Protein AF-0000000083960688 (afdb_homodimer)

Solvent-accessible surface area (backbone atoms only — not comparable to full-atom values): 25277 Å² total; per-residue (Å²): 131,84,74,77,71,79,70,51,70,67,56,50,35,58,56,53,34,76,44,47,40,67,47,53,17,54,28,34,39,76,71,70,36,84,72,23,43,57,52,79,78,50,41,68,70,11,76,45,85,94,55,71,28,40,39,14,33,30,42,23,35,34,36,38,51,65,82,46,86,66,60,65,54,86,68,58,65,58,73,64,53,52,70,43,14,22,42,31,39,35,46,50,62,91,46,45,41,75,50,47,64,36,41,27,64,70,40,7,75,45,41,31,66,52,50,53,38,32,47,72,40,43,32,46,29,36,41,34,67,37,21,28,26,49,54,66,50,30,45,74,65,54,42,34,33,30,22,46,43,61,13,35,11,59,32,69,72,53,33,37,46,54,40,69,61,41,70,41,55,41,65,36,68,42,92,90,43,83,58,43,75,48,75,49,46,51,53,20,34,36,31,30,37,92,90,32,38,22,50,43,67,80,51,91,55,40,65,60,38,62,61,40,32,62,47,54,52,52,26,52,51,51,28,50,52,35,40,75,70,68,42,58,58,69,60,34,44,56,57,40,56,68,74,98,131,85,75,79,72,78,70,50,71,67,57,50,34,58,58,53,33,76,42,45,33,41,47,52,6,49,27,33,39,76,71,68,35,57,58,16,41,52,51,82,76,50,41,66,71,11,74,44,84,96,54,71,28,39,38,15,32,30,44,21,36,33,37,38,51,64,83,45,87,66,59,67,55,87,67,63,66,62,82,62,53,52,71,45,16,23,41,32,40,34,46,52,63,92,45,44,41,66,39,74,70,36,40,74,67,70,43,7,76,46,40,29,70,55,50,52,43,31,48,75,40,43,31,46,30,36,41,35,67,36,20,28,28,52,56,66,51,28,43,74,64,54,42,35,34,30,21,46,43,74,36,83,45,69,33,69,91,54,34,37,48,53,40,70,60,42,72,40,56,41,64,34,52,31,82,89,42,83,58,43,75,46,76,49,45,50,53,20,34,37,31,29,39,92,39,29,38,21,52,43,68,78,53,92,57,39,66,61,39,61,63,40,31,64,48,52,53,52,25,52,52,50,25,48,54,37,30,77,74,66,43,53,54,66,61,33,46,55,57,42,56,67,73,97

Foldseek 3Di:
DPCPPPDDQVNLQVLCQVDALVLLLVLVVVVPNVRSQFDDQKAWLAAFPPGRKQKAFEWEWEKEWPPDPFDFDPDDSLQVAAAQYEYEYAYDPVQADQDPLGGNDQAAAEELVSQVSNVVNHYRAYEYAAEYEHSVSCNVVSHIYIYSYYHHHHCPVTMGTRDIQAKDWGWHQDDVDRIDIDIRGGGWMWIAHRVHIGTHGPDPCSVVSSVVSVLVVVLVVQLVVCVVVPHDSVVSNVVSVVVD/DPCPPPDDQVNLQVLCQVDALVLLLVLVVVVPNVRSQFDDQKAWLAAFPPGRKQKAFEWEWEKEWPPDPFDFDPDDSLQVAAASYEYEYAYDPVQADQDPLGGNDQAAAEELVSQVSNVVNHYRAYEYAAEYEHSVSCNVVSHIYIYSYYHHHHCPVTMGTRDIQAKHWGWHDDPVDRIDIDIRGGGWMWIADRVHIGTHGPDPCSVVSSVVSVLVVVLVVQLVVCVVVPHDSVVSSVVSVVVD

Nearest PDB structures (foldseek):
  2c5q-assembly1_C  TM=9.653E-01  e=2.924E-33  Saccharomyces cerevisiae
  3k4i-assembly1_B  TM=9.075E-01  e=3.966E-17  Pseudomonas syringae pv. tomato
  3k4i-assembly1_C  TM=8.653E-01  e=3.730E-17  Pseudomonas syringae pv. tomato
  5ir2-assembly1_A  TM=8.811E-01  e=2.160E-15  Parabacteroides johnsonii DSM 18315
  5x15-assembly1_C-2  TM=8.182E-01  e=1.505E-13  Streptomyces coelicolor A3(2)

Sequence (488 aa):
MSVSKSLVSKDIIAILSKYTPCDVSDSLNKHGIANGGFIPNLTNRSPVLNKSSAVGKAYTVLYAPKSDPRPAVKEAYIDQVPEDAIVVLGLPLELQTVNAPYVTVNNALYGGLMSTRAQYRKANGSVILGRIRDLDEHNDLQYPVWSYGVGTSAPGPLVKVVGINVPLEVKVASIDKDQEVLTINPGDYIIADKNGVVKLEDNEQLASVLDYIPKRVEADTRVSEDIKAGKPAAESQKFWRSKIMSVSKSLVSKDIIAILSKYTPCDVSDSLNKHGIANGGFIPNLTNRSPVLNKSSAVGKAYTVLYAPKSDPRPAVKEAYIDQVPEDAIVVLGLPLELQTVNAPYVTVNNALYGGLMSTRAQYRKANGSVILGRIRDLDEHNDLQYPVWSYGVGTSAPGPLVKVVGINVPLEVKVASIDKDQEVLTINPGDYIIADKNGVVKLEDNEQLASVLDYIPKRVEADTRVSEDIKAGKPAAESQKFWRSKI

Radius of gyration: 24.87 Å; Cα contacts (8 Å, |Δi|>4): 1108; chains: 2; bounding box: 57×80×51 Å

Organism: NCBI:txid5486

pLDDT: mean 95.74, std 9.71, range [25.78, 99.0]

Structure (mmCIF, N/CA/C/O backbone):
data_AF-0000000083960688-model_v1
#
loop_
_entity.id
_entity.type
_entity.pdbx_description
1 polymer '4-hydroxy-4-methyl-2-oxoglutarate aldolase'
#
loop_
_atom_site.group_PDB
_atom_site.id
_atom_site.type_symbol
_atom_site.label_atom_id
_atom_site.label_alt_id
_atom_site.label_comp_id
_atom_site.label_asym_id
_atom_site.label_entity_id
_atom_site.label_seq_id
_atom_site.pdbx_PDB_ins_code
_atom_site.Cartn_x
_atom_site.Cartn_y
_atom_site.Cartn_z
_atom_site.occupancy
_atom_site.B_iso_or_equiv
_atom_site.auth_seq_id
_atom_site.auth_comp_id
_atom_site.auth_asym_id
_atom_site.auth_atom_id
_atom_site.pdbx_PDB_model_num
ATOM 1 N N . MET A 1 1 ? -4.559 48 20.172 1 26.33 1 MET A N 1
ATOM 2 C CA . MET A 1 1 ? -5.059 46.75 20.719 1 26.33 1 MET A CA 1
ATOM 3 C C . MET A 1 1 ? -4.992 45.656 19.672 1 26.33 1 MET A C 1
ATOM 5 O O . MET A 1 1 ? -5.762 45.656 18.703 1 26.33 1 MET A O 1
ATOM 9 N N . SER A 1 2 ? -3.809 45.25 19.109 1 29.45 2 SER A N 1
ATOM 10 C CA . SER A 1 2 ? -3.422 44.5 17.922 1 29.45 2 SER A CA 1
ATOM 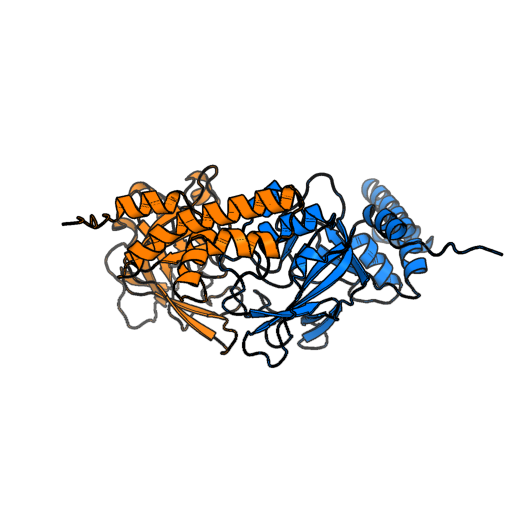11 C C . SER A 1 2 ? -4.164 43.188 17.828 1 29.45 2 SER A C 1
ATOM 13 O O . SER A 1 2 ? -4.082 42.375 18.734 1 29.45 2 SER A O 1
ATOM 15 N N . VAL A 1 3 ? -5.477 43.125 17.578 1 37.34 3 VAL A N 1
ATOM 16 C CA . VAL A 1 3 ? -6.406 42 17.453 1 37.34 3 VAL A CA 1
ATOM 17 C C . VAL A 1 3 ? -5.723 40.844 16.734 1 37.34 3 VAL A C 1
ATOM 19 O O . VAL A 1 3 ? -5.469 40.938 15.523 1 37.34 3 VAL A O 1
ATOM 22 N N . SER A 1 4 ? -4.664 40.25 17.141 1 41.31 4 SER A N 1
ATOM 23 C CA . SER A 1 4 ? -4.113 38.969 16.672 1 41.31 4 SER A CA 1
ATOM 24 C C . SER A 1 4 ? -5.219 38 16.25 1 41.31 4 SER A C 1
ATOM 26 O O . SER A 1 4 ? -5.934 37.469 17.094 1 41.31 4 SER A O 1
ATOM 28 N N . LYS A 1 5 ? -6.152 38.25 15.336 1 45.72 5 LYS A N 1
ATOM 29 C CA . LYS A 1 5 ? -7.359 37.594 14.82 1 45.72 5 LYS A CA 1
ATOM 30 C C . LYS A 1 5 ? -7.207 36.094 14.781 1 45.72 5 LYS A C 1
ATOM 32 O O . LYS A 1 5 ? -6.266 35.562 14.18 1 45.72 5 LYS A O 1
ATOM 37 N N . SER A 1 6 ? -7.605 35.375 15.844 1 59.47 6 SER A N 1
ATOM 38 C CA . SER A 1 6 ? -7.637 33.938 16.031 1 59.47 6 SER A CA 1
ATOM 39 C C . SER A 1 6 ? -8.023 33.219 14.734 1 59.47 6 SER A C 1
ATOM 41 O O . SER A 1 6 ? -9.141 33.406 14.242 1 59.47 6 SER A O 1
ATOM 43 N N . LEU A 1 7 ? -7.121 32.969 13.82 1 70.94 7 LEU A N 1
ATOM 44 C CA . LEU A 1 7 ? -7.383 32.281 12.562 1 70.94 7 LEU A CA 1
ATOM 45 C C . LEU A 1 7 ? -8.203 31.016 12.805 1 70.94 7 LEU A C 1
ATOM 47 O O . LEU A 1 7 ? -7.914 30.25 13.727 1 70.94 7 LEU A O 1
ATOM 51 N N . VAL A 1 8 ? -9.43 31.109 12.234 1 86.69 8 VAL A N 1
ATOM 52 C CA . VAL A 1 8 ? -10.211 29.875 12.281 1 86.69 8 VAL A CA 1
ATOM 53 C C . VAL A 1 8 ? -9.539 28.797 11.414 1 86.69 8 VAL A C 1
ATOM 55 O O . VAL A 1 8 ? -8.648 29.109 10.617 1 86.69 8 VAL A O 1
ATOM 58 N N . SER A 1 9 ? -9.781 27.609 11.664 1 92.19 9 SER A N 1
ATOM 59 C CA . SER A 1 9 ? -9.133 26.453 11.047 1 92.19 9 SER A CA 1
ATOM 60 C C . SER A 1 9 ? -9.133 26.562 9.531 1 92.19 9 SER A C 1
ATOM 62 O O . SER A 1 9 ? -8.133 26.25 8.883 1 92.19 9 SER A O 1
ATOM 64 N N . LYS A 1 10 ? -10.148 27.125 8.977 1 93.81 10 LYS A N 1
ATOM 65 C CA . LYS A 1 10 ? -10.266 27.234 7.527 1 93.81 10 LYS A CA 1
ATOM 66 C C . LYS A 1 10 ? -9.227 28.203 6.969 1 93.81 10 LYS A C 1
ATOM 68 O O . LYS A 1 10 ? -8.664 27.969 5.898 1 93.81 10 LYS A O 1
ATOM 73 N N . ASP A 1 11 ? -9.016 29.281 7.672 1 95.25 11 ASP A N 1
ATOM 74 C CA . ASP A 1 11 ? -8.023 30.25 7.254 1 95.25 11 ASP A CA 1
ATOM 75 C C . ASP A 1 11 ? -6.613 29.656 7.305 1 95.25 11 ASP A C 1
ATOM 77 O O . ASP A 1 11 ? -5.805 29.891 6.402 1 95.25 11 ASP A O 1
ATOM 81 N N . ILE A 1 12 ? -6.371 28.922 8.328 1 96.88 12 ILE A N 1
ATOM 82 C CA . ILE A 1 12 ? -5.062 28.297 8.5 1 96.88 12 ILE A CA 1
ATOM 83 C C . ILE A 1 12 ? -4.812 27.281 7.391 1 96.88 12 ILE A C 1
ATOM 85 O O . ILE A 1 12 ? -3.725 27.25 6.809 1 96.88 12 ILE A O 1
ATOM 89 N N . ILE A 1 13 ? -5.809 26.516 7.062 1 97.75 13 ILE A N 1
ATOM 90 C CA . ILE A 1 13 ? -5.715 25.531 5.992 1 97.75 13 ILE A CA 1
ATOM 91 C C . ILE A 1 13 ? -5.43 26.234 4.668 1 97.75 13 ILE A C 1
ATOM 93 O O . ILE A 1 13 ? -4.582 25.781 3.893 1 97.75 13 ILE A O 1
ATOM 97 N N . ALA A 1 14 ? -6.09 27.328 4.441 1 95.81 14 ALA A N 1
ATOM 98 C CA . ALA A 1 14 ? -5.887 28.094 3.215 1 95.81 14 ALA A CA 1
ATOM 99 C C . ALA A 1 14 ? -4.457 28.609 3.123 1 95.81 14 ALA A C 1
ATOM 101 O O . ALA A 1 14 ? -3.836 28.562 2.059 1 95.81 14 ALA A O 1
ATOM 102 N N . ILE A 1 15 ? -4.008 29.094 4.191 1 96 15 ILE A N 1
ATOM 103 C CA . ILE A 1 15 ? -2.646 29.625 4.238 1 96 15 ILE A CA 1
ATOM 104 C C . ILE A 1 15 ? -1.652 28.484 3.973 1 96 15 ILE A C 1
ATOM 106 O O . ILE A 1 15 ? -0.788 28.609 3.102 1 96 15 ILE A O 1
ATOM 110 N N . LEU A 1 16 ? -1.769 27.375 4.684 1 97.62 16 LEU A N 1
ATOM 111 C CA . LEU A 1 16 ? -0.827 26.266 4.602 1 97.62 16 LEU A CA 1
ATOM 112 C C . LEU A 1 16 ? -0.863 25.625 3.219 1 97.62 16 LEU A C 1
ATOM 114 O O . LEU A 1 16 ? 0.14 25.078 2.76 1 97.62 16 LEU A O 1
ATOM 118 N N . SER A 1 17 ? -1.975 25.688 2.557 1 96.75 17 SER A N 1
ATOM 119 C CA . SER A 1 17 ? -2.137 25.047 1.254 1 96.75 17 SER A CA 1
ATOM 120 C C . SER A 1 17 ? -1.268 25.734 0.198 1 96.75 17 SER A C 1
ATOM 122 O O . SER A 1 17 ? -1.069 25.188 -0.891 1 96.75 17 SER A O 1
ATOM 124 N N . LYS A 1 18 ? -0.734 26.859 0.469 1 95.94 18 LYS A N 1
ATOM 125 C CA . LYS A 1 18 ? 0.115 27.594 -0.461 1 95.94 18 LYS A CA 1
ATOM 126 C C . LYS A 1 18 ? 1.569 27.156 -0.352 1 95.94 18 LYS A C 1
ATOM 128 O O . LYS A 1 18 ? 2.412 27.562 -1.155 1 95.94 18 LYS A O 1
ATOM 133 N N . TYR A 1 19 ? 1.868 26.359 0.612 1 97.06 19 TYR A N 1
ATOM 134 C CA . TYR A 1 19 ? 3.25 25.984 0.889 1 97.06 19 TYR A CA 1
ATOM 135 C C . TYR A 1 19 ? 3.418 24.469 0.877 1 97.06 19 TYR A C 1
ATOM 137 O O . TYR A 1 19 ? 2.432 23.719 0.832 1 97.06 19 TYR A O 1
ATOM 145 N N . THR A 1 20 ? 4.676 24.016 0.87 1 97.06 20 THR A N 1
ATOM 146 C CA . THR A 1 20 ? 4.996 22.594 0.848 1 97.06 20 THR A CA 1
ATOM 147 C C . THR A 1 20 ? 5.281 22.078 2.256 1 97.06 20 THR A C 1
ATOM 149 O O . THR A 1 20 ? 5.602 22.859 3.154 1 97.06 20 THR A O 1
ATOM 152 N N . PRO A 1 21 ? 5.176 20.797 2.465 1 98.19 21 PRO A N 1
ATOM 153 C CA . PRO A 1 21 ? 5.637 20.219 3.729 1 98.19 21 PRO A CA 1
ATOM 154 C C . PRO A 1 21 ? 7.07 20.609 4.07 1 98.19 21 PRO A C 1
ATOM 156 O O . PRO A 1 21 ? 7.402 20.797 5.246 1 98.19 21 PRO A O 1
ATOM 159 N N . CYS A 1 22 ? 7.93 20.781 3.053 1 98.31 22 CYS A N 1
ATOM 160 C CA . CYS A 1 22 ? 9.305 21.188 3.305 1 98.31 22 CYS A CA 1
ATOM 161 C C . CYS A 1 22 ? 9.367 22.578 3.922 1 98.31 22 CYS A C 1
ATOM 163 O O . CYS A 1 22 ? 10.141 22.812 4.844 1 98.31 22 CYS A O 1
ATOM 165 N N . ASP A 1 23 ? 8.516 23.484 3.416 1 98.19 23 ASP A N 1
ATOM 166 C CA . ASP A 1 23 ? 8.445 24.828 3.971 1 98.19 23 ASP A CA 1
ATOM 167 C C . ASP A 1 23 ? 8.008 24.797 5.434 1 98.19 23 ASP A C 1
ATOM 169 O O . ASP A 1 23 ? 8.578 25.5 6.273 1 98.19 23 ASP A O 1
ATOM 173 N N . VAL A 1 24 ? 7.008 23.969 5.703 1 98.62 24 VAL A N 1
ATOM 174 C CA . VAL A 1 24 ? 6.492 23.859 7.062 1 98.62 24 VAL A CA 1
ATOM 175 C C . VAL A 1 24 ? 7.562 23.266 7.973 1 98.62 24 VAL A C 1
ATOM 177 O O . VAL A 1 24 ? 7.781 23.75 9.086 1 98.62 24 VAL A O 1
ATOM 180 N N . SER A 1 25 ? 8.281 22.219 7.52 1 98.75 25 SER A N 1
ATOM 181 C CA . SER A 1 25 ? 9.352 21.594 8.289 1 98.75 25 SER A CA 1
ATOM 182 C C . SER A 1 25 ? 10.453 22.594 8.617 1 98.75 25 SER A C 1
ATOM 184 O O . SER A 1 25 ? 10.984 22.609 9.727 1 98.75 25 SER A O 1
ATOM 186 N N . ASP A 1 26 ? 10.844 23.422 7.66 1 98.44 26 ASP A N 1
ATOM 187 C CA . ASP A 1 26 ? 11.852 24.453 7.906 1 98.44 26 ASP A CA 1
ATOM 188 C C . ASP A 1 26 ? 11.43 25.359 9.062 1 98.44 26 ASP A C 1
ATOM 190 O O . ASP A 1 26 ? 12.258 25.703 9.914 1 98.44 26 ASP A O 1
ATOM 194 N N . SER A 1 27 ? 10.172 25.781 9.031 1 98.62 27 SER A N 1
ATOM 195 C CA . SER A 1 27 ? 9.672 26.641 10.094 1 98.62 27 SER A CA 1
ATOM 196 C C . SER A 1 27 ? 9.672 25.922 11.438 1 98.62 27 SER A C 1
ATOM 198 O O . SER A 1 27 ? 10.039 26.5 12.461 1 98.62 27 SER A O 1
ATOM 200 N N . LEU A 1 28 ? 9.273 24.641 11.461 1 98.62 28 LEU A N 1
ATOM 201 C CA . LEU A 1 28 ? 9.266 23.844 12.688 1 98.62 28 LEU A CA 1
ATOM 202 C C . LEU A 1 28 ? 10.68 23.656 13.219 1 98.62 28 LEU A C 1
ATOM 204 O O . LEU A 1 28 ? 10.906 23.719 14.43 1 98.62 28 LEU A O 1
ATOM 208 N N . ASN A 1 29 ? 11.609 23.453 12.336 1 98.12 29 ASN A N 1
ATOM 209 C CA . ASN A 1 29 ? 13.008 23.359 12.742 1 98.12 29 ASN A CA 1
ATOM 210 C C . ASN A 1 29 ? 13.461 24.625 13.445 1 98.12 29 ASN A C 1
ATOM 212 O O . ASN A 1 29 ? 14.125 24.562 14.492 1 98.12 29 ASN A O 1
ATOM 216 N N . LYS A 1 30 ? 13.117 25.766 12.867 1 97.5 30 LYS A N 1
ATOM 217 C CA . LYS A 1 30 ? 13.453 27.047 13.461 1 97.5 30 LYS A CA 1
ATOM 218 C C . LYS A 1 30 ? 12.867 27.172 14.859 1 97.5 30 LYS A C 1
ATOM 220 O O . LYS A 1 30 ? 13.453 27.828 15.727 1 97.5 30 LYS A O 1
ATOM 225 N N . HIS A 1 31 ? 11.781 26.516 15.148 1 97.75 31 HIS A N 1
ATOM 226 C CA . HIS A 1 31 ? 11.078 26.625 16.422 1 97.75 31 HIS A CA 1
ATOM 227 C C . HIS A 1 31 ? 11.445 25.484 17.359 1 97.75 31 HIS A C 1
ATOM 229 O O . HIS A 1 31 ? 10.727 25.203 18.312 1 97.75 31 HIS A O 1
ATOM 235 N N . GLY A 1 32 ? 12.469 24.688 16.984 1 97 32 GLY A N 1
ATOM 236 C CA . GLY A 1 32 ? 13.055 23.75 17.922 1 97 32 GLY A CA 1
ATOM 237 C C . GLY A 1 32 ? 12.57 22.328 17.719 1 97 32 GLY A C 1
ATOM 238 O O . GLY A 1 32 ? 12.883 21.438 18.516 1 97 32 GLY A O 1
ATOM 239 N N . ILE A 1 33 ? 11.781 22.062 16.75 1 97.06 33 ILE A N 1
ATOM 240 C CA . ILE A 1 33 ? 11.328 20.719 16.469 1 97.06 33 ILE A CA 1
ATOM 241 C C . ILE A 1 33 ? 12.273 20.047 15.469 1 97.06 33 ILE A C 1
ATOM 243 O O . ILE A 1 33 ? 12.164 20.266 14.258 1 97.06 33 ILE A O 1
ATOM 247 N N . ALA A 1 34 ? 13.133 19.219 15.898 1 95.44 34 ALA A N 1
ATOM 248 C CA . ALA A 1 34 ? 14.289 18.719 15.148 1 95.44 34 ALA A CA 1
ATOM 249 C C . ALA A 1 34 ? 13.844 17.906 13.945 1 95.44 34 ALA A C 1
ATOM 251 O O . ALA A 1 34 ? 14.453 17.984 12.875 1 95.44 34 ALA A O 1
ATOM 252 N N . ASN A 1 35 ? 12.773 17.141 14.055 1 95.69 35 ASN A N 1
ATOM 253 C CA . ASN A 1 35 ? 12.359 16.281 12.961 1 95.69 35 ASN A CA 1
ATOM 254 C C . ASN A 1 35 ? 11.438 17 11.984 1 95.69 35 ASN A C 1
ATOM 256 O O . ASN A 1 35 ? 10.945 16.406 11.023 1 95.69 35 ASN A O 1
ATOM 260 N N . GLY A 1 36 ? 11.078 18.266 12.242 1 97.81 36 GLY A N 1
ATOM 261 C CA . GLY A 1 36 ? 10.297 19.109 11.336 1 97.81 36 GLY A CA 1
ATOM 262 C C . GLY A 1 36 ? 8.859 18.625 11.18 1 97.81 36 GLY A C 1
ATOM 263 O O . GLY A 1 36 ? 8.211 18.922 10.172 1 97.81 36 GLY A O 1
ATOM 264 N N . GLY A 1 37 ? 8.391 17.75 12.125 1 98.38 37 GLY A N 1
ATOM 265 C CA . GLY A 1 37 ? 7.016 17.266 12.086 1 98.38 37 GLY A CA 1
ATOM 266 C C . GLY A 1 37 ? 6.801 16.156 11.07 1 98.38 37 GLY A C 1
ATOM 267 O O . GLY A 1 37 ? 5.664 15.742 10.828 1 98.38 37 GLY A O 1
ATOM 268 N N . PHE A 1 38 ? 7.902 15.641 10.477 1 98.5 38 PHE A N 1
ATOM 269 C CA . PHE A 1 38 ? 7.852 14.672 9.391 1 98.5 38 PHE A CA 1
ATOM 270 C C . PHE A 1 38 ? 7.328 13.328 9.883 1 98.5 38 PHE A C 1
ATOM 272 O O . PHE A 1 38 ? 7.816 12.789 10.875 1 98.5 38 PHE A O 1
ATOM 279 N N . ILE A 1 39 ? 6.242 12.82 9.312 1 98.56 39 ILE A N 1
ATOM 280 C CA . ILE A 1 39 ? 5.789 11.445 9.461 1 98.56 39 ILE A CA 1
ATOM 281 C C . ILE A 1 39 ? 6.391 10.578 8.352 1 98.56 39 ILE A C 1
ATOM 283 O O . ILE A 1 39 ? 5.973 10.664 7.195 1 98.56 39 ILE A O 1
ATOM 287 N N . PRO A 1 40 ? 7.273 9.719 8.656 1 97.69 40 PRO A N 1
ATOM 288 C CA . PRO A 1 40 ? 8.125 9.125 7.625 1 97.69 40 PRO A CA 1
ATOM 289 C C . PRO A 1 40 ? 7.434 7.977 6.887 1 97.69 40 PRO A C 1
ATOM 291 O O . PRO A 1 40 ? 6.461 7.406 7.391 1 97.69 40 PRO A O 1
ATOM 294 N N . ASN A 1 41 ? 7.91 7.676 5.672 1 98 41 ASN A N 1
ATOM 295 C CA . ASN A 1 41 ? 7.84 6.414 4.941 1 98 41 ASN A CA 1
ATOM 296 C C . ASN A 1 41 ? 6.523 6.281 4.18 1 98 41 ASN A C 1
ATOM 298 O O . ASN A 1 41 ? 6.258 5.242 3.572 1 98 41 ASN A O 1
ATOM 302 N N . LEU A 1 42 ? 5.711 7.32 4.164 1 98.62 42 LEU A N 1
ATOM 303 C CA . LEU A 1 42 ? 4.457 7.273 3.42 1 98.62 42 LEU A CA 1
ATOM 304 C C . LEU A 1 42 ? 4.688 7.594 1.947 1 98.62 42 LEU A C 1
ATOM 306 O O . LEU A 1 42 ? 5.52 8.445 1.614 1 98.62 42 LEU A O 1
ATOM 310 N N . THR A 1 43 ? 3.957 6.926 1.07 1 98.19 43 THR A N 1
ATOM 311 C CA . THR A 1 43 ? 3.975 7.156 -0.37 1 98.19 43 THR A CA 1
ATOM 312 C C . THR A 1 43 ? 2.625 7.684 -0.849 1 98.19 43 THR A C 1
ATOM 314 O O . THR A 1 43 ? 1.576 7.18 -0.444 1 98.19 43 THR A O 1
ATOM 317 N N . ASN A 1 44 ? 2.625 8.734 -1.631 1 98.19 44 ASN A N 1
ATOM 318 C CA . ASN A 1 44 ? 1.396 9.211 -2.254 1 98.19 44 ASN A CA 1
ATOM 319 C C . ASN A 1 44 ? 0.884 8.234 -3.307 1 98.19 44 ASN A C 1
ATOM 321 O O . ASN A 1 44 ? 1.483 8.094 -4.375 1 98.19 44 ASN A O 1
ATOM 325 N N . ARG A 1 45 ? -0.236 7.539 -3.027 1 98.06 45 ARG A N 1
ATOM 326 C CA . ARG A 1 45 ? -0.785 6.488 -3.873 1 98.06 45 ARG A CA 1
ATOM 327 C C . ARG A 1 45 ? -1.788 7.055 -4.871 1 98.06 45 ARG A C 1
ATOM 329 O O . ARG A 1 45 ? -2.184 6.371 -5.816 1 98.06 45 ARG A O 1
ATOM 336 N N . SER A 1 46 ? -2.217 8.227 -4.688 1 97.81 46 SER A N 1
ATOM 337 C CA . SER A 1 46 ? -3.184 8.922 -5.535 1 97.81 46 SER A CA 1
ATOM 338 C C . SER A 1 46 ? -2.852 10.398 -5.656 1 97.81 46 SER A C 1
ATOM 340 O O . SER A 1 46 ? -3.529 11.25 -5.066 1 97.81 46 SER A O 1
ATOM 342 N N . PRO A 1 47 ? -1.839 10.68 -6.383 1 96.38 47 PRO A N 1
ATOM 343 C CA . PRO A 1 47 ? -1.447 12.078 -6.551 1 96.38 47 PRO A CA 1
ATOM 344 C C . PRO A 1 47 ? -2.477 12.891 -7.34 1 96.38 47 PRO A C 1
ATOM 346 O O . PRO A 1 47 ? -3.074 12.375 -8.289 1 96.38 47 PRO A O 1
ATOM 349 N N . VAL A 1 48 ? -2.811 13.992 -6.895 1 93.56 48 VAL A N 1
ATOM 350 C CA . VAL A 1 48 ? -3.705 14.914 -7.59 1 93.56 48 VAL A CA 1
ATOM 351 C C . VAL A 1 48 ? -2.889 15.992 -8.297 1 93.56 48 VAL A C 1
ATOM 353 O O . VAL A 1 48 ? -2.131 16.719 -7.656 1 93.56 48 VAL A O 1
ATOM 356 N N . LEU A 1 49 ? -3.201 15.992 -9.539 1 85.5 49 LEU A N 1
ATOM 357 C CA . LEU A 1 49 ? -2.41 16.906 -10.352 1 85.5 49 LEU A CA 1
ATOM 358 C C . LEU A 1 49 ? -2.803 18.359 -10.078 1 85.5 49 LEU A C 1
ATOM 360 O O . LEU A 1 49 ? -3.965 18.641 -9.773 1 85.5 49 LEU A O 1
ATOM 364 N N . ASN A 1 50 ? -1.922 19.344 -10.023 1 80.25 50 ASN A N 1
ATOM 365 C CA . ASN A 1 50 ? -2.092 20.781 -9.977 1 80.25 50 ASN A CA 1
ATOM 366 C C . ASN A 1 50 ? -2.354 21.281 -8.555 1 80.25 50 ASN A C 1
ATOM 368 O O . ASN A 1 50 ? -2.842 22.391 -8.352 1 80.25 50 ASN A O 1
ATOM 372 N N . LYS A 1 51 ? -2.43 20.391 -7.645 1 78.19 51 LYS A N 1
ATOM 373 C CA . LYS A 1 51 ? -2.475 20.828 -6.254 1 78.19 51 LYS A CA 1
ATOM 374 C C . LYS A 1 51 ? -1.104 20.719 -5.598 1 78.19 51 LYS A C 1
ATOM 376 O O . LYS A 1 51 ? -0.412 19.703 -5.762 1 78.19 51 LYS A O 1
ATOM 381 N N . SER A 1 52 ? -0.77 21.812 -5.035 1 79.12 52 SER A N 1
ATOM 382 C CA . SER A 1 52 ? 0.545 21.844 -4.402 1 79.12 52 SER A CA 1
ATOM 383 C C . SER A 1 52 ? 0.605 20.938 -3.188 1 79.12 52 SER A C 1
ATOM 385 O O . SER A 1 52 ? 1.465 20.047 -3.109 1 79.12 52 SER A O 1
ATOM 387 N N . SER A 1 53 ? -0.272 21.234 -2.156 1 95.06 53 SER A N 1
ATOM 388 C CA . SER A 1 53 ? -0.31 20.453 -0.927 1 95.06 53 SER A CA 1
ATOM 389 C C . SER A 1 53 ? -1.745 20.172 -0.493 1 95.06 53 SER A C 1
ATOM 391 O O . SER A 1 53 ? -2.643 20.984 -0.746 1 95.06 53 SER A O 1
ATOM 393 N N . ALA A 1 54 ? -1.996 18.969 -0.032 1 98.06 54 ALA A N 1
ATOM 394 C CA . ALA A 1 54 ? -3.225 18.688 0.706 1 98.06 54 ALA A CA 1
ATOM 395 C C . ALA A 1 54 ? -3.082 19.062 2.176 1 98.06 54 ALA A C 1
ATOM 397 O O . ALA A 1 54 ? -2.092 18.703 2.822 1 98.06 54 ALA A O 1
ATOM 398 N N . VAL A 1 55 ? -3.994 19.812 2.734 1 98.56 55 VAL A N 1
ATOM 399 C CA . VAL A 1 55 ? -3.914 20.297 4.105 1 98.56 55 VAL A CA 1
ATOM 400 C C . VAL A 1 55 ? -5.262 20.109 4.801 1 98.56 55 VAL A C 1
ATOM 402 O O . VAL A 1 55 ? -6.312 20.328 4.195 1 98.56 55 VAL A O 1
ATOM 405 N N . GLY A 1 56 ? -5.301 19.766 5.996 1 98.62 56 GLY A N 1
ATOM 406 C CA . GLY A 1 56 ? -6.496 19.656 6.816 1 98.62 56 GLY A CA 1
ATOM 407 C C . GLY A 1 56 ? -6.203 19.312 8.258 1 98.62 56 GLY A C 1
ATOM 408 O O . GLY A 1 56 ? -5.059 19.016 8.617 1 98.62 56 GLY A O 1
ATOM 409 N N . LYS A 1 57 ? -7.199 19.344 9.07 1 98.56 57 LYS A N 1
ATOM 410 C CA . LYS A 1 57 ? -7.066 18.891 10.453 1 98.56 57 LYS A CA 1
ATOM 411 C C . LYS A 1 57 ? -7.152 17.359 10.547 1 98.56 57 LYS A C 1
ATOM 413 O O . LYS A 1 57 ? -7.977 16.75 9.867 1 98.56 57 LYS A O 1
ATOM 418 N N . ALA A 1 58 ? -6.344 16.797 11.375 1 98.88 58 ALA A N 1
ATOM 419 C CA . ALA A 1 58 ? -6.312 15.336 11.523 1 98.88 58 ALA A CA 1
ATOM 420 C C . ALA A 1 58 ? -7.605 14.828 12.148 1 98.88 58 ALA A C 1
ATOM 422 O O . ALA A 1 58 ? -8 15.266 13.227 1 98.88 58 ALA A O 1
ATOM 423 N N . TYR A 1 59 ? -8.305 14.094 11.461 1 98.94 59 TYR A N 1
ATOM 424 C CA . TYR A 1 59 ? -9.352 13.203 11.945 1 98.94 59 TYR A CA 1
ATOM 425 C C . TYR A 1 59 ? -8.812 11.781 12.117 1 98.94 59 TYR A C 1
ATOM 427 O O . TYR A 1 59 ? -8.625 11.062 11.133 1 98.94 59 TYR A O 1
ATOM 435 N N . THR A 1 60 ? -8.547 11.336 13.406 1 98.94 60 THR A N 1
ATOM 436 C CA . THR A 1 60 ? -7.762 10.133 13.633 1 98.94 60 THR A CA 1
ATOM 437 C C . THR A 1 60 ? -8.672 8.938 13.906 1 98.94 60 THR A C 1
ATOM 439 O O . THR A 1 60 ? -9.711 9.078 14.57 1 98.94 60 THR A O 1
ATOM 442 N N . VAL A 1 61 ? -8.328 7.805 13.406 1 98.94 61 VAL A N 1
ATOM 443 C CA . VAL A 1 61 ? -9.016 6.531 13.609 1 98.94 61 VAL A CA 1
ATOM 444 C C . VAL A 1 61 ? -8 5.449 13.977 1 98.94 61 VAL A C 1
ATOM 446 O O . VAL A 1 61 ? -6.988 5.281 13.297 1 98.94 61 VAL A O 1
ATOM 449 N N . LEU A 1 62 ? -8.25 4.762 15.07 1 98.94 62 LEU A N 1
ATOM 450 C CA . LEU A 1 62 ? -7.363 3.699 15.531 1 98.94 62 LEU A CA 1
ATOM 451 C C . LEU A 1 62 ? -7.98 2.328 15.273 1 98.94 62 LEU A C 1
ATOM 453 O O . LEU A 1 62 ? -9.047 2.012 15.812 1 98.94 62 LEU A O 1
ATOM 457 N N . TYR A 1 63 ? -7.406 1.525 14.414 1 98.88 63 TYR A N 1
ATOM 458 C CA . TYR A 1 63 ? -7.703 0.106 14.258 1 98.88 63 TYR A CA 1
ATOM 459 C C . TYR A 1 63 ? -6.906 -0.733 15.25 1 98.88 63 TYR A C 1
ATOM 461 O O . TYR A 1 63 ? -5.848 -0.313 15.719 1 98.88 63 TYR A O 1
ATOM 469 N N . ALA A 1 64 ? -7.379 -1.849 15.562 1 98.62 64 ALA A N 1
ATOM 470 C CA . ALA A 1 64 ? -6.707 -2.85 16.391 1 98.62 64 ALA A CA 1
ATOM 471 C C . ALA A 1 64 ? -7.152 -4.258 16.016 1 98.62 64 ALA A C 1
ATOM 473 O O . ALA A 1 64 ? -8.156 -4.434 15.32 1 98.62 64 ALA A O 1
ATOM 474 N N . PRO A 1 65 ? -6.383 -5.266 16.453 1 97.62 65 PRO A N 1
ATOM 475 C CA . PRO A 1 65 ? -6.812 -6.637 16.172 1 97.62 65 PRO A CA 1
ATOM 476 C C . PRO A 1 65 ? -8.211 -6.938 16.703 1 97.62 65 PRO A C 1
ATOM 478 O O . PRO A 1 65 ? -8.617 -6.379 17.734 1 97.62 65 PRO A O 1
ATOM 481 N N . LYS A 1 66 ? -8.898 -7.82 16.031 1 96.12 66 LYS A N 1
ATOM 482 C CA . LYS A 1 66 ? -10.219 -8.234 16.5 1 96.12 66 LYS A CA 1
ATOM 483 C C . LYS A 1 66 ? -10.148 -8.758 17.938 1 96.12 66 LYS A C 1
ATOM 485 O O . LYS A 1 66 ? -11.109 -8.641 18.688 1 96.12 66 LYS A O 1
ATOM 490 N N . SER A 1 67 ? -8.992 -9.328 18.344 1 95.19 67 SER A N 1
ATOM 491 C CA . SER A 1 67 ? -8.805 -9.898 19.672 1 95.19 67 SER A CA 1
ATOM 492 C C . SER A 1 67 ? -8.547 -8.812 20.703 1 95.19 67 SER A C 1
ATOM 494 O O . SER A 1 67 ? -8.531 -9.094 21.906 1 95.19 67 SER A O 1
ATOM 496 N N . ASP A 1 68 ? -8.289 -7.562 20.25 1 96.75 68 ASP A N 1
ATOM 497 C CA . ASP A 1 68 ? -8.078 -6.469 21.203 1 96.75 68 ASP A CA 1
ATOM 498 C C . ASP A 1 68 ? -9.234 -6.379 22.188 1 96.75 68 ASP A C 1
ATOM 500 O O . ASP A 1 68 ? -10.398 -6.504 21.812 1 96.75 68 ASP A O 1
ATOM 504 N N . PRO A 1 69 ? -8.93 -6.121 23.438 1 97 69 PRO A N 1
ATOM 505 C CA . PRO A 1 69 ? -9.992 -6.121 24.453 1 97 69 PRO A CA 1
ATOM 506 C C . PRO A 1 69 ? -10.93 -4.926 24.328 1 97 69 PRO A C 1
ATOM 508 O O . PRO A 1 69 ? -12.047 -4.953 24.844 1 97 69 PRO A O 1
ATOM 511 N N . ARG A 1 70 ? -10.508 -3.803 23.75 1 97 70 ARG A N 1
ATOM 512 C CA . ARG A 1 70 ? -11.414 -2.672 23.547 1 97 70 ARG A CA 1
ATOM 513 C C . ARG A 1 70 ? -12.539 -3.035 22.594 1 97 70 ARG A C 1
ATOM 515 O O . ARG A 1 70 ? -12.32 -3.729 21.594 1 97 70 ARG A O 1
ATOM 522 N N . PRO A 1 71 ? -13.672 -2.521 22.906 1 97.31 71 PRO A N 1
ATOM 523 C CA . PRO A 1 71 ? -14.789 -2.816 22 1 97.31 71 PRO A CA 1
ATOM 524 C C . PRO A 1 71 ? -14.703 -2.057 20.688 1 97.31 71 PRO A C 1
ATOM 526 O O . PRO A 1 71 ? -14.148 -0.954 20.641 1 97.31 71 PRO A O 1
ATOM 529 N N . ALA A 1 72 ? -15.273 -2.686 19.641 1 97.62 72 ALA A N 1
ATOM 530 C CA . ALA A 1 72 ? -15.406 -1.969 18.375 1 97.62 72 ALA A CA 1
ATOM 531 C C . ALA A 1 72 ? -16.281 -0.724 18.547 1 97.62 72 ALA A C 1
ATOM 533 O O . ALA A 1 72 ? -17.297 -0.754 19.234 1 97.62 72 ALA A O 1
ATOM 534 N N . VAL A 1 73 ? -15.852 0.331 17.969 1 97.25 73 VAL A N 1
ATOM 535 C CA . VAL A 1 73 ? -16.672 1.537 17.953 1 97.25 73 VAL A CA 1
ATOM 536 C C . VAL A 1 73 ? -17.938 1.29 17.125 1 97.25 73 VAL A C 1
ATOM 538 O O . VAL A 1 73 ? -17.891 0.678 16.062 1 97.25 73 VAL A O 1
ATOM 541 N N . LYS A 1 74 ? -19.047 1.738 17.531 1 92.81 74 LYS A N 1
ATOM 542 C CA . LYS A 1 74 ? -20.344 1.505 16.891 1 92.81 74 LYS A CA 1
ATOM 543 C C . LYS A 1 74 ? -20.5 2.381 15.641 1 92.81 74 LYS A C 1
ATOM 545 O O . LYS A 1 74 ? -21.094 1.958 14.648 1 92.81 74 LYS A O 1
ATOM 550 N N . GLU A 1 75 ? -19.922 3.547 15.711 1 93.88 75 GLU A N 1
ATOM 551 C CA . GLU A 1 75 ? -20.047 4.516 14.625 1 93.88 75 GLU A CA 1
ATOM 552 C C . GLU A 1 75 ? -19.172 4.137 13.438 1 93.88 75 GLU A C 1
ATOM 554 O O . GLU A 1 75 ? -18.047 3.676 13.609 1 93.88 75 GLU A O 1
ATOM 559 N N . ALA A 1 76 ? -19.719 4.348 12.32 1 97.19 76 ALA A N 1
ATOM 560 C CA . ALA A 1 76 ? -18.891 4.301 11.125 1 97.19 76 ALA A CA 1
ATOM 561 C C . ALA A 1 76 ? -18.047 5.562 10.992 1 97.19 76 ALA A C 1
ATOM 563 O O . ALA A 1 76 ? -18.562 6.633 10.664 1 97.19 76 ALA A O 1
ATOM 564 N N . TYR A 1 77 ? -16.781 5.418 11.211 1 98.62 77 TYR A N 1
ATOM 565 C CA . TYR A 1 77 ? -15.914 6.594 11.281 1 98.62 77 TYR A CA 1
ATOM 566 C C . TYR A 1 77 ? -16.016 7.418 10.008 1 98.62 77 TYR A C 1
ATOM 568 O O . TYR A 1 77 ? -15.977 8.648 10.047 1 98.62 77 TYR A O 1
ATOM 576 N N . ILE A 1 78 ? -16.172 6.758 8.852 1 98.81 78 ILE A N 1
ATOM 577 C CA . ILE A 1 78 ? -16.062 7.418 7.559 1 98.81 78 ILE A CA 1
ATOM 578 C C . ILE A 1 78 ? -17.297 8.297 7.324 1 98.81 78 ILE A C 1
ATOM 580 O O . ILE A 1 78 ? -17.234 9.266 6.559 1 98.81 78 ILE A O 1
ATOM 584 N N . ASP A 1 79 ? -18.391 7.992 7.965 1 98.62 79 ASP A N 1
ATOM 585 C CA . ASP A 1 79 ? -19.641 8.75 7.832 1 98.62 79 ASP A CA 1
ATOM 586 C C . ASP A 1 79 ? -19.641 9.969 8.75 1 98.62 79 ASP A C 1
ATOM 588 O O . ASP A 1 79 ? -2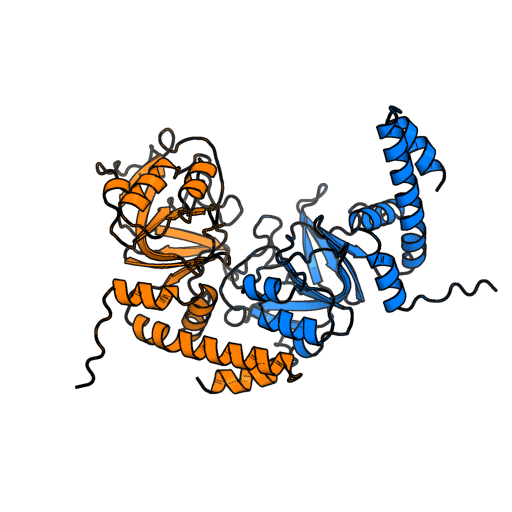0.547 10.789 8.703 1 98.62 79 ASP A O 1
ATOM 592 N N . GLN A 1 80 ? -18.547 10.125 9.539 1 98.25 80 GLN A N 1
ATOM 593 C CA . GLN A 1 80 ? -18.484 11.211 10.508 1 98.25 80 GLN A CA 1
ATOM 594 C C . GLN A 1 80 ? -17.328 12.156 10.211 1 98.25 80 GLN A C 1
ATOM 596 O O . GLN A 1 80 ? -17.016 13.039 11.008 1 98.25 80 GLN A O 1
ATOM 601 N N . VAL A 1 81 ? -16.703 12 9.109 1 98.75 81 VAL A N 1
ATOM 602 C CA . VAL A 1 81 ? -15.523 12.789 8.766 1 98.75 81 VAL A CA 1
ATOM 603 C C . VAL A 1 81 ? -15.906 14.266 8.648 1 98.75 81 VAL A C 1
ATOM 605 O O . VAL A 1 81 ? -16.859 14.609 7.945 1 98.75 81 VAL A O 1
ATOM 608 N N . PRO A 1 82 ? -15.227 15.203 9.336 1 98.38 82 PRO A N 1
ATOM 609 C CA . PRO A 1 82 ? -15.516 16.625 9.211 1 98.38 82 PRO A CA 1
ATOM 610 C C . PRO A 1 82 ? -15.031 17.219 7.891 1 98.38 82 PRO A C 1
ATOM 612 O O . PRO A 1 82 ? -14.078 16.703 7.293 1 98.38 82 PRO A O 1
ATOM 615 N N . GLU A 1 83 ? -15.664 18.266 7.535 1 98.06 83 GLU A N 1
ATOM 616 C CA . GLU A 1 83 ? -15.195 19.016 6.371 1 98.06 83 GLU A CA 1
ATOM 617 C C . GLU A 1 83 ? -13.773 19.516 6.574 1 98.06 83 GLU A C 1
ATOM 619 O O . GLU A 1 83 ? -13.391 19.906 7.684 1 98.06 83 GLU A O 1
ATOM 624 N N . ASP A 1 84 ? -12.93 19.438 5.516 1 98 84 ASP A N 1
ATOM 625 C CA . ASP A 1 84 ? -11.578 19.969 5.422 1 98 84 ASP A CA 1
ATOM 626 C C . ASP A 1 84 ? -10.602 19.156 6.266 1 98 84 ASP A C 1
ATOM 628 O O . ASP A 1 84 ? -9.523 19.641 6.609 1 98 84 ASP A O 1
ATOM 632 N N . ALA A 1 85 ? -10.984 17.969 6.648 1 98.69 85 ALA A N 1
ATOM 633 C CA . ALA A 1 85 ? -10.117 17.109 7.434 1 98.69 85 ALA A CA 1
ATOM 634 C C . ALA A 1 85 ? -9.164 16.312 6.535 1 98.69 85 ALA A C 1
ATOM 636 O O . ALA A 1 85 ? -9.375 16.25 5.32 1 98.69 85 ALA A O 1
ATOM 637 N N . ILE A 1 86 ? -8.156 15.852 7.102 1 98.94 86 ILE A N 1
ATOM 638 C CA . ILE A 1 86 ? -7.379 14.719 6.609 1 98.94 86 ILE A CA 1
ATOM 639 C C . ILE A 1 86 ? -7.664 13.484 7.465 1 98.94 86 ILE A C 1
ATOM 641 O O . ILE A 1 86 ? -7.469 13.508 8.68 1 98.94 86 ILE A O 1
ATOM 645 N N . VAL A 1 87 ? -8.18 12.422 6.879 1 98.94 87 VAL A N 1
ATOM 646 C CA . VAL A 1 87 ? -8.398 11.164 7.594 1 98.94 87 VAL A CA 1
ATOM 647 C C . VAL A 1 87 ? -7.055 10.492 7.875 1 98.94 87 VAL A C 1
ATOM 649 O O . VAL A 1 87 ? -6.27 10.258 6.953 1 98.94 87 VAL A O 1
ATOM 652 N N . VAL A 1 88 ? -6.719 10.188 9.109 1 99 88 VAL A N 1
ATOM 653 C CA . VAL A 1 88 ? -5.48 9.516 9.477 1 99 88 VAL A CA 1
ATOM 654 C C . VAL A 1 88 ? -5.801 8.211 10.203 1 99 88 VAL A C 1
ATOM 656 O O . VAL A 1 88 ? -6.387 8.227 11.289 1 99 88 VAL A O 1
ATOM 659 N N . LEU A 1 89 ? -5.473 7.117 9.641 1 98.94 89 LEU A N 1
ATOM 660 C CA . LEU A 1 89 ? -5.703 5.812 10.258 1 98.94 89 LEU A CA 1
ATOM 661 C C . LEU A 1 89 ? -4.398 5.234 10.797 1 98.94 89 LEU A C 1
ATOM 663 O O . LEU A 1 89 ? -3.355 5.324 10.148 1 98.94 89 LEU A O 1
ATOM 667 N N . GLY A 1 90 ? -4.473 4.648 11.945 1 98.81 90 GLY A N 1
ATOM 668 C CA . GLY A 1 90 ? -3.297 4.043 12.547 1 98.81 90 GLY A CA 1
ATOM 669 C C . GLY A 1 90 ? -3.584 2.709 13.203 1 98.81 90 GLY A C 1
ATOM 670 O O . GLY A 1 90 ? -4.727 2.248 13.211 1 98.81 90 GLY A O 1
ATOM 671 N N . LEU A 1 91 ? -2.557 2.084 13.656 1 98.81 91 LEU A N 1
ATOM 672 C CA . LEU A 1 91 ? -2.539 0.813 14.375 1 98.81 91 LEU A CA 1
ATOM 673 C C . LEU A 1 91 ? -1.802 0.948 15.703 1 98.81 91 LEU A C 1
ATOM 675 O O . LEU A 1 91 ? -0.967 1.841 15.867 1 98.81 91 LEU A O 1
ATOM 679 N N . PRO A 1 92 ? -2.09 0.078 16.656 1 98.38 92 PRO A N 1
ATOM 680 C CA . PRO A 1 92 ? -1.326 0.117 17.891 1 98.38 92 PRO A CA 1
ATOM 681 C C . PRO A 1 92 ? 0.16 -0.167 17.688 1 98.38 92 PRO A C 1
ATOM 683 O O . PRO A 1 92 ? 0.54 -0.803 16.703 1 98.38 92 PRO A O 1
ATOM 686 N N . LEU A 1 93 ? 0.956 0.269 18.609 1 97.62 93 LEU A N 1
ATOM 687 C CA . LEU A 1 93 ? 2.408 0.17 18.516 1 97.62 93 LEU A CA 1
ATOM 688 C C . LEU A 1 93 ? 2.844 -1.276 18.297 1 97.62 93 LEU A C 1
ATOM 690 O O . LEU A 1 93 ? 3.822 -1.54 17.594 1 97.62 93 LEU A O 1
ATOM 694 N N . GLU A 1 94 ? 2.123 -2.266 18.875 1 96.19 94 GLU A N 1
ATOM 695 C CA . GLU A 1 94 ? 2.514 -3.672 18.828 1 96.19 94 GLU A CA 1
ATOM 696 C C . GLU A 1 94 ? 2.398 -4.223 17.406 1 96.19 94 GLU A C 1
ATOM 698 O O . GLU A 1 94 ? 2.963 -5.273 17.094 1 96.19 94 GLU A O 1
ATOM 703 N N . LEU A 1 95 ? 1.694 -3.512 16.594 1 97.69 95 LEU A N 1
ATOM 704 C CA . LEU A 1 95 ? 1.518 -3.961 15.219 1 97.69 95 LEU A CA 1
ATOM 705 C C . LEU A 1 95 ? 2.377 -3.137 14.266 1 97.69 95 LEU A C 1
ATOM 707 O O . LEU A 1 95 ? 2.143 -3.139 13.055 1 97.69 95 LEU A O 1
ATOM 711 N N . GLN A 1 96 ? 3.277 -2.357 14.734 1 97.56 96 GLN A N 1
ATOM 712 C CA . GLN A 1 96 ? 4.141 -1.496 13.938 1 97.56 96 GLN A CA 1
ATOM 713 C C . GLN A 1 96 ? 5.594 -1.958 14.008 1 97.56 96 GLN A C 1
ATOM 715 O O . GLN A 1 96 ? 6.012 -2.574 14.992 1 97.56 96 GLN A O 1
ATOM 720 N N . THR A 1 97 ? 6.344 -1.705 13 1 95.94 97 THR A N 1
ATOM 721 C CA . THR A 1 97 ? 7.793 -1.878 12.961 1 95.94 97 THR A CA 1
ATOM 722 C C . THR A 1 97 ? 8.469 -0.657 12.336 1 95.94 97 THR A C 1
ATOM 724 O O . THR A 1 97 ? 7.809 0.152 11.68 1 95.94 97 THR A O 1
ATOM 727 N N . VAL A 1 98 ? 9.75 -0.454 12.539 1 96.5 98 VAL A N 1
ATOM 728 C CA . VAL A 1 98 ? 10.469 0.694 11.984 1 96.5 98 VAL A CA 1
ATOM 729 C C . VAL A 1 98 ? 11.031 0.341 10.609 1 96.5 98 VAL A C 1
ATOM 731 O O . VAL A 1 98 ? 11.602 1.196 9.93 1 96.5 98 VAL A O 1
ATOM 734 N N . ASN A 1 99 ? 10.859 -0.922 10.219 1 95.88 99 ASN A N 1
ATOM 735 C CA . ASN A 1 99 ? 11.297 -1.384 8.906 1 95.88 99 ASN A CA 1
ATOM 736 C C . ASN A 1 99 ? 10.117 -1.672 7.984 1 95.88 99 ASN A C 1
ATOM 738 O O . ASN A 1 99 ? 9.062 -2.104 8.445 1 95.88 99 ASN A O 1
ATOM 742 N N . ALA A 1 100 ? 10.273 -1.508 6.727 1 96.69 100 ALA A N 1
ATOM 743 C CA . ALA A 1 100 ? 9.227 -1.854 5.77 1 96.69 100 ALA A CA 1
ATOM 744 C C . ALA A 1 100 ? 8.82 -3.316 5.906 1 96.69 100 ALA A C 1
ATOM 746 O O . ALA A 1 100 ? 9.672 -4.195 6.051 1 96.69 100 ALA A O 1
ATOM 747 N N . PRO A 1 101 ? 7.516 -3.559 5.859 1 97.12 101 PRO A N 1
ATOM 748 C CA . PRO A 1 101 ? 6.441 -2.672 5.406 1 97.12 101 PRO A CA 1
ATOM 749 C C . PRO A 1 101 ? 5.848 -1.835 6.539 1 97.12 101 PRO A C 1
ATOM 751 O O . PRO A 1 101 ? 4.762 -1.269 6.391 1 97.12 101 PRO A O 1
ATOM 754 N N . TYR A 1 102 ? 6.477 -1.689 7.672 1 98 102 TYR A N 1
ATOM 755 C CA . TYR A 1 102 ? 6.285 -0.761 8.781 1 98 102 TYR A CA 1
ATOM 756 C C . TYR A 1 102 ? 5.117 -1.192 9.656 1 98 102 TYR A C 1
ATOM 758 O O . TYR A 1 102 ? 4.855 -0.582 10.695 1 98 102 TYR A O 1
ATOM 766 N N . VAL A 1 103 ? 4.328 -2.186 9.25 1 98.12 103 VAL A N 1
ATOM 767 C CA . VAL A 1 103 ? 3.273 -2.779 10.062 1 98.12 103 VAL A CA 1
ATOM 768 C C . VAL A 1 103 ? 3.246 -4.293 9.852 1 98.12 103 VAL A C 1
ATOM 770 O O . VAL A 1 103 ? 3.752 -4.793 8.844 1 98.12 103 VAL A O 1
ATOM 773 N N . THR A 1 104 ? 2.629 -4.988 10.781 1 97.19 104 THR A N 1
ATOM 774 C CA . THR A 1 104 ? 2.562 -6.441 10.703 1 97.19 104 THR A CA 1
ATOM 775 C C . THR A 1 104 ? 1.223 -6.891 10.125 1 97.19 104 THR A C 1
ATOM 777 O O . THR A 1 104 ? 1.039 -8.07 9.805 1 97.19 104 THR A O 1
ATOM 780 N N . VAL A 1 105 ? 0.266 -5.984 9.969 1 96.94 105 VAL A N 1
ATOM 781 C CA . VAL A 1 105 ? -1.033 -6.277 9.375 1 96.94 105 VAL A CA 1
ATOM 782 C C . VAL A 1 105 ? -0.912 -6.285 7.852 1 96.94 105 VAL A C 1
ATOM 784 O O . VAL A 1 105 ? -0.475 -5.301 7.25 1 96.94 105 VAL A O 1
ATOM 787 N N . ASN A 1 106 ? -1.35 -7.363 7.227 1 96.81 106 ASN A N 1
ATOM 788 C CA . ASN A 1 106 ? -1.243 -7.465 5.777 1 96.81 106 ASN A CA 1
ATOM 789 C C . ASN A 1 106 ? -2.523 -7 5.086 1 96.81 106 ASN A C 1
ATOM 791 O O . ASN A 1 106 ? -2.508 -6.656 3.904 1 96.81 106 ASN A O 1
ATOM 795 N N . ASN A 1 107 ? -3.633 -7.027 5.762 1 98.25 107 ASN A N 1
ATOM 796 C CA . ASN A 1 107 ? -4.895 -6.543 5.211 1 98.25 107 ASN A CA 1
ATOM 797 C C . ASN A 1 107 ? -4.898 -5.023 5.078 1 98.25 107 ASN A C 1
ATOM 799 O O . ASN A 1 107 ? -4.289 -4.324 5.891 1 98.25 107 ASN A O 1
ATOM 803 N N . ALA A 1 108 ? -5.535 -4.574 4.02 1 98.75 108 ALA A N 1
ATOM 804 C CA . ALA A 1 108 ? -5.66 -3.137 3.797 1 98.75 108 ALA A CA 1
ATOM 805 C C . ALA A 1 108 ? -6.629 -2.512 4.793 1 98.75 108 ALA A C 1
ATOM 807 O O . ALA A 1 108 ? -7.711 -3.055 5.043 1 98.75 108 ALA A O 1
ATOM 808 N N . LEU A 1 109 ? -6.328 -1.332 5.332 1 98.75 109 LEU A N 1
ATOM 809 C CA . LEU A 1 109 ? -7.164 -0.642 6.309 1 98.75 109 LEU A CA 1
ATOM 810 C C . LEU A 1 109 ? -8.164 0.28 5.617 1 98.75 109 LEU A C 1
ATOM 812 O O . LEU A 1 109 ? -9.133 0.72 6.23 1 98.75 109 LEU A O 1
ATOM 816 N N . TYR A 1 110 ? -7.875 0.623 4.441 1 98.88 110 TYR A N 1
ATOM 817 C CA . TYR A 1 110 ? -8.562 1.698 3.734 1 98.88 110 TYR A CA 1
ATOM 818 C C . TYR A 1 110 ? -8.719 1.368 2.254 1 98.88 110 TYR A C 1
ATOM 820 O O . TYR A 1 110 ? -7.797 0.835 1.631 1 98.88 110 TYR A O 1
ATOM 828 N N . GLY A 1 111 ? -9.93 1.621 1.649 1 98.75 111 GLY A N 1
ATOM 829 C CA . GLY A 1 111 ? -10.172 1.328 0.245 1 98.75 111 GLY A CA 1
ATOM 830 C C . GLY A 1 111 ? -10.938 2.422 -0.472 1 98.75 111 GLY A C 1
ATOM 831 O O . GLY A 1 111 ? -11.141 3.506 0.077 1 98.75 111 GLY A O 1
ATOM 832 N N . GLY A 1 112 ? -11.328 2.143 -1.683 1 98.62 112 GLY A N 1
ATOM 833 C CA . GLY A 1 112 ? -11.914 3.125 -2.58 1 98.62 112 GLY A CA 1
ATOM 834 C C . GLY A 1 112 ? -13.25 3.66 -2.088 1 98.62 112 GLY A C 1
ATOM 835 O O . GLY A 1 112 ? -13.539 4.848 -2.23 1 98.62 112 GLY A O 1
ATOM 836 N N . LEU A 1 113 ? -14.062 2.836 -1.533 1 98.31 113 LEU A N 1
ATOM 837 C CA . LEU A 1 113 ? -15.359 3.275 -1.039 1 98.31 113 LEU A CA 1
ATOM 838 C C . LEU A 1 113 ? -15.195 4.25 0.121 1 98.31 113 LEU A C 1
ATOM 840 O O . LEU A 1 113 ? -16 5.172 0.28 1 98.31 113 LEU A O 1
ATOM 844 N N . MET A 1 114 ? -14.125 4 0.989 1 98.69 114 MET A N 1
ATOM 845 C CA . MET A 1 114 ? -13.844 4.922 2.088 1 98.69 114 MET A CA 1
ATOM 846 C C . MET A 1 114 ? -13.461 6.297 1.558 1 98.69 114 MET A C 1
ATOM 848 O O . MET A 1 114 ? -13.953 7.316 2.043 1 98.69 114 MET A O 1
ATOM 852 N N . SER A 1 115 ? -12.625 6.332 0.514 1 98.75 115 SER A N 1
ATOM 853 C CA . SER A 1 115 ? -12.266 7.605 -0.105 1 98.75 115 SER A CA 1
ATOM 854 C C . SER A 1 115 ? -13.484 8.273 -0.732 1 98.75 115 SER A C 1
ATOM 856 O O . SER A 1 115 ? -13.609 9.5 -0.7 1 98.75 115 SER A O 1
ATOM 858 N N . THR A 1 116 ? -14.352 7.453 -1.355 1 98.81 116 THR A N 1
ATOM 859 C CA . THR A 1 116 ? -15.562 8.008 -1.949 1 98.81 116 THR A CA 1
ATOM 860 C C . THR A 1 116 ? -16.391 8.758 -0.904 1 98.81 116 THR A C 1
ATOM 862 O O . THR A 1 116 ? -16.828 9.883 -1.147 1 98.81 116 THR A O 1
ATOM 865 N N . ARG A 1 117 ? -16.531 8.164 0.236 1 98.81 117 ARG A N 1
ATOM 866 C CA . ARG A 1 117 ? -17.312 8.797 1.295 1 98.81 117 ARG A CA 1
ATOM 867 C C . ARG A 1 117 ? -16.578 9.992 1.881 1 98.81 117 ARG A C 1
ATOM 869 O O . ARG A 1 117 ? -17.188 11.031 2.158 1 98.81 117 ARG A O 1
ATOM 876 N N . ALA A 1 118 ? -15.266 9.859 2.143 1 98.88 118 ALA A N 1
ATOM 877 C CA . ALA A 1 118 ? -14.469 10.961 2.662 1 98.88 118 ALA A CA 1
ATOM 878 C C . ALA A 1 118 ? -14.555 12.18 1.749 1 98.88 118 ALA A C 1
ATOM 880 O O . ALA A 1 118 ? -14.727 13.305 2.221 1 98.88 118 ALA A O 1
ATOM 881 N N . GLN A 1 119 ? -14.484 11.93 0.434 1 98.5 119 GLN A N 1
ATOM 882 C CA . GLN A 1 119 ? -14.57 13.031 -0.521 1 98.5 119 GLN A CA 1
ATOM 883 C C . GLN A 1 119 ? -15.961 13.664 -0.496 1 98.5 119 GLN A C 1
ATOM 885 O O . GLN A 1 119 ? -16.094 14.891 -0.542 1 98.5 119 GLN A O 1
ATOM 890 N N . TYR A 1 120 ? -17 12.836 -0.461 1 98.38 120 TYR A N 1
ATOM 891 C CA . TYR A 1 120 ? -18.359 13.367 -0.354 1 98.38 120 TYR A CA 1
ATOM 892 C C . TYR A 1 120 ? -18.484 14.297 0.847 1 98.38 120 TYR A C 1
ATOM 894 O O . TYR A 1 120 ? -19.172 15.312 0.778 1 98.38 120 TYR A O 1
ATOM 902 N N . ARG A 1 121 ? -17.781 13.938 1.91 1 98.44 121 ARG A N 1
ATOM 903 C CA . ARG A 1 121 ? -17.828 14.727 3.139 1 98.44 121 ARG A CA 1
ATOM 904 C C . ARG A 1 121 ? -16.828 15.883 3.074 1 98.44 121 ARG A C 1
ATOM 906 O O . ARG A 1 121 ? -16.578 16.547 4.082 1 98.44 121 ARG A O 1
ATOM 913 N N . LYS A 1 122 ? -16.109 16.062 1.991 1 98.31 122 LYS A N 1
ATOM 914 C CA . LYS A 1 122 ? -15.242 17.188 1.676 1 98.31 122 LYS A CA 1
ATOM 915 C C . LYS A 1 122 ? -13.945 17.125 2.479 1 98.31 122 LYS A C 1
ATOM 917 O O . LYS A 1 122 ? -13.438 18.156 2.926 1 98.31 122 LYS A O 1
ATOM 922 N N . ALA A 1 123 ? -13.523 15.906 2.814 1 98.62 123 ALA A N 1
ATOM 923 C CA . ALA A 1 123 ? -12.164 15.75 3.324 1 98.62 123 ALA A CA 1
ATOM 924 C C . ALA A 1 123 ? -11.133 16.125 2.264 1 98.62 123 ALA A C 1
ATOM 926 O O . ALA A 1 123 ? -11.398 16.031 1.064 1 98.62 123 ALA A O 1
ATOM 927 N N . ASN A 1 124 ? -9.938 16.531 2.723 1 98.44 124 ASN A N 1
ATOM 928 C CA . ASN A 1 124 ? -8.914 17 1.799 1 98.44 124 ASN A CA 1
ATOM 929 C C . ASN A 1 124 ? -7.906 15.906 1.46 1 98.44 124 ASN A C 1
ATOM 931 O O . ASN A 1 124 ? -6.984 16.125 0.674 1 98.44 124 ASN A O 1
ATOM 935 N N . GLY A 1 125 ? -8.062 14.68 2.045 1 98.75 125 GLY A N 1
ATOM 936 C CA . GLY A 1 125 ? -7.195 13.547 1.784 1 98.75 125 GLY A CA 1
ATOM 937 C C . GLY A 1 125 ? -7.16 12.547 2.924 1 98.75 125 GLY A C 1
ATOM 938 O O . GLY A 1 125 ? -7.848 12.719 3.932 1 98.75 125 GLY A O 1
ATOM 939 N N . SER A 1 126 ? -6.434 11.484 2.727 1 98.94 126 SER A N 1
ATOM 940 C CA . SER A 1 126 ? -6.289 10.445 3.746 1 98.94 126 SER A CA 1
ATOM 941 C C . SER A 1 126 ? -4.836 10.008 3.881 1 98.94 126 SER A C 1
ATOM 943 O O . SER A 1 126 ? -4.129 9.867 2.879 1 98.94 126 SER A O 1
ATOM 945 N N . VAL A 1 127 ? -4.348 9.844 5.07 1 99 127 VAL A N 1
ATOM 946 C CA . VAL A 1 127 ? -3.039 9.312 5.434 1 99 127 VAL A CA 1
ATOM 947 C C . VAL A 1 127 ? -3.215 8.008 6.211 1 99 127 VAL A C 1
ATOM 949 O O . VAL A 1 127 ? -3.678 8.016 7.355 1 99 127 VAL A O 1
ATOM 952 N N . ILE A 1 128 ? -2.83 6.941 5.613 1 98.94 128 ILE A N 1
ATOM 953 C CA . ILE A 1 128 ? -3.062 5.613 6.172 1 98.94 128 ILE A CA 1
ATOM 954 C C . ILE A 1 128 ? -1.736 5.008 6.629 1 98.94 128 ILE A C 1
ATOM 956 O O . ILE A 1 128 ? -0.902 4.629 5.805 1 98.94 128 ILE A O 1
ATOM 960 N N . LEU A 1 129 ? -1.521 4.926 7.945 1 98.94 129 LEU A N 1
ATOM 961 C CA . LEU A 1 129 ? -0.341 4.277 8.508 1 98.94 129 LEU A CA 1
ATOM 962 C C . LEU A 1 129 ? -0.477 2.76 8.453 1 98.94 129 LEU A C 1
ATOM 964 O O . LEU A 1 129 ? -0.458 2.096 9.492 1 98.94 129 LEU A O 1
ATOM 968 N N . GLY A 1 130 ? -0.596 2.201 7.316 1 98.81 130 GLY A N 1
ATOM 969 C CA . GLY A 1 130 ? -0.812 0.818 6.922 1 98.81 130 GLY A CA 1
ATOM 970 C C . GLY A 1 130 ? -0.995 0.646 5.426 1 98.81 130 GLY A C 1
ATOM 971 O O . GLY A 1 130 ? -0.448 1.417 4.633 1 98.81 130 GLY A O 1
ATOM 972 N N . ARG A 1 131 ? -1.666 -0.455 5.016 1 98.69 131 ARG A N 1
ATOM 973 C CA . ARG A 1 131 ? -1.897 -0.737 3.602 1 98.69 131 ARG A CA 1
ATOM 974 C C . ARG A 1 131 ? -3.244 -0.187 3.146 1 98.69 131 ARG A C 1
ATOM 976 O O . ARG A 1 131 ? -4.184 -0.099 3.938 1 98.69 131 ARG A O 1
ATOM 983 N N . ILE A 1 132 ? -3.34 0.16 1.899 1 98.88 132 ILE A N 1
ATOM 984 C CA . ILE A 1 132 ? -4.605 0.492 1.256 1 98.88 132 ILE A CA 1
ATOM 985 C C . ILE A 1 132 ? -4.848 -0.446 0.075 1 98.88 132 ILE A C 1
ATOM 987 O O . ILE A 1 132 ? -3.945 -1.175 -0.341 1 98.88 132 ILE A O 1
ATOM 991 N N . ARG A 1 133 ? -6.043 -0.484 -0.421 1 98.69 133 ARG A N 1
ATOM 992 C CA . ARG A 1 133 ? -6.43 -1.233 -1.611 1 98.69 133 ARG A CA 1
ATOM 993 C C . ARG A 1 133 ? -7.25 -0.366 -2.562 1 98.69 133 ARG A C 1
ATOM 995 O O . ARG A 1 133 ? -7.531 0.796 -2.264 1 98.69 133 ARG A O 1
ATOM 1002 N N . ASP A 1 134 ? -7.648 -0.872 -3.779 1 98.25 134 ASP A N 1
ATOM 1003 C CA . ASP A 1 134 ? -8.508 -0.223 -4.762 1 98.25 134 ASP A CA 1
ATOM 1004 C C . ASP A 1 134 ? -7.855 1.042 -5.316 1 98.25 134 ASP A C 1
ATOM 1006 O O . ASP A 1 134 ? -8.484 2.1 -5.367 1 98.25 134 ASP A O 1
ATOM 1010 N N . LEU A 1 135 ? -6.586 0.971 -5.793 1 98 135 LEU A N 1
ATOM 1011 C CA . LEU A 1 135 ? -5.801 2.121 -6.234 1 98 135 LEU A CA 1
ATOM 1012 C C . LEU A 1 135 ? -6.535 2.891 -7.328 1 98 135 LEU A C 1
ATOM 1014 O O . LEU A 1 135 ? -6.547 4.121 -7.324 1 98 135 LEU A O 1
ATOM 1018 N N . ASP A 1 136 ? -7.168 2.205 -8.281 1 96.56 136 ASP A N 1
ATOM 1019 C CA . ASP A 1 136 ? -7.855 2.871 -9.383 1 96.56 136 ASP A CA 1
ATOM 1020 C C . ASP A 1 136 ? -8.992 3.752 -8.867 1 96.56 136 ASP A C 1
ATOM 1022 O O . ASP A 1 136 ? -9.219 4.848 -9.391 1 96.56 136 ASP A O 1
ATOM 1026 N N . GLU A 1 137 ? -9.68 3.258 -7.867 1 97.5 137 GLU A N 1
ATOM 1027 C CA . GLU A 1 137 ? -10.812 4.023 -7.34 1 97.5 137 GLU A CA 1
ATOM 1028 C C . GLU A 1 137 ? -10.344 5.336 -6.719 1 97.5 137 GLU A C 1
ATOM 1030 O O . GLU A 1 137 ? -10.961 6.383 -6.926 1 97.5 137 GLU A O 1
ATOM 1035 N N . HIS A 1 138 ? -9.227 5.273 -5.891 1 98.31 138 HIS A N 1
ATOM 1036 C CA . HIS A 1 138 ? -8.664 6.5 -5.332 1 98.31 138 HIS A CA 1
ATOM 1037 C C . HIS A 1 138 ? -8.289 7.484 -6.434 1 98.31 138 HIS A C 1
ATOM 1039 O O . HIS A 1 138 ? -8.617 8.672 -6.348 1 98.31 138 HIS A O 1
ATOM 1045 N N . ASN A 1 139 ? -7.578 7 -7.453 1 97.25 139 ASN A N 1
ATOM 1046 C CA . ASN A 1 139 ? -7.062 7.84 -8.531 1 97.25 139 ASN A CA 1
ATOM 1047 C C . ASN A 1 139 ? -8.195 8.422 -9.375 1 97.25 139 ASN A C 1
ATOM 1049 O O . ASN A 1 139 ? -8.141 9.594 -9.766 1 97.25 139 ASN A O 1
ATOM 1053 N N . ASP A 1 140 ? -9.211 7.629 -9.648 1 97.06 140 ASP A N 1
ATOM 1054 C CA . ASP A 1 140 ? -10.367 8.102 -10.406 1 97.06 140 ASP A CA 1
ATOM 1055 C C . ASP A 1 140 ? -11.07 9.242 -9.688 1 97.06 140 ASP A C 1
ATOM 1057 O O . ASP A 1 140 ? -11.609 10.148 -10.32 1 97.06 140 ASP A O 1
ATOM 1061 N N . LEU A 1 141 ? -11.07 9.188 -8.359 1 97.5 141 LEU A N 1
ATOM 1062 C CA . LEU A 1 141 ? -11.703 10.219 -7.531 1 97.5 141 LEU A CA 1
ATOM 1063 C C . LEU A 1 141 ? -10.852 11.484 -7.504 1 97.5 141 LEU A C 1
ATOM 1065 O O . LEU A 1 141 ? -11.328 12.547 -7.094 1 97.5 141 LEU A O 1
ATOM 1069 N N . GLN A 1 142 ? -9.578 11.391 -7.895 1 96.88 142 GLN A N 1
ATOM 1070 C CA . GLN A 1 142 ? -8.625 12.477 -7.684 1 96.88 142 GLN A CA 1
ATOM 1071 C C . GLN A 1 142 ? -8.609 12.922 -6.227 1 96.88 142 GLN A C 1
ATOM 1073 O O . GLN A 1 142 ? -8.68 14.125 -5.938 1 96.88 142 GLN A O 1
ATOM 1078 N N . TYR A 1 143 ? -8.648 12.031 -5.387 1 97.69 143 TYR A N 1
ATOM 1079 C CA . TYR A 1 143 ? -8.578 12.172 -3.938 1 97.69 143 TYR A CA 1
ATOM 1080 C C . TYR A 1 143 ? -7.23 11.703 -3.408 1 97.69 143 TYR A C 1
ATOM 1082 O O . TYR A 1 143 ? -6.883 10.523 -3.525 1 97.69 143 TYR A O 1
ATOM 1090 N N . PRO A 1 144 ? -6.395 12.578 -2.859 1 98.5 144 PRO A N 1
ATOM 1091 C CA . PRO A 1 144 ? -5.039 12.18 -2.479 1 98.5 144 PRO A CA 1
ATOM 1092 C C . PRO A 1 144 ? -5.016 11.25 -1.268 1 98.5 144 PRO A C 1
ATOM 1094 O O . PRO A 1 144 ? -5.723 11.492 -0.285 1 98.5 144 PRO A O 1
ATOM 1097 N N . VAL A 1 145 ? -4.219 10.195 -1.384 1 98.88 145 VAL A N 1
ATOM 1098 C CA . VAL A 1 145 ? -4.074 9.188 -0.333 1 98.88 145 VAL A CA 1
ATOM 1099 C C . VAL A 1 145 ? -2.605 8.805 -0.18 1 98.88 145 VAL A C 1
ATOM 1101 O O . VAL A 1 145 ? -1.926 8.523 -1.169 1 98.88 145 VAL A O 1
ATOM 1104 N N . TRP A 1 146 ? -2.059 8.867 1.044 1 98.88 146 TRP A N 1
ATOM 1105 C CA . TRP A 1 146 ? -0.725 8.375 1.382 1 98.88 146 TRP A CA 1
ATOM 1106 C C . TRP A 1 146 ? -0.807 7.109 2.221 1 98.88 146 TRP A C 1
ATOM 1108 O O . TRP A 1 146 ? -1.659 6.992 3.104 1 98.88 146 TRP A O 1
ATOM 1118 N N . SER A 1 147 ? 0.072 6.137 1.991 1 98.88 147 SER A N 1
ATOM 1119 C CA . SER A 1 147 ? 0.079 4.902 2.77 1 98.88 147 SER A CA 1
ATOM 1120 C C . SER A 1 147 ? 1.479 4.301 2.836 1 98.88 147 SER A C 1
ATOM 1122 O O . SER A 1 147 ? 2.371 4.703 2.088 1 98.88 147 SER A O 1
ATOM 1124 N N . TYR A 1 148 ? 1.644 3.373 3.807 1 98.69 148 TYR A N 1
ATOM 1125 C CA . TYR A 1 148 ? 2.891 2.621 3.889 1 98.69 148 TYR A CA 1
ATOM 1126 C C . TYR A 1 148 ? 2.986 1.599 2.764 1 98.69 148 TYR A C 1
ATOM 1128 O O . TYR A 1 148 ? 4.07 1.355 2.229 1 98.69 148 TYR A O 1
ATOM 1136 N N . GLY A 1 149 ? 1.864 0.984 2.475 1 98.25 149 GLY A N 1
ATOM 1137 C CA . GLY A 1 149 ? 1.854 -0.075 1.478 1 98.25 149 GLY A CA 1
ATOM 1138 C C . GLY A 1 149 ? 0.512 -0.235 0.79 1 98.25 149 GLY A C 1
ATOM 1139 O O . GLY A 1 149 ? -0.414 0.541 1.035 1 98.25 149 GLY A O 1
ATOM 1140 N N . VAL A 1 150 ? 0.47 -1.156 -0.141 1 98.38 150 VAL A N 1
ATOM 1141 C CA . VAL A 1 150 ? -0.738 -1.524 -0.872 1 98.38 150 VAL A CA 1
ATOM 1142 C C . VAL A 1 150 ? -1.049 -3.002 -0.646 1 98.38 150 VAL A C 1
ATOM 1144 O O . VAL A 1 150 ? -0.155 -3.789 -0.325 1 98.38 150 VAL A O 1
ATOM 1147 N N . GLY A 1 151 ? -2.285 -3.363 -0.706 1 98.06 151 GLY A N 1
ATOM 1148 C CA . GLY A 1 151 ? -2.77 -4.727 -0.561 1 98.06 151 GLY A CA 1
ATOM 1149 C C . GLY A 1 151 ? -4.105 -4.961 -1.24 1 98.06 151 GLY A C 1
ATOM 1150 O O . GLY A 1 151 ? -4.559 -4.129 -2.031 1 98.06 151 GLY A O 1
ATOM 1151 N N . THR A 1 152 ? -4.684 -6.109 -0.915 1 98.38 152 THR A N 1
ATOM 1152 C CA . THR A 1 152 ? -5.875 -6.477 -1.672 1 98.38 152 THR A CA 1
ATOM 1153 C C . THR A 1 152 ? -7.027 -6.824 -0.733 1 98.38 152 THR A C 1
ATOM 1155 O O . THR A 1 152 ? -8.195 -6.734 -1.114 1 98.38 152 THR A O 1
ATOM 1158 N N . SER A 1 153 ? -6.73 -7.293 0.447 1 98.12 153 SER A N 1
ATOM 1159 C CA . SER A 1 153 ? -7.746 -7.844 1.342 1 98.12 153 SER A CA 1
ATOM 1160 C C . SER A 1 153 ? -8.305 -6.77 2.266 1 98.12 153 SER A C 1
ATOM 1162 O O . SER A 1 153 ? -7.562 -5.934 2.781 1 98.12 153 SER A O 1
ATOM 1164 N N . ALA A 1 154 ? -9.586 -6.836 2.531 1 96.94 154 ALA A N 1
ATOM 1165 C CA . ALA A 1 154 ? -10.273 -5.875 3.389 1 96.94 154 ALA A CA 1
ATOM 1166 C C . ALA A 1 154 ? -9.867 -6.051 4.848 1 96.94 154 ALA A C 1
ATOM 1168 O O . ALA A 1 154 ? -9.391 -7.117 5.242 1 96.94 154 ALA A O 1
ATOM 1169 N N . PRO A 1 155 ? -10.086 -5.086 5.668 1 97.38 155 PRO A N 1
ATOM 1170 C CA . PRO A 1 155 ? -9.57 -5.113 7.039 1 97.38 155 PRO A CA 1
ATOM 1171 C C . PRO A 1 155 ? -10.422 -5.977 7.973 1 97.38 155 PRO A C 1
ATOM 1173 O O . PRO A 1 155 ? -9.906 -6.543 8.938 1 97.38 155 PRO A O 1
ATOM 1176 N N . GLY A 1 156 ? -11.633 -6.277 7.688 1 95.62 156 GLY A N 1
ATOM 1177 C CA . GLY A 1 156 ? -12.641 -6.801 8.594 1 95.62 156 GLY A CA 1
ATOM 1178 C C . GLY A 1 156 ? -12.25 -8.117 9.227 1 95.62 156 GLY A C 1
ATOM 1179 O O . GLY A 1 156 ? -12.469 -8.336 10.422 1 95.62 156 GLY A O 1
ATOM 1180 N N . PRO A 1 157 ? -11.703 -9.008 8.477 1 96.31 157 PRO A N 1
ATOM 1181 C CA . PRO A 1 157 ? -11.375 -10.328 9.031 1 96.31 157 PRO A CA 1
ATOM 1182 C C . PRO A 1 157 ? -10.32 -10.266 10.133 1 96.31 157 PRO A C 1
ATOM 1184 O O . PRO A 1 157 ? -10.242 -11.164 10.969 1 96.31 157 PRO A O 1
ATOM 1187 N N . LEU A 1 158 ? -9.516 -9.195 10.203 1 96.56 158 LEU A N 1
ATOM 1188 C CA . LEU A 1 158 ? -8.367 -9.227 11.102 1 96.56 158 LEU A CA 1
ATOM 1189 C C . LEU A 1 158 ? -8.461 -8.117 12.141 1 96.56 158 LEU A C 1
ATOM 1191 O O . LEU A 1 158 ? -7.973 -8.266 13.266 1 96.56 158 LEU A O 1
ATOM 1195 N N . VAL A 1 159 ? -9 -6.934 11.75 1 98.25 159 VAL A N 1
ATOM 1196 C CA . VAL A 1 159 ? -8.914 -5.766 12.625 1 98.25 159 VAL A CA 1
ATOM 1197 C C . VAL A 1 159 ? -10.281 -5.09 12.727 1 98.25 159 VAL A C 1
ATOM 1199 O O . VAL A 1 159 ? -11.172 -5.355 11.914 1 98.25 159 VAL A O 1
ATOM 1202 N N . LYS A 1 160 ? -10.414 -4.281 13.734 1 98.38 160 LYS A N 1
ATOM 1203 C CA . LYS A 1 160 ? -11.609 -3.477 13.992 1 98.38 160 LYS A CA 1
ATOM 1204 C C . LYS A 1 160 ? -11.227 -2.072 14.453 1 98.38 160 LYS A C 1
ATOM 1206 O O . LYS A 1 160 ? -10.117 -1.852 14.945 1 98.38 160 LYS A O 1
ATOM 1211 N N . VAL A 1 161 ? -12.156 -1.126 14.273 1 98.81 161 VAL A N 1
ATOM 1212 C CA . VAL A 1 161 ? -11.938 0.223 14.781 1 98.81 161 VAL A CA 1
ATOM 1213 C C . VAL A 1 161 ? -12.211 0.257 16.281 1 98.81 161 VAL A C 1
ATOM 1215 O O . VAL A 1 161 ? -13.281 -0.149 16.734 1 98.81 161 VAL A O 1
ATOM 1218 N N . VAL A 1 162 ? -11.258 0.804 17.062 1 98.81 162 VAL A N 1
ATOM 1219 C CA . VAL A 1 162 ? -11.445 0.818 18.5 1 98.81 162 VAL A CA 1
ATOM 1220 C C . VAL A 1 162 ? -11.406 2.256 19.016 1 98.81 162 VAL A C 1
ATOM 1222 O O . VAL A 1 162 ? -11.625 2.506 20.203 1 98.81 162 VAL A O 1
ATOM 1225 N N . GLY A 1 163 ? -11.102 3.215 18.156 1 98.69 163 GLY A N 1
ATOM 1226 C CA . GLY A 1 163 ? -11.055 4.605 18.578 1 98.69 163 GLY A CA 1
ATOM 1227 C C . GLY A 1 163 ? -11.234 5.582 17.438 1 98.69 163 GLY A C 1
ATOM 1228 O O . GLY A 1 163 ? -10.703 5.367 16.344 1 98.69 163 GLY A O 1
ATOM 1229 N N . ILE A 1 164 ? -11.984 6.617 17.609 1 98.75 164 ILE A N 1
ATOM 1230 C CA . ILE A 1 164 ? -12.148 7.762 16.719 1 98.75 164 ILE A CA 1
ATOM 1231 C C . ILE A 1 164 ? -11.773 9.047 17.453 1 98.75 164 ILE A C 1
ATOM 1233 O O . ILE A 1 164 ? -12.172 9.25 18.594 1 98.75 164 ILE A O 1
ATOM 1237 N N . ASN A 1 165 ? -10.938 9.883 16.781 1 98.62 165 ASN A N 1
ATOM 1238 C CA . ASN A 1 165 ? -10.445 11.109 17.391 1 98.62 165 ASN A CA 1
ATOM 1239 C C . ASN A 1 165 ? -9.703 10.836 18.703 1 98.62 165 ASN A C 1
ATOM 1241 O O . ASN A 1 165 ? -9.984 11.469 19.719 1 98.62 165 ASN A O 1
ATOM 1245 N N . VAL A 1 166 ? -8.867 9.859 18.688 1 98.81 166 VAL A N 1
ATOM 1246 C CA . VAL A 1 166 ? -7.918 9.547 19.75 1 98.81 166 VAL A CA 1
ATOM 1247 C C . VAL A 1 166 ? -6.488 9.719 19.234 1 98.81 166 VAL A C 1
ATOM 1249 O O . VAL A 1 166 ? -6.242 9.633 18.031 1 98.81 166 VAL A O 1
ATOM 1252 N N . PRO A 1 167 ? -5.543 10.055 20.062 1 98.88 167 PRO A N 1
ATOM 1253 C CA . PRO A 1 167 ? -4.156 10.156 19.609 1 98.88 167 PRO A CA 1
ATOM 1254 C C . PRO A 1 167 ? -3.643 8.875 18.984 1 98.88 167 PRO A C 1
ATOM 1256 O O . PRO A 1 167 ? -3.967 7.777 19.438 1 98.88 167 PRO A O 1
ATOM 1259 N N . LEU A 1 168 ? -2.941 8.984 17.906 1 98.88 168 LEU A N 1
ATOM 1260 C CA . LEU A 1 168 ? -2.232 7.871 17.281 1 98.88 168 LEU A CA 1
ATOM 1261 C C . LEU A 1 168 ? -0.74 7.938 17.594 1 98.88 168 LEU A C 1
ATOM 1263 O O . LEU A 1 168 ? -0.129 9 17.5 1 98.88 168 LEU A O 1
ATOM 1267 N N . GLU A 1 169 ? -0.168 6.852 17.984 1 98.81 169 GLU A N 1
ATOM 1268 C CA . GLU A 1 169 ? 1.27 6.719 18.203 1 98.81 169 GLU A CA 1
ATOM 1269 C C . GLU A 1 169 ? 1.943 6.008 17.031 1 98.81 169 GLU A C 1
ATOM 1271 O O . GLU A 1 169 ? 1.454 4.98 16.562 1 98.81 169 GLU A O 1
ATOM 1276 N N . VAL A 1 170 ? 3.035 6.551 16.562 1 98.62 170 VAL A N 1
ATOM 1277 C CA . VAL A 1 170 ? 3.732 6.027 15.391 1 98.62 170 VAL A CA 1
ATOM 1278 C C . VAL A 1 170 ? 5.176 5.691 15.758 1 98.62 170 VAL A C 1
ATOM 1280 O O . VAL A 1 170 ? 5.93 6.562 16.203 1 98.62 170 VAL A O 1
ATOM 1283 N N . LYS A 1 171 ? 5.523 4.457 15.625 1 97.75 171 LYS A N 1
ATOM 1284 C CA . LYS A 1 171 ? 6.906 4.031 15.812 1 97.75 171 LYS A CA 1
ATOM 1285 C C . LYS A 1 171 ? 7.789 4.52 14.664 1 97.75 171 LYS A C 1
ATOM 1287 O O . LYS A 1 171 ? 7.48 4.293 13.5 1 97.75 171 LYS A O 1
ATOM 1292 N N . VAL A 1 172 ? 8.906 5.234 15 1 96.94 172 VAL A N 1
ATOM 1293 C CA . VAL A 1 172 ? 9.812 5.723 13.961 1 96.94 172 VAL A CA 1
ATOM 1294 C C . VAL A 1 172 ? 11.25 5.402 14.344 1 96.94 172 VAL A C 1
ATOM 1296 O O . VAL A 1 172 ? 11.586 5.305 15.523 1 96.94 172 VAL A O 1
ATOM 1299 N N . ALA A 1 173 ? 12.125 5.234 13.359 1 95.5 173 ALA A N 1
ATOM 1300 C CA . ALA A 1 173 ? 13.555 5.051 13.594 1 95.5 173 ALA A CA 1
ATOM 1301 C C . ALA A 1 173 ? 14.172 6.301 14.219 1 95.5 173 ALA A C 1
ATOM 1303 O O . ALA A 1 173 ? 13.664 7.406 14.039 1 95.5 173 ALA A O 1
ATOM 1304 N N . SER A 1 174 ? 15.188 6.105 14.992 1 93 174 SER A N 1
ATOM 1305 C CA . SER A 1 174 ? 15.805 7.219 15.711 1 93 174 SER A CA 1
ATOM 1306 C C . SER A 1 174 ? 17.328 7.113 15.688 1 93 174 SER A C 1
ATOM 1308 O O . SER A 1 174 ? 17.875 6.012 15.656 1 93 174 SER A O 1
ATOM 1310 N N . ILE A 1 175 ? 18 8.211 15.758 1 90.75 175 ILE A N 1
ATOM 1311 C CA . ILE A 1 175 ? 19.453 8.281 15.75 1 90.75 175 ILE A CA 1
ATOM 1312 C C . ILE A 1 175 ? 20 7.949 17.141 1 90.75 175 ILE A C 1
ATOM 1314 O O . ILE A 1 175 ? 21.062 7.348 17.266 1 90.75 175 ILE A O 1
ATOM 1318 N N . ASP A 1 176 ? 19.344 8.297 18.141 1 88.94 176 ASP A N 1
ATOM 1319 C CA . ASP A 1 176 ? 19.875 8.211 19.5 1 88.94 176 ASP A CA 1
ATOM 1320 C C . ASP A 1 176 ? 19.391 6.934 20.188 1 88.94 176 ASP A C 1
ATOM 1322 O O . ASP A 1 176 ? 20.016 6.465 21.141 1 88.94 176 ASP A O 1
ATOM 1326 N N . LYS A 1 177 ? 18.328 6.559 19.688 1 88.5 177 LYS A N 1
ATOM 1327 C CA . LYS A 1 177 ? 17.734 5.332 20.219 1 88.5 177 LYS A CA 1
ATOM 1328 C C . LYS A 1 177 ? 17.344 4.383 19.094 1 88.5 177 LYS A C 1
ATOM 1330 O O . LYS A 1 177 ? 17.453 4.73 17.922 1 88.5 177 LYS A O 1
ATOM 1335 N N . ASP A 1 178 ? 17.094 3.148 19.297 1 85.81 178 ASP A N 1
ATOM 1336 C CA . ASP A 1 178 ? 16.641 2.209 18.281 1 85.81 178 ASP A CA 1
ATOM 1337 C C . ASP A 1 178 ? 15.367 2.711 17.609 1 85.81 178 ASP A C 1
ATOM 1339 O O . ASP A 1 178 ? 15.281 2.719 16.375 1 85.81 178 ASP A O 1
ATOM 1343 N N . GLN A 1 179 ? 14.414 3.205 18.453 1 93.19 179 GLN A N 1
ATOM 1344 C CA . GLN A 1 179 ? 13.148 3.725 17.938 1 93.19 179 GLN A CA 1
ATOM 1345 C C . GLN A 1 179 ? 12.594 4.809 18.859 1 93.19 179 GLN A C 1
ATOM 1347 O O . GLN A 1 179 ? 13.008 4.926 20.016 1 93.19 179 GLN A O 1
ATOM 1352 N N . GLU A 1 180 ? 11.812 5.66 18.312 1 95.5 180 GLU A N 1
ATOM 1353 C CA . GLU A 1 180 ? 11.031 6.633 19.078 1 95.5 180 GLU A CA 1
ATOM 1354 C C . GLU A 1 180 ? 9.57 6.633 18.641 1 95.5 180 GLU A C 1
ATOM 1356 O O . GLU A 1 180 ? 9.203 5.941 17.688 1 95.5 180 GLU A O 1
ATOM 1361 N N . VAL A 1 181 ? 8.742 7.281 19.438 1 97.38 181 VAL A N 1
ATOM 1362 C CA . VAL A 1 181 ? 7.312 7.328 19.156 1 97.38 181 VAL A CA 1
ATOM 1363 C C . VAL A 1 181 ? 6.887 8.766 18.875 1 97.38 181 VAL A C 1
ATOM 1365 O O . VAL A 1 181 ? 7.184 9.672 19.656 1 97.38 181 VAL A O 1
ATOM 1368 N N . LEU A 1 182 ? 6.316 8.977 17.734 1 96.88 182 LEU A N 1
ATOM 1369 C CA . LEU A 1 182 ? 5.648 10.227 17.391 1 96.88 182 LEU A CA 1
ATOM 1370 C C . LEU A 1 182 ? 4.152 10.141 17.688 1 96.88 182 LEU A C 1
ATOM 1372 O O . LEU A 1 182 ? 3.541 9.086 17.484 1 96.88 182 LEU A O 1
ATOM 1376 N N . THR A 1 183 ? 3.562 11.242 18.125 1 98.5 183 THR A N 1
ATOM 1377 C CA . THR A 1 183 ? 2.129 11.258 18.391 1 98.5 183 THR A CA 1
ATOM 1378 C C . THR A 1 183 ? 1.413 12.219 17.438 1 98.5 183 THR A C 1
ATOM 1380 O O . THR A 1 183 ? 1.873 13.336 17.219 1 98.5 183 THR A O 1
ATOM 1383 N N . ILE A 1 184 ? 0.396 11.797 16.797 1 98.81 184 ILE A N 1
ATOM 1384 C CA . ILE A 1 184 ? -0.531 12.617 16.031 1 98.81 184 ILE A CA 1
ATOM 1385 C C . ILE A 1 184 ? -1.829 12.805 16.812 1 98.81 184 ILE A C 1
ATOM 1387 O O . ILE A 1 184 ? -2.539 11.836 17.094 1 98.81 184 ILE A O 1
ATOM 1391 N N . ASN A 1 185 ? -2.15 13.977 17.188 1 98.69 185 ASN A N 1
ATOM 1392 C CA . ASN A 1 185 ? -3.381 14.25 17.922 1 98.69 185 ASN A CA 1
ATOM 1393 C C . ASN A 1 185 ? -4.508 14.672 16.984 1 98.69 185 ASN A C 1
ATOM 1395 O O . ASN A 1 185 ? -4.266 15.32 15.969 1 98.69 185 ASN A O 1
ATOM 1399 N N . PRO A 1 186 ? -5.77 14.242 17.375 1 98.69 186 PRO A N 1
ATOM 1400 C CA . PRO A 1 186 ? -6.875 14.867 16.641 1 98.69 186 PRO A CA 1
ATOM 1401 C C . PRO A 1 186 ? -6.785 16.391 16.625 1 98.69 186 PRO A C 1
ATOM 1403 O O . PRO A 1 186 ? -6.469 17.016 17.641 1 98.69 186 PRO A O 1
ATOM 1406 N N . GLY A 1 187 ? -6.859 16.953 15.438 1 98.25 187 GLY A N 1
ATOM 1407 C CA . GLY A 1 187 ? -6.859 18.406 15.352 1 98.25 187 GLY A CA 1
ATOM 1408 C C . GLY A 1 187 ? -5.516 18.969 14.938 1 98.25 187 GLY A C 1
ATOM 1409 O O . GLY A 1 187 ? -5.418 20.156 14.586 1 98.25 187 GLY A O 1
ATOM 1410 N N . ASP 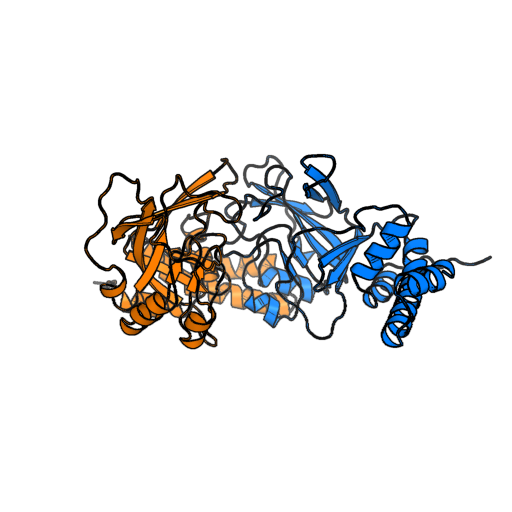A 1 188 ? -4.453 18.156 15.039 1 98.62 188 ASP A N 1
ATOM 1411 C CA . ASP A 1 188 ? -3.213 18.609 14.422 1 98.62 188 ASP A CA 1
ATOM 1412 C C . ASP A 1 188 ? -3.432 18.953 12.953 1 98.62 188 ASP A C 1
ATOM 1414 O O . ASP A 1 188 ? -4.25 18.328 12.273 1 98.62 188 ASP A O 1
ATOM 1418 N N . TYR A 1 189 ? -2.744 19.891 12.445 1 98.81 189 TYR A N 1
ATOM 1419 C CA . TYR A 1 189 ? -2.744 20.125 11 1 98.81 189 TYR A CA 1
ATOM 1420 C C . TYR A 1 189 ? -1.829 19.125 10.297 1 98.81 189 TYR A C 1
ATOM 1422 O O . TYR A 1 189 ? -0.729 18.828 10.773 1 98.81 189 TYR A O 1
ATOM 1430 N N . ILE A 1 190 ? -2.322 18.594 9.258 1 98.94 190 ILE A N 1
ATOM 1431 C CA . ILE A 1 190 ? -1.556 17.719 8.367 1 98.94 190 ILE A CA 1
ATOM 1432 C C . ILE A 1 190 ? -1.323 18.438 7.031 1 98.94 190 ILE A C 1
ATOM 1434 O O . ILE A 1 190 ? -2.256 18.984 6.449 1 98.94 190 ILE A O 1
ATOM 1438 N N . ILE A 1 191 ? -0.121 18.5 6.582 1 98.81 191 ILE A N 1
ATOM 1439 C CA . ILE A 1 191 ? 0.274 19 5.273 1 98.81 191 ILE A CA 1
ATOM 1440 C C . ILE A 1 191 ? 1.017 17.922 4.5 1 98.81 191 ILE A C 1
ATOM 1442 O O . ILE A 1 191 ? 1.98 17.344 5.004 1 98.81 191 ILE A O 1
ATOM 1446 N N . ALA A 1 192 ? 0.544 17.641 3.307 1 98.75 192 ALA A N 1
ATOM 1447 C CA . ALA A 1 192 ? 1.115 16.5 2.598 1 98.75 192 ALA A CA 1
ATOM 1448 C C . ALA A 1 192 ? 1.241 16.797 1.104 1 98.75 192 ALA A C 1
ATOM 1450 O O . ALA A 1 192 ? 0.354 17.406 0.507 1 98.75 192 ALA A O 1
ATOM 1451 N N . ASP A 1 193 ? 2.328 16.391 0.528 1 97.81 193 ASP A N 1
ATOM 1452 C CA . ASP A 1 193 ? 2.541 16.406 -0.917 1 97.81 193 ASP A CA 1
ATOM 1453 C C . ASP A 1 193 ? 3.449 15.266 -1.35 1 97.81 193 ASP A C 1
ATOM 1455 O O . ASP A 1 193 ? 3.51 14.227 -0.683 1 97.81 193 ASP A O 1
ATOM 1459 N N . LYS A 1 194 ? 4.09 15.391 -2.516 1 96.19 194 LYS A N 1
ATOM 1460 C CA . LYS A 1 194 ? 4.898 14.297 -3.051 1 96.19 194 LYS A CA 1
ATOM 1461 C C . LYS A 1 194 ? 6.148 14.07 -2.203 1 96.19 194 LYS A C 1
ATOM 1463 O O . LYS A 1 194 ? 6.742 12.992 -2.242 1 96.19 194 LYS A O 1
ATOM 1468 N N . ASN A 1 195 ? 6.57 15.094 -1.426 1 96.38 195 ASN A N 1
ATOM 1469 C CA . ASN A 1 195 ? 7.75 14.945 -0.581 1 96.38 195 ASN A CA 1
ATOM 1470 C C . ASN A 1 195 ? 7.434 14.156 0.69 1 96.38 195 ASN A C 1
ATOM 1472 O O . ASN A 1 195 ? 8.312 13.508 1.258 1 96.38 195 ASN A O 1
ATOM 1476 N N . GLY A 1 196 ? 6.207 14.258 1.154 1 98.06 196 GLY A N 1
ATOM 1477 C CA . GLY A 1 196 ? 5.84 13.547 2.367 1 98.06 196 GLY A CA 1
ATOM 1478 C C . GLY A 1 196 ? 4.758 14.242 3.168 1 98.06 196 GLY A C 1
ATOM 1479 O O . GLY A 1 196 ? 4.035 15.086 2.639 1 98.06 196 GLY A O 1
ATOM 1480 N N . VAL A 1 197 ? 4.562 13.766 4.418 1 98.88 197 VAL A N 1
ATOM 1481 C CA . VAL A 1 197 ? 3.498 14.211 5.312 1 98.88 197 VAL A CA 1
ATOM 1482 C C . VAL A 1 197 ? 4.105 14.844 6.562 1 98.88 197 VAL A C 1
ATOM 1484 O O . VAL A 1 197 ? 5.02 14.281 7.172 1 98.88 197 VAL A O 1
ATOM 1487 N N . VAL A 1 198 ? 3.635 15.992 6.93 1 98.88 198 VAL A N 1
ATOM 1488 C CA . VAL A 1 198 ? 4.105 16.734 8.094 1 98.88 198 VAL A CA 1
ATOM 1489 C C . VAL A 1 198 ? 2.932 17.047 9.023 1 98.88 198 VAL A C 1
ATOM 1491 O O . VAL A 1 198 ? 1.852 17.422 8.562 1 98.88 198 VAL A O 1
ATOM 1494 N N . LYS A 1 199 ? 3.1 16.859 10.289 1 98.75 199 LYS A N 1
ATOM 1495 C CA . LYS A 1 199 ? 2.127 17.281 11.289 1 98.75 199 LYS A CA 1
ATOM 1496 C C . LYS A 1 199 ? 2.551 18.594 11.945 1 98.75 199 LYS A C 1
ATOM 1498 O O . LYS A 1 199 ? 3.732 18.797 12.227 1 98.75 199 LYS A O 1
ATOM 1503 N N . LEU A 1 200 ? 1.679 19.5 12.062 1 98.62 200 LEU A N 1
ATOM 1504 C CA . LEU A 1 200 ? 1.809 20.766 12.773 1 98.62 200 LEU A CA 1
ATOM 1505 C C . LEU A 1 200 ? 0.791 20.875 13.898 1 98.62 200 LEU A C 1
ATOM 1507 O O . LEU A 1 200 ? -0.417 20.891 13.656 1 98.62 200 LEU A O 1
ATOM 1511 N N . GLU A 1 201 ? 1.276 20.922 15.117 1 97.94 201 GLU A N 1
ATOM 1512 C CA . GLU A 1 201 ? 0.386 20.953 16.266 1 97.94 201 GLU A CA 1
ATOM 1513 C C . GLU A 1 201 ? -0.377 22.281 16.328 1 97.94 201 GLU A C 1
ATOM 1515 O O . GLU A 1 201 ? 0.185 23.344 16.047 1 97.94 201 GLU A O 1
ATOM 1520 N N . ASP A 1 202 ? -1.588 22.172 16.625 1 96.38 202 ASP A N 1
ATOM 1521 C CA . ASP A 1 202 ? -2.406 23.359 16.875 1 96.38 202 ASP A CA 1
ATOM 1522 C C . ASP A 1 202 ? -2.203 23.859 18.312 1 96.38 202 ASP A C 1
ATOM 1524 O O . ASP A 1 202 ? -3.055 23.656 19.172 1 96.38 202 ASP A O 1
ATOM 1528 N N . ASN A 1 203 ? -1.079 24.516 18.484 1 95.31 203 ASN A N 1
ATOM 1529 C CA . ASN A 1 203 ? -0.719 24.969 19.812 1 95.31 203 ASN A CA 1
ATOM 1530 C C . ASN A 1 203 ? -0.27 26.422 19.812 1 95.31 203 ASN A C 1
ATOM 1532 O O . ASN A 1 203 ? -0.539 27.156 18.859 1 95.31 203 ASN A O 1
ATOM 1536 N N . GLU A 1 204 ? 0.366 26.891 20.828 1 94.75 204 GLU A N 1
ATOM 1537 C CA . GLU A 1 204 ? 0.697 28.297 21.047 1 94.75 204 GLU A CA 1
ATOM 1538 C C . GLU A 1 204 ? 1.75 28.766 20.047 1 94.75 204 GLU A C 1
ATOM 1540 O O . GLU A 1 204 ? 1.904 29.969 19.812 1 94.75 204 GLU A O 1
ATOM 1545 N N . GLN A 1 205 ? 2.441 27.812 19.375 1 95.56 205 GLN A N 1
ATOM 1546 C CA . GLN A 1 205 ? 3.498 28.188 18.438 1 95.56 205 GLN A CA 1
ATOM 1547 C C . GLN A 1 205 ? 2.945 28.375 17.031 1 95.56 205 GLN A C 1
ATOM 1549 O O . GLN A 1 205 ? 3.654 28.844 16.141 1 95.56 205 GLN A O 1
ATOM 1554 N N . LEU A 1 206 ? 1.717 28.062 16.844 1 97 206 LEU A N 1
ATOM 1555 C CA . LEU A 1 206 ? 1.127 28 15.508 1 97 206 LEU A CA 1
ATOM 1556 C C . LEU A 1 206 ? 1.291 29.328 14.781 1 97 206 LEU A C 1
ATOM 1558 O O . LEU A 1 206 ? 1.743 29.375 13.633 1 97 206 LEU A O 1
ATOM 1562 N N . ALA A 1 207 ? 0.95 30.406 15.445 1 96 207 ALA A N 1
ATOM 1563 C CA . ALA A 1 207 ? 1.01 31.734 14.82 1 96 207 ALA A CA 1
ATOM 1564 C C . ALA A 1 207 ? 2.432 32.062 14.375 1 96 207 ALA A C 1
ATOM 1566 O O . ALA A 1 207 ? 2.639 32.562 13.266 1 96 207 ALA A O 1
ATOM 1567 N N . SER A 1 208 ? 3.354 31.797 15.266 1 97.5 208 SER A N 1
ATOM 1568 C CA . SER A 1 208 ? 4.75 32.094 14.953 1 97.5 208 SER A CA 1
ATOM 1569 C C . SER A 1 208 ? 5.262 31.219 13.812 1 97.5 208 SER A C 1
ATOM 1571 O O . SER A 1 208 ? 6.016 31.672 12.961 1 97.5 208 SER A O 1
ATOM 1573 N N . VAL A 1 209 ? 4.895 29.953 13.766 1 97.81 209 VAL A N 1
ATOM 1574 C CA . VAL A 1 209 ? 5.273 29.031 12.703 1 97.81 209 VAL A CA 1
ATOM 1575 C C . VAL A 1 209 ? 4.746 29.531 11.367 1 97.81 209 VAL A C 1
ATOM 1577 O O . VAL A 1 209 ? 5.488 29.594 10.383 1 97.81 209 VAL A O 1
ATOM 1580 N N . LEU A 1 210 ? 3.51 29.938 11.367 1 97.94 210 LEU A N 1
ATOM 1581 C CA . LEU A 1 210 ? 2.869 30.406 10.141 1 97.94 210 LEU A CA 1
ATOM 1582 C C . LEU A 1 210 ? 3.514 31.688 9.641 1 97.94 210 LEU A C 1
ATOM 1584 O O . LEU A 1 210 ? 3.646 31.891 8.438 1 97.94 210 LEU A O 1
ATOM 1588 N N . ASP A 1 211 ? 3.889 32.531 10.555 1 97.31 211 ASP A N 1
ATOM 1589 C CA . ASP A 1 211 ? 4.488 33.812 10.203 1 97.31 211 ASP A CA 1
ATOM 1590 C C . ASP A 1 211 ? 5.863 33.625 9.562 1 97.31 211 ASP A C 1
ATOM 1592 O O . ASP A 1 211 ? 6.258 34.375 8.68 1 97.31 211 ASP A O 1
ATOM 1596 N N . TYR A 1 212 ? 6.559 32.594 10 1 98.12 212 TYR A N 1
ATOM 1597 C CA . TYR A 1 212 ? 7.934 32.375 9.562 1 98.12 212 TYR A CA 1
ATOM 1598 C C . TYR A 1 212 ? 7.973 31.75 8.164 1 98.12 212 TYR A C 1
ATOM 1600 O O . TYR A 1 212 ? 8.906 32 7.398 1 98.12 212 TYR A O 1
ATOM 1608 N N . ILE A 1 213 ? 6.996 31.016 7.699 1 98.38 213 ILE A N 1
ATOM 1609 C CA . ILE A 1 213 ? 7.02 30.203 6.48 1 98.38 213 ILE A CA 1
ATOM 1610 C C . ILE A 1 213 ? 7.246 31.109 5.27 1 98.38 213 ILE A C 1
ATOM 1612 O O . ILE A 1 213 ? 8.195 30.906 4.508 1 98.38 213 ILE A O 1
ATOM 1616 N N . PRO A 1 214 ? 6.395 32.156 5.121 1 98.12 214 PRO A N 1
ATOM 1617 C CA . PRO A 1 214 ? 6.598 33 3.922 1 98.12 214 PRO A CA 1
ATOM 1618 C C . PRO A 1 214 ? 7.953 33.688 3.916 1 98.12 214 PRO A C 1
ATOM 1620 O O . PRO A 1 214 ? 8.531 33.906 2.85 1 98.12 214 PRO A O 1
ATOM 1623 N N . LYS A 1 215 ? 8.453 34.094 5.07 1 98.31 215 LYS A N 1
ATOM 1624 C CA . LYS A 1 215 ? 9.758 34.75 5.16 1 98.31 215 LYS A CA 1
ATOM 1625 C C . LYS A 1 215 ? 10.875 33.812 4.703 1 98.31 215 LYS A C 1
ATOM 1627 O O . LYS A 1 215 ? 11.734 34.188 3.916 1 98.31 215 LYS A O 1
ATOM 1632 N N . ARG A 1 216 ? 10.836 32.562 5.199 1 98.25 216 ARG A N 1
ATOM 1633 C CA . ARG A 1 216 ? 11.844 31.578 4.832 1 98.25 216 ARG A CA 1
ATOM 1634 C C . ARG A 1 216 ? 11.758 31.234 3.35 1 98.25 216 ARG A C 1
ATOM 1636 O O . ARG A 1 216 ? 12.781 31.109 2.68 1 98.25 216 ARG A O 1
ATOM 1643 N N . VAL A 1 217 ? 10.578 31.078 2.801 1 98.06 217 VAL A N 1
ATOM 1644 C CA . VAL A 1 217 ? 10.375 30.766 1.389 1 98.06 217 VAL A CA 1
ATOM 1645 C C . VAL A 1 217 ? 10.945 31.891 0.528 1 98.06 217 VAL A C 1
ATOM 1647 O O . VAL A 1 217 ? 11.633 31.641 -0.466 1 98.06 217 VAL A O 1
ATOM 1650 N N . GLU A 1 218 ? 10.664 33.094 0.913 1 98.25 218 GLU A N 1
ATOM 1651 C CA . GLU A 1 218 ? 11.188 34.25 0.174 1 98.25 218 GLU A CA 1
ATOM 1652 C C . GLU A 1 218 ? 12.719 34.281 0.215 1 98.25 218 GLU A C 1
ATOM 1654 O O . GLU A 1 218 ? 13.367 34.5 -0.808 1 98.25 218 GLU A O 1
ATOM 1659 N N . ALA A 1 219 ? 13.25 34.094 1.38 1 98.25 219 ALA A N 1
ATOM 1660 C CA . ALA A 1 219 ? 14.703 34.062 1.521 1 98.25 219 ALA A CA 1
ATOM 1661 C C . ALA A 1 219 ? 15.312 32.969 0.63 1 98.25 219 ALA A C 1
ATOM 1663 O O . ALA A 1 219 ? 16.297 33.219 -0.062 1 98.25 219 ALA A O 1
ATOM 1664 N N . ASP A 1 220 ? 14.773 31.812 0.599 1 98.19 220 ASP A N 1
ATOM 1665 C CA . ASP A 1 220 ? 15.305 30.688 -0.176 1 98.19 220 ASP A CA 1
ATOM 1666 C C . ASP A 1 220 ? 15.133 30.938 -1.675 1 98.19 220 ASP A C 1
ATOM 1668 O O . ASP A 1 220 ? 15.961 30.484 -2.477 1 98.19 220 ASP A O 1
ATOM 1672 N N . THR A 1 221 ? 14.062 31.625 -2.025 1 98.31 221 THR A N 1
ATOM 1673 C CA . THR A 1 221 ? 13.891 32.031 -3.418 1 98.31 221 THR A CA 1
ATOM 1674 C C . THR A 1 221 ? 15.016 32.969 -3.867 1 98.31 221 THR A C 1
ATOM 1676 O O . THR A 1 221 ? 15.57 32.781 -4.957 1 98.31 221 THR A O 1
ATOM 1679 N N . ARG A 1 222 ? 15.359 33.875 -3.021 1 98.44 222 ARG A N 1
ATOM 1680 C CA . ARG A 1 222 ? 16.453 34.781 -3.312 1 98.44 222 ARG A CA 1
ATOM 1681 C C . ARG A 1 222 ? 17.797 34.031 -3.348 1 98.44 222 ARG A C 1
ATOM 1683 O O . ARG A 1 222 ? 18.656 34.344 -4.172 1 98.44 222 ARG A O 1
ATOM 1690 N N . VAL A 1 223 ? 17.969 33.094 -2.436 1 98.19 223 VAL A N 1
ATOM 1691 C CA . VAL A 1 223 ? 19.172 32.25 -2.441 1 98.19 223 VAL A CA 1
ATOM 1692 C C . VAL A 1 223 ? 19.297 31.531 -3.785 1 98.19 223 VAL A C 1
ATOM 1694 O O . VAL A 1 223 ? 20.375 31.516 -4.383 1 98.19 223 VAL A O 1
ATOM 1697 N N . SER A 1 224 ? 18.219 30.984 -4.273 1 98.62 224 SER A N 1
ATOM 1698 C CA . SER A 1 224 ? 18.203 30.297 -5.555 1 98.62 224 SER A CA 1
ATOM 1699 C C . SER A 1 224 ? 18.594 31.219 -6.695 1 98.62 224 SER A C 1
ATOM 1701 O O . SER A 1 224 ? 19.359 30.844 -7.582 1 98.62 224 SER A O 1
ATOM 1703 N N . GLU A 1 225 ? 18.031 32.406 -6.645 1 98.44 225 GLU A N 1
ATOM 1704 C CA . GLU A 1 225 ? 18.359 33.406 -7.664 1 98.44 225 GLU A CA 1
ATOM 1705 C C . GLU A 1 225 ? 19.859 33.75 -7.641 1 98.44 225 GLU A C 1
ATOM 1707 O O . GLU A 1 225 ? 20.484 33.812 -8.695 1 98.44 225 GLU A O 1
ATOM 1712 N N . ASP A 1 226 ? 20.359 33.844 -6.441 1 98.19 226 ASP A N 1
ATOM 1713 C CA . ASP A 1 226 ? 21.781 34.125 -6.277 1 98.19 226 ASP A CA 1
ATOM 1714 C C . ASP A 1 226 ? 22.625 32.969 -6.871 1 98.19 226 ASP A C 1
ATOM 1716 O O . ASP A 1 226 ? 23.562 33.219 -7.629 1 98.19 226 ASP A O 1
ATOM 1720 N N . ILE A 1 227 ? 22.266 31.797 -6.512 1 98.56 227 ILE A N 1
ATOM 1721 C CA . ILE A 1 227 ? 23.016 30.625 -6.953 1 98.56 227 ILE A CA 1
ATOM 1722 C C . ILE A 1 227 ? 22.984 30.531 -8.477 1 98.56 227 ILE A C 1
ATOM 1724 O O . ILE A 1 227 ? 24 30.297 -9.117 1 98.56 227 ILE A O 1
ATOM 1728 N N . LYS A 1 228 ? 21.812 30.844 -9.039 1 98.5 228 LYS A N 1
ATOM 1729 C CA . LYS A 1 228 ? 21.641 30.766 -10.484 1 98.5 228 LYS A CA 1
ATOM 1730 C C . LYS A 1 228 ? 22.438 31.875 -11.18 1 98.5 228 LYS A C 1
ATOM 1732 O O . LYS A 1 228 ? 22.828 31.734 -12.344 1 98.5 228 LYS A O 1
ATOM 1737 N N . ALA A 1 229 ? 22.812 32.938 -10.453 1 98.25 229 ALA A N 1
ATOM 1738 C CA . ALA A 1 229 ? 23.594 34.031 -10.969 1 98.25 229 ALA A CA 1
ATOM 1739 C C . ALA A 1 229 ? 25.094 33.844 -10.695 1 98.25 229 ALA A C 1
ATOM 1741 O O . ALA A 1 229 ? 25.906 34.688 -11.023 1 98.25 229 ALA A O 1
ATOM 1742 N N . GLY A 1 230 ? 25.406 32.719 -10.008 1 98.31 230 GLY A N 1
ATOM 1743 C CA . GLY A 1 230 ? 26.812 32.375 -9.859 1 98.31 230 GLY A CA 1
ATOM 1744 C C . GLY A 1 230 ? 27.344 32.625 -8.469 1 98.31 230 GLY A C 1
ATOM 1745 O O . GLY A 1 230 ? 28.516 32.344 -8.188 1 98.31 230 GLY A O 1
ATOM 1746 N N . LYS A 1 231 ? 26.531 33.156 -7.543 1 98.12 231 LYS A N 1
ATOM 1747 C CA . LYS A 1 231 ? 26.984 33.406 -6.176 1 98.12 231 LYS A CA 1
ATOM 1748 C C . LYS A 1 231 ? 27.062 32.094 -5.383 1 98.12 231 LYS A C 1
ATOM 1750 O O . LYS A 1 231 ? 26.234 31.203 -5.543 1 98.12 231 LYS A O 1
ATOM 1755 N N . PRO A 1 232 ? 28.094 32.031 -4.555 1 98.31 232 PRO A N 1
ATOM 1756 C CA . PRO A 1 232 ? 28.188 30.828 -3.725 1 98.31 232 PRO A CA 1
ATOM 1757 C C . PRO A 1 232 ? 26.969 30.641 -2.828 1 98.31 232 PRO A C 1
ATOM 1759 O O . PRO A 1 232 ? 26.438 31.594 -2.279 1 98.31 232 PRO A O 1
ATOM 1762 N N . ALA A 1 233 ? 26.578 29.406 -2.664 1 98.56 233 ALA A N 1
ATOM 1763 C CA . ALA A 1 233 ? 25.375 29.047 -1.91 1 98.56 233 ALA A CA 1
ATOM 1764 C C . ALA A 1 233 ? 25.5 29.469 -0.45 1 98.56 233 ALA A C 1
ATOM 1766 O O . ALA A 1 233 ? 24.578 30.078 0.104 1 98.56 233 ALA A O 1
ATOM 1767 N N . ALA A 1 234 ? 26.625 29.156 0.151 1 98.06 234 ALA A N 1
ATOM 1768 C CA . ALA A 1 234 ? 26.812 29.438 1.571 1 98.06 234 ALA A CA 1
ATOM 1769 C C . ALA A 1 234 ? 26.688 30.922 1.862 1 98.06 234 ALA A C 1
ATOM 1771 O O . ALA A 1 234 ? 26.047 31.328 2.842 1 98.06 234 ALA A O 1
ATOM 1772 N N . GLU A 1 235 ? 27.234 31.75 1.067 1 98.06 235 GLU A N 1
ATOM 1773 C CA . GLU A 1 235 ? 27.172 33.188 1.233 1 98.06 235 GLU A CA 1
ATOM 1774 C C . GLU A 1 235 ? 25.734 33.719 1.069 1 98.06 235 GLU A C 1
ATOM 1776 O O . GLU A 1 235 ? 25.266 34.531 1.853 1 98.06 235 GLU A O 1
ATOM 1781 N N . SER A 1 236 ? 25.094 33.188 0.024 1 98.44 236 SER A N 1
ATOM 1782 C CA . SER A 1 236 ? 23.719 33.594 -0.259 1 98.44 236 SER A CA 1
ATOM 1783 C C . SER A 1 236 ? 22.781 33.188 0.868 1 98.44 236 SER A C 1
ATOM 1785 O O . SER A 1 236 ? 21.922 33.969 1.281 1 98.44 236 SER A O 1
ATOM 1787 N N . GLN A 1 237 ? 22.938 31.984 1.364 1 98.12 237 GLN A N 1
ATOM 1788 C CA . GLN A 1 237 ? 22.109 31.5 2.459 1 98.12 237 GLN A CA 1
ATOM 1789 C C . GLN A 1 237 ? 22.297 32.344 3.713 1 98.12 237 GLN A C 1
ATOM 1791 O O . GLN A 1 237 ? 21.328 32.781 4.328 1 98.12 237 GLN A O 1
ATOM 1796 N N . LYS A 1 238 ? 23.562 32.562 4.082 1 97.94 238 LYS A N 1
ATOM 1797 C CA . LYS A 1 238 ? 23.844 33.375 5.254 1 97.94 238 LYS A CA 1
ATOM 1798 C C . LYS A 1 238 ? 23.234 34.781 5.117 1 97.94 238 LYS A C 1
ATOM 1800 O O . LYS A 1 238 ? 22.625 35.281 6.066 1 97.94 238 LYS A O 1
ATOM 1805 N N . PHE A 1 239 ? 23.344 35.375 3.979 1 97.88 239 PHE A N 1
ATOM 1806 C CA . PHE A 1 239 ? 22.875 36.719 3.746 1 97.88 239 PHE A CA 1
ATOM 1807 C C . PHE A 1 239 ? 21.359 36.812 3.85 1 97.88 239 PHE A C 1
ATOM 1809 O O . PHE A 1 239 ? 20.828 37.562 4.656 1 97.88 239 PHE A O 1
ATOM 1816 N N . TRP A 1 240 ? 20.625 36.062 3.09 1 98 240 TRP A N 1
ATOM 1817 C CA . TRP A 1 240 ? 19.188 36.219 2.975 1 98 240 TRP A CA 1
ATOM 1818 C C . TRP A 1 240 ? 18.484 35.656 4.215 1 98 240 TRP A C 1
ATOM 1820 O O . TRP A 1 240 ? 17.469 36.219 4.652 1 98 240 TRP A O 1
ATOM 1830 N N . ARG A 1 241 ? 19 34.562 4.836 1 96.94 241 ARG A N 1
ATOM 1831 C CA . ARG A 1 241 ? 18.328 33.938 5.98 1 96.94 241 ARG A CA 1
ATOM 1832 C C . ARG A 1 241 ? 18.578 34.75 7.254 1 96.94 241 ARG A C 1
ATOM 1834 O O . ARG A 1 241 ? 17.844 34.625 8.234 1 96.94 241 ARG A O 1
ATOM 1841 N N . SER A 1 242 ? 19.594 35.562 7.301 1 96.94 242 SER A N 1
ATOM 1842 C CA . SER A 1 242 ? 19.844 36.438 8.445 1 96.94 242 SER A CA 1
ATOM 1843 C C . SER A 1 242 ? 18.828 37.562 8.492 1 96.94 242 SER A C 1
ATOM 1845 O O . SER A 1 242 ? 18.703 38.25 9.508 1 96.94 242 SER A O 1
ATOM 1847 N N . LYS A 1 243 ? 18.047 37.812 7.453 1 95.75 243 LYS A N 1
ATOM 1848 C CA . LYS A 1 243 ? 17.156 38.938 7.328 1 95.75 243 LYS A CA 1
ATOM 1849 C C . LYS A 1 243 ? 15.742 38.594 7.793 1 95.75 243 LYS A C 1
ATOM 1851 O O . LYS A 1 243 ? 14.852 39.469 7.77 1 95.75 243 LYS A O 1
ATOM 1856 N N . ILE A 1 244 ? 15.57 37.406 8.164 1 93.44 244 ILE A N 1
ATOM 1857 C CA . ILE A 1 244 ? 14.195 37 8.445 1 93.44 244 ILE A CA 1
ATOM 1858 C C . ILE A 1 244 ? 14.07 36.625 9.914 1 93.44 244 ILE A C 1
ATOM 1860 O O . ILE A 1 244 ? 15.055 36.25 10.555 1 93.44 244 ILE A O 1
ATOM 1864 N N . MET B 1 1 ? -30.562 -32.875 -13.938 1 25.78 1 MET B N 1
ATOM 1865 C CA . MET B 1 1 ? -29.188 -33.312 -13.727 1 25.78 1 MET B CA 1
ATOM 1866 C C . MET B 1 1 ? -28.219 -32.156 -13.867 1 25.78 1 MET B C 1
ATOM 1868 O O . MET B 1 1 ? -27.969 -31.672 -14.977 1 25.78 1 MET B O 1
ATOM 1872 N N . SER B 1 2 ? -28.266 -31.047 -13.094 1 29.91 2 SER B N 1
ATOM 1873 C CA . SER B 1 2 ? -27.719 -29.688 -13.211 1 29.91 2 SER B CA 1
ATOM 1874 C C . SER B 1 2 ? -26.219 -29.734 -13.484 1 29.91 2 SER B C 1
ATOM 1876 O O . SER B 1 2 ? -25.453 -30.312 -12.711 1 29.91 2 SER B O 1
ATOM 1878 N N . VAL B 1 3 ? -25.719 -30.062 -14.688 1 35.41 3 VAL B N 1
ATOM 1879 C CA . VAL B 1 3 ? -24.359 -30.234 -15.164 1 35.41 3 VAL B CA 1
ATOM 1880 C C . VAL B 1 3 ? -23.484 -29.109 -14.609 1 35.41 3 VAL B C 1
ATOM 1882 O O . VAL B 1 3 ? -23.625 -27.938 -14.992 1 35.41 3 VAL B O 1
ATOM 1885 N N . SER B 1 4 ? -23.188 -28.859 -13.406 1 40.38 4 SER B N 1
ATOM 1886 C CA . SER B 1 4 ? -22.156 -28.031 -12.789 1 40.38 4 SER B CA 1
ATOM 1887 C C . SER B 1 4 ? -20.859 -28.062 -13.602 1 40.38 4 SER B C 1
ATOM 1889 O O . SER B 1 4 ? -20.109 -29.047 -13.539 1 40.38 4 SER B O 1
ATOM 1891 N N . LYS B 1 5 ? -20.766 -27.766 -14.953 1 44.31 5 LYS B N 1
ATOM 1892 C CA . LYS B 1 5 ? -19.766 -27.891 -16 1 44.31 5 LYS B CA 1
ATOM 1893 C C . LYS B 1 5 ? -18.375 -27.5 -15.484 1 44.31 5 LYS B C 1
ATOM 1895 O O . LYS B 1 5 ? -18.188 -26.406 -14.938 1 44.31 5 LYS B O 1
ATOM 1900 N N . SER B 1 6 ? -17.531 -28.516 -15.062 1 59.03 6 SER B N 1
ATOM 1901 C CA . SER B 1 6 ? -16.141 -28.438 -14.609 1 59.03 6 SER B CA 1
ATOM 1902 C C . SER B 1 6 ? -15.352 -27.422 -15.438 1 59.03 6 SER B C 1
ATOM 1904 O O . SER B 1 6 ? -15.172 -27.609 -16.641 1 59.03 6 SER B O 1
ATOM 1906 N N . LEU B 1 7 ? -15.453 -26.141 -15.148 1 70.88 7 LEU B N 1
ATOM 1907 C CA . LEU B 1 7 ? -14.703 -25.125 -15.867 1 70.88 7 LEU B CA 1
ATOM 1908 C C . LEU B 1 7 ? -13.25 -25.531 -16.062 1 70.88 7 LEU B C 1
ATOM 1910 O O . LEU B 1 7 ? -12.617 -26.047 -15.133 1 70.88 7 LEU B O 1
ATOM 1914 N N . VAL B 1 8 ? -12.898 -25.703 -17.359 1 87.06 8 VAL B N 1
ATOM 1915 C CA . VAL B 1 8 ? -11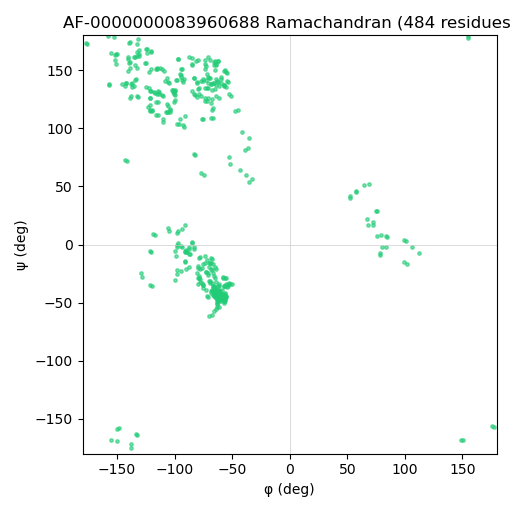.484 -25.922 -17.625 1 87.06 8 VAL B CA 1
ATOM 1916 C C . VAL B 1 8 ? -10.68 -24.688 -17.25 1 87.06 8 VAL B C 1
ATOM 1918 O O . VAL B 1 8 ? -11.25 -23.609 -17.047 1 87.06 8 VAL B O 1
ATOM 1921 N N . SER B 1 9 ? -9.461 -24.844 -17.016 1 92.5 9 SER B N 1
ATOM 1922 C CA . SER B 1 9 ? -8.562 -23.812 -16.5 1 92.5 9 SER B CA 1
ATOM 1923 C C . SER B 1 9 ? -8.648 -22.531 -17.344 1 92.5 9 SER B C 1
ATOM 1925 O O . SER B 1 9 ? -8.648 -21.422 -16.812 1 92.5 9 SER B O 1
ATOM 1927 N N . LYS B 1 10 ? -8.852 -22.672 -18.609 1 93.81 10 LYS B N 1
ATOM 1928 C CA . LYS B 1 10 ? -8.898 -21.531 -19.516 1 93.81 10 LYS B CA 1
ATOM 1929 C C . LYS B 1 10 ? -10.141 -20.672 -19.25 1 93.81 10 LYS B C 1
ATOM 1931 O O . LYS B 1 10 ? -10.078 -19.453 -19.312 1 93.81 10 LYS B O 1
ATOM 1936 N N . ASP B 1 11 ? -11.227 -21.312 -19.031 1 95.5 11 ASP B N 1
ATOM 1937 C CA . ASP B 1 11 ? -12.469 -20.594 -18.719 1 95.5 11 ASP B CA 1
ATOM 1938 C C . ASP B 1 11 ? -12.352 -19.828 -17.406 1 95.5 11 ASP B C 1
ATOM 1940 O O . ASP B 1 11 ? -12.82 -18.688 -17.312 1 95.5 11 ASP B O 1
ATOM 1944 N N . ILE B 1 12 ? -11.75 -20.469 -16.453 1 97.06 12 ILE B N 1
ATOM 1945 C CA . ILE B 1 12 ? -11.586 -19.844 -15.141 1 97.06 12 ILE B CA 1
ATOM 1946 C C . ILE B 1 12 ? -10.688 -18.609 -15.258 1 97.06 12 ILE B C 1
ATOM 1948 O O . ILE B 1 12 ? -10.992 -17.562 -14.688 1 97.06 12 ILE B O 1
ATOM 1952 N N . ILE B 1 13 ? -9.633 -18.719 -16 1 97.69 13 ILE B N 1
ATOM 1953 C CA . ILE B 1 13 ? -8.711 -17.625 -16.219 1 97.69 13 ILE B CA 1
ATOM 1954 C C . ILE B 1 13 ? -9.445 -16.469 -16.906 1 97.69 13 ILE B C 1
ATOM 1956 O O . ILE B 1 13 ? -9.289 -15.305 -16.516 1 97.69 13 ILE B O 1
ATOM 1960 N N . ALA B 1 14 ? -10.266 -16.797 -17.875 1 96 14 ALA B N 1
ATOM 1961 C CA . ALA B 1 14 ? -11.039 -15.773 -18.578 1 96 14 ALA B CA 1
ATOM 1962 C C . ALA B 1 14 ? -11.992 -15.055 -17.641 1 96 14 ALA B C 1
ATOM 1964 O O . ALA B 1 14 ? -12.125 -13.828 -17.703 1 96 14 ALA B O 1
ATOM 1965 N N . ILE B 1 15 ? -12.617 -15.797 -16.828 1 96.44 15 ILE B N 1
ATOM 1966 C CA . ILE B 1 15 ? -13.547 -15.227 -15.859 1 96.44 15 ILE B CA 1
ATOM 1967 C C . ILE B 1 15 ? -12.789 -14.305 -14.898 1 96.44 15 ILE B C 1
ATOM 1969 O O . ILE B 1 15 ? -13.164 -13.148 -14.703 1 96.44 15 ILE B O 1
ATOM 1973 N N . LEU B 1 16 ? -11.688 -14.797 -14.312 1 97.81 16 LEU B N 1
ATOM 1974 C CA . LEU B 1 16 ? -10.938 -14.062 -13.297 1 97.81 16 LEU B CA 1
ATOM 1975 C C . LEU B 1 16 ? -10.305 -12.812 -13.891 1 97.81 16 LEU B C 1
ATOM 1977 O O . LEU B 1 16 ? -10.102 -11.82 -13.188 1 97.81 16 LEU B O 1
ATOM 1981 N N . SER B 1 17 ? -10.023 -12.828 -15.156 1 96.81 17 SER B N 1
ATOM 1982 C CA . SER B 1 17 ? -9.344 -11.711 -15.812 1 96.81 17 SER B CA 1
ATOM 1983 C C . SER B 1 17 ? -10.242 -10.477 -15.875 1 96.81 17 SER B C 1
ATOM 1985 O O . SER B 1 17 ? -9.773 -9.375 -16.156 1 96.81 17 SER B O 1
ATOM 1987 N N . LYS B 1 18 ? -11.508 -10.633 -15.586 1 96.12 18 LYS B N 1
ATOM 1988 C CA . LYS B 1 18 ? -12.461 -9.531 -15.609 1 96.12 18 LYS B CA 1
ATOM 1989 C C . LYS B 1 18 ? -12.508 -8.805 -14.266 1 96.12 18 LYS B C 1
ATOM 1991 O O . LYS B 1 18 ? -13.164 -7.77 -14.133 1 96.12 18 LYS B O 1
ATOM 1996 N N . TYR B 1 19 ? -11.844 -9.352 -13.297 1 97.38 19 TYR B N 1
ATOM 1997 C CA . TYR B 1 19 ? -11.93 -8.82 -11.945 1 97.38 19 TYR B CA 1
ATOM 1998 C C . TYR B 1 19 ? -10.547 -8.484 -11.398 1 97.38 19 TYR B C 1
ATOM 2000 O O . TYR B 1 19 ? -9.531 -8.828 -12.016 1 97.38 19 TYR B O 1
ATOM 2008 N N . THR B 1 20 ? -10.531 -7.781 -10.297 1 97.69 20 THR B N 1
ATOM 2009 C CA . THR B 1 20 ? -9.281 -7.375 -9.664 1 97.69 20 THR B CA 1
ATOM 2010 C C . THR B 1 20 ? -8.906 -8.336 -8.539 1 97.69 20 THR B C 1
ATOM 2012 O O . THR B 1 20 ? -9.766 -9.047 -8.016 1 97.69 20 THR B O 1
ATOM 2015 N N . PRO B 1 21 ? -7.598 -8.344 -8.156 1 98.56 21 PRO B N 1
ATOM 2016 C CA . PRO B 1 21 ? -7.215 -9.094 -6.953 1 98.56 21 PRO B CA 1
ATOM 2017 C C . PRO B 1 21 ? -8.039 -8.695 -5.73 1 98.56 21 PRO B C 1
ATOM 2019 O O . PRO B 1 21 ? -8.336 -9.547 -4.883 1 98.56 21 PRO B O 1
ATOM 2022 N N . CYS B 1 22 ? -8.445 -7.41 -5.602 1 98.62 22 CYS B N 1
ATOM 2023 C CA . CYS B 1 22 ? -9.258 -6.977 -4.477 1 98.62 22 CYS B CA 1
ATOM 2024 C C . CYS B 1 22 ? -10.609 -7.68 -4.477 1 98.62 22 CYS B C 1
ATOM 2026 O O . CYS B 1 22 ? -11.109 -8.086 -3.426 1 98.62 22 CYS B O 1
ATOM 2028 N N . ASP B 1 23 ? -11.25 -7.832 -5.637 1 98.5 23 ASP B N 1
ATOM 2029 C CA . ASP B 1 23 ? -12.516 -8.547 -5.77 1 98.5 23 ASP B CA 1
ATOM 2030 C C . ASP B 1 23 ? -12.367 -10 -5.312 1 98.5 23 ASP B C 1
ATOM 2032 O O . ASP B 1 23 ? -13.227 -10.516 -4.59 1 98.5 23 ASP B O 1
ATOM 2036 N N . VAL B 1 24 ? -11.266 -10.633 -5.805 1 98.75 24 VAL B N 1
ATOM 2037 C CA . VAL B 1 24 ? -11.023 -12.023 -5.449 1 98.75 24 VAL B CA 1
ATOM 2038 C C . VAL B 1 24 ? -10.797 -12.141 -3.941 1 98.75 24 VAL B C 1
ATOM 2040 O O . VAL B 1 24 ? -11.336 -13.047 -3.297 1 98.75 24 VAL B O 1
ATOM 2043 N N . SER B 1 25 ? -10 -11.242 -3.338 1 98.81 25 SER B N 1
ATOM 2044 C CA . SER B 1 25 ? -9.773 -11.234 -1.896 1 98.81 25 SER B CA 1
ATOM 2045 C C . SER B 1 25 ? -11.086 -11.109 -1.128 1 98.81 25 SER B C 1
ATOM 2047 O O . SER B 1 25 ? -11.273 -11.773 -0.104 1 98.81 25 SER B O 1
ATOM 2049 N N . ASP B 1 26 ? -12 -10.195 -1.57 1 98.69 26 ASP B N 1
ATOM 2050 C CA . ASP B 1 26 ? -13.289 -10.055 -0.913 1 98.69 26 ASP B CA 1
ATOM 2051 C C . ASP B 1 26 ? -14.039 -11.383 -0.869 1 98.69 26 ASP B C 1
ATOM 2053 O O . ASP B 1 26 ? -14.633 -11.734 0.151 1 98.69 26 ASP B O 1
ATOM 2057 N N . SER B 1 27 ? -14.047 -12.102 -1.992 1 98.69 27 SER B N 1
ATOM 2058 C CA . SER B 1 27 ? -14.719 -13.391 -2.047 1 98.69 27 SER B CA 1
ATOM 2059 C C . SER B 1 27 ? -14.047 -14.406 -1.124 1 98.69 27 SER B C 1
ATOM 2061 O O . SER B 1 27 ? -14.727 -15.172 -0.44 1 98.69 27 SER B O 1
ATOM 2063 N N . LEU B 1 28 ? -12.711 -14.445 -1.133 1 98.69 28 LEU B N 1
ATOM 2064 C CA . LEU B 1 28 ? -11.977 -15.352 -0.256 1 98.69 28 LEU B CA 1
ATOM 2065 C C . LEU B 1 28 ? -12.242 -15.031 1.209 1 98.69 28 LEU B C 1
ATOM 2067 O O . LEU B 1 28 ? -12.383 -15.938 2.033 1 98.69 28 LEU B O 1
ATOM 2071 N N . ASN B 1 29 ? -12.305 -13.703 1.551 1 98.38 29 ASN B N 1
ATOM 2072 C CA . ASN B 1 29 ? -12.672 -13.312 2.908 1 98.38 29 ASN B CA 1
ATOM 2073 C C . ASN B 1 29 ? -14.023 -13.891 3.305 1 98.38 29 ASN B C 1
ATOM 2075 O O . ASN B 1 29 ? -14.18 -14.422 4.406 1 98.38 29 ASN B O 1
ATOM 2079 N N . LYS B 1 30 ? -14.992 -13.773 2.441 1 97.62 30 LYS B N 1
ATOM 2080 C CA . LYS B 1 30 ? -16.328 -14.312 2.678 1 97.62 30 LYS B CA 1
ATOM 2081 C C . LYS B 1 30 ? -16.281 -15.812 2.928 1 97.62 30 LYS B C 1
ATOM 2083 O O . LYS B 1 30 ? -17.094 -16.359 3.684 1 97.62 30 LYS B O 1
ATOM 2088 N N . HIS B 1 31 ? -15.32 -16.531 2.371 1 97.94 31 HIS B N 1
ATOM 2089 C CA . HIS B 1 31 ? -15.203 -17.984 2.469 1 97.94 31 HIS B CA 1
ATOM 2090 C C . HIS B 1 31 ? -14.234 -18.375 3.574 1 97.94 31 HIS B C 1
ATOM 2092 O O . HIS B 1 31 ? -13.734 -19.516 3.582 1 97.94 31 HIS B O 1
ATOM 2098 N N . GLY B 1 32 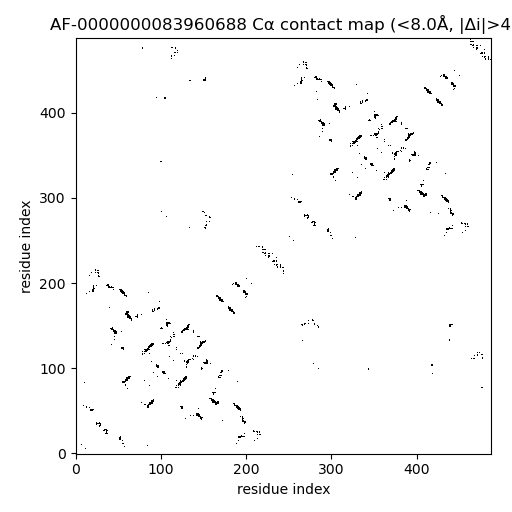? -13.844 -17.438 4.395 1 96.75 32 GLY B N 1
ATOM 2099 C CA . GLY B 1 32 ? -13.148 -17.781 5.625 1 96.75 32 GLY B CA 1
ATOM 2100 C C . GLY B 1 32 ? -11.641 -17.625 5.516 1 96.75 32 GLY B C 1
ATOM 2101 O O . GLY B 1 32 ? -10.906 -18 6.434 1 96.75 32 GLY B O 1
ATOM 2102 N N . ILE B 1 33 ? -11.141 -17.141 4.414 1 97.38 33 ILE B N 1
ATOM 2103 C CA . ILE B 1 33 ? -9.703 -16.906 4.258 1 97.38 33 ILE B CA 1
ATOM 2104 C C . ILE B 1 33 ? -9.367 -15.477 4.652 1 97.38 33 ILE B C 1
ATOM 2106 O O . ILE B 1 33 ? -9.508 -14.555 3.846 1 97.38 33 ILE B O 1
ATOM 2110 N N . ALA B 1 34 ? -8.836 -15.289 5.777 1 96.38 34 ALA B N 1
ATOM 2111 C CA . ALA B 1 34 ? -8.727 -13.992 6.441 1 96.38 34 ALA B CA 1
ATOM 2112 C C . ALA B 1 34 ? -7.789 -13.062 5.672 1 96.38 34 ALA B C 1
ATOM 2114 O O . ALA B 1 34 ? -8.023 -11.852 5.598 1 96.38 34 ALA B O 1
ATOM 2115 N N . ASN B 1 35 ? -6.734 -13.57 5.094 1 96.25 35 ASN B N 1
ATOM 2116 C CA . ASN B 1 35 ? -5.77 -12.734 4.395 1 96.25 35 ASN B CA 1
ATOM 2117 C C . ASN B 1 35 ? -6.168 -12.516 2.936 1 96.25 35 ASN B C 1
ATOM 2119 O O . ASN B 1 35 ? -5.445 -11.859 2.182 1 96.25 35 ASN B O 1
ATOM 2123 N N . GLY B 1 36 ? -7.266 -13.156 2.486 1 98.12 36 GLY B N 1
ATOM 2124 C CA . GLY B 1 36 ? -7.801 -12.953 1.15 1 98.12 36 GLY B CA 1
ATOM 2125 C C . GLY B 1 36 ? -6.887 -13.469 0.056 1 98.12 36 GLY B C 1
ATOM 2126 O O . GLY B 1 36 ? -6.898 -12.953 -1.063 1 98.12 36 GLY B O 1
ATOM 2127 N N . GLY B 1 37 ? -5.969 -14.414 0.397 1 98.5 37 GLY B N 1
ATOM 2128 C CA . GLY B 1 37 ? -5.062 -14.984 -0.587 1 98.5 37 GLY B CA 1
ATOM 2129 C C . GLY B 1 37 ? -3.928 -14.047 -0.962 1 98.5 37 GLY B C 1
ATOM 2130 O O . GLY B 1 37 ? -3.156 -14.336 -1.88 1 98.5 37 GLY B O 1
ATOM 2131 N N . PHE B 1 38 ? -3.801 -12.93 -0.287 1 98.75 38 PHE B N 1
ATOM 2132 C CA . PHE B 1 38 ? -2.844 -11.883 -0.621 1 98.75 38 PHE B CA 1
ATOM 2133 C C . PHE B 1 38 ? -1.416 -12.359 -0.386 1 98.75 38 PHE B C 1
ATOM 2135 O O . PHE B 1 38 ? -1.095 -12.867 0.689 1 98.75 38 PHE B O 1
ATOM 2142 N N . ILE B 1 39 ? -0.583 -12.273 -1.4 1 98.69 39 ILE B N 1
ATOM 2143 C CA . ILE B 1 39 ? 0.864 -12.422 -1.286 1 98.69 39 ILE B CA 1
ATOM 2144 C C . ILE B 1 39 ? 1.512 -11.039 -1.164 1 98.69 39 ILE B C 1
ATOM 2146 O O . ILE B 1 39 ? 1.616 -10.312 -2.15 1 98.69 39 ILE B O 1
ATOM 2150 N N . PRO B 1 40 ? 1.997 -10.703 -0.024 1 98 40 PRO B N 1
ATOM 2151 C CA . PRO B 1 40 ? 2.312 -9.297 0.246 1 98 40 PRO B CA 1
ATOM 2152 C C . PRO B 1 40 ? 3.643 -8.867 -0.365 1 98 40 PRO B C 1
ATOM 2154 O O . PRO B 1 40 ? 4.488 -9.711 -0.676 1 98 40 PRO B O 1
ATOM 2157 N N . ASN B 1 41 ? 3.828 -7.469 -0.583 1 98.25 41 ASN B N 1
ATOM 2158 C CA . ASN B 1 41 ? 5.066 -6.699 -0.668 1 98.25 41 ASN B CA 1
ATOM 2159 C C . ASN B 1 41 ? 5.664 -6.754 -2.072 1 98.25 41 ASN B C 1
ATOM 2161 O O . ASN B 1 41 ? 6.777 -6.277 -2.295 1 98.25 41 ASN B O 1
ATOM 2165 N N . LEU B 1 42 ? 4.926 -7.348 -3.035 1 98.62 42 LEU B N 1
ATOM 2166 C CA . LEU B 1 42 ? 5.398 -7.359 -4.418 1 98.62 42 LEU B CA 1
ATOM 2167 C C . LEU B 1 42 ? 5.047 -6.055 -5.121 1 98.62 42 LEU B C 1
ATOM 2169 O O . LEU B 1 42 ? 3.979 -5.484 -4.883 1 98.62 42 LEU B O 1
ATOM 2173 N N . THR B 1 43 ? 5.938 -5.594 -5.969 1 98 43 THR B N 1
ATOM 2174 C CA . THR B 1 43 ? 5.738 -4.406 -6.789 1 98 43 THR B CA 1
ATOM 2175 C C . THR B 1 43 ? 5.668 -4.777 -8.266 1 98 43 THR B C 1
ATOM 2177 O O . THR B 1 43 ? 6.469 -5.578 -8.75 1 98 43 THR B O 1
ATOM 2180 N N . ASN B 1 44 ? 4.664 -4.289 -8.977 1 98 44 ASN B N 1
ATOM 2181 C CA . ASN B 1 44 ? 4.617 -4.453 -10.422 1 98 44 ASN B CA 1
ATOM 2182 C C . ASN B 1 44 ? 5.73 -3.668 -11.117 1 98 44 ASN B C 1
ATOM 2184 O O . ASN B 1 44 ? 5.68 -2.438 -11.172 1 98 44 ASN B O 1
ATOM 2188 N N . ARG B 1 45 ? 6.711 -4.344 -11.641 1 98.12 45 ARG B N 1
ATOM 2189 C CA . ARG B 1 45 ? 7.902 -3.742 -12.234 1 98.12 45 ARG B CA 1
ATOM 2190 C C . ARG B 1 45 ? 7.711 -3.508 -13.734 1 98.12 45 ARG B C 1
ATOM 2192 O O . ARG B 1 45 ? 8.5 -2.799 -14.359 1 98.12 45 ARG B O 1
ATOM 2199 N N . SER B 1 46 ? 6.754 -4.094 -14.289 1 97.88 46 SER B N 1
ATOM 2200 C CA . SER B 1 46 ? 6.43 -3.982 -15.711 1 97.88 46 SER B CA 1
ATOM 2201 C C . SER B 1 46 ? 4.922 -3.934 -15.93 1 97.88 46 SER B C 1
ATOM 2203 O O . SER B 1 46 ? 4.324 -4.914 -16.391 1 97.88 46 SER B O 1
ATOM 2205 N N . PRO B 1 47 ? 4.352 -2.838 -15.562 1 96.31 47 PRO B N 1
ATOM 2206 C CA . PRO B 1 47 ? 2.902 -2.707 -15.742 1 96.31 47 PRO B CA 1
ATOM 2207 C C . PRO B 1 47 ? 2.482 -2.705 -17.203 1 96.31 47 PRO B C 1
ATOM 2209 O O . PRO B 1 47 ? 3.182 -2.137 -18.047 1 96.31 47 PRO B O 1
ATOM 2212 N N . VAL B 1 48 ? 1.503 -3.441 -17.5 1 93.44 48 VAL B N 1
ATOM 2213 C CA . VAL B 1 48 ? 0.938 -3.463 -18.859 1 93.44 48 VAL B CA 1
ATOM 2214 C C . VAL B 1 48 ? -0.326 -2.607 -18.891 1 93.44 48 VAL B C 1
ATOM 2216 O O . VAL B 1 48 ? -1.274 -2.852 -18.141 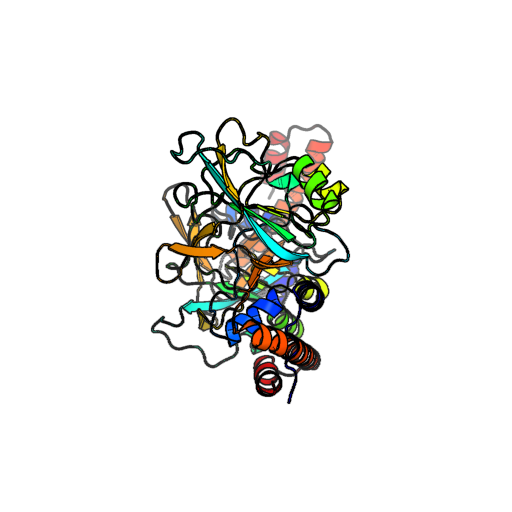1 93.44 48 VAL B O 1
ATOM 2219 N N . LEU B 1 49 ? -0.251 -1.678 -19.75 1 83.94 49 LEU B N 1
ATOM 2220 C CA . LEU B 1 49 ? -1.345 -0.717 -19.844 1 83.94 49 LEU B CA 1
ATOM 2221 C C . LEU B 1 49 ? -2.6 -1.37 -20.406 1 83.94 49 LEU B C 1
ATOM 2223 O O . LEU B 1 49 ? -2.508 -2.287 -21.234 1 83.94 49 LEU B O 1
ATOM 2227 N N . ASN B 1 50 ? -3.832 -1.113 -20.047 1 77.44 50 ASN B N 1
ATOM 2228 C CA . ASN B 1 50 ? -5.141 -1.483 -20.578 1 77.44 50 ASN B CA 1
ATOM 2229 C C . ASN B 1 50 ? -5.535 -2.896 -20.156 1 77.44 50 ASN B C 1
ATOM 2231 O O . ASN B 1 50 ? -6.43 -3.5 -20.75 1 77.44 50 ASN B O 1
ATOM 2235 N N . LYS B 1 51 ? -4.66 -3.564 -19.453 1 77.56 51 LYS B N 1
ATOM 2236 C CA . LYS B 1 51 ? -5.074 -4.84 -18.875 1 77.56 51 LYS B CA 1
ATOM 2237 C C . LYS B 1 51 ? -5.414 -4.691 -17.391 1 77.56 51 LYS B C 1
ATOM 2239 O O . LYS B 1 51 ? -4.688 -4.039 -16.641 1 77.56 51 LYS B O 1
ATOM 2244 N N . SER B 1 52 ? -6.535 -5.195 -17.141 1 78.5 52 SER B N 1
ATOM 2245 C CA . SER B 1 52 ? -7.027 -5.074 -15.773 1 78.5 52 SER B CA 1
ATOM 2246 C C . SER B 1 52 ? -6.215 -5.941 -14.82 1 78.5 52 SER B C 1
ATOM 2248 O O . SER B 1 52 ? -5.664 -5.438 -13.836 1 78.5 52 SER B O 1
ATOM 2250 N N . SER B 1 53 ? -6.195 -7.281 -15.008 1 95.12 53 SER B N 1
ATOM 2251 C CA . SER B 1 53 ? -5.48 -8.227 -14.156 1 95.12 53 SER B CA 1
ATOM 2252 C C . SER B 1 53 ? -4.777 -9.297 -14.992 1 95.12 53 SER B C 1
ATOM 2254 O O . SER B 1 53 ? -5.262 -9.68 -16.062 1 95.12 53 SER B O 1
ATOM 2256 N N . ALA B 1 54 ? -3.549 -9.633 -14.625 1 98.06 54 ALA B N 1
ATOM 2257 C CA . ALA B 1 54 ? -2.904 -10.844 -15.133 1 98.06 54 ALA B CA 1
ATOM 2258 C C . ALA B 1 54 ? -3.338 -12.07 -14.336 1 98.06 54 ALA B C 1
ATOM 2260 O O . ALA B 1 54 ? -3.33 -12.055 -13.102 1 98.06 54 ALA B O 1
ATOM 2261 N N . VAL B 1 55 ? -3.787 -13.102 -15.023 1 98.62 55 VAL B N 1
ATOM 2262 C CA . VAL B 1 55 ? -4.297 -14.297 -14.359 1 98.62 55 VAL B CA 1
ATOM 2263 C C . VAL B 1 55 ? -3.701 -15.539 -15.008 1 98.62 55 VAL B C 1
ATOM 2265 O O . VAL B 1 55 ? -3.553 -15.602 -16.234 1 98.62 55 VAL B O 1
ATOM 2268 N N . GLY B 1 56 ? -3.393 -16.516 -14.266 1 98.62 56 GLY B N 1
ATOM 2269 C CA . GLY B 1 56 ? -2.928 -17.812 -14.758 1 98.62 56 GLY B CA 1
ATOM 2270 C C . GLY B 1 56 ? -2.707 -18.828 -13.656 1 98.62 56 GLY B C 1
ATOM 2271 O O . GLY B 1 56 ? -2.787 -18.5 -12.469 1 98.62 56 GLY B O 1
ATOM 2272 N N . LYS B 1 57 ? -2.416 -20.031 -14.039 1 98.5 57 LYS B N 1
ATOM 2273 C CA . LYS B 1 57 ? -2.047 -21.062 -13.078 1 98.5 57 LYS B CA 1
ATOM 2274 C C . LYS B 1 57 ? -0.579 -20.938 -12.672 1 98.5 57 LYS B C 1
ATOM 2276 O O . LYS B 1 57 ? 0.282 -20.688 -13.516 1 98.5 57 LYS B O 1
ATOM 2281 N N . ALA B 1 58 ? -0.331 -21.125 -11.438 1 98.88 58 ALA B N 1
ATOM 2282 C CA . ALA B 1 58 ? 1.034 -21.016 -10.93 1 98.88 58 ALA B CA 1
ATOM 2283 C C . ALA B 1 58 ? 1.923 -22.125 -11.484 1 98.88 58 ALA B C 1
ATOM 2285 O O . ALA B 1 58 ? 1.614 -23.312 -11.336 1 98.88 58 ALA B O 1
ATOM 2286 N N . TYR B 1 59 ? 2.893 -21.797 -12.195 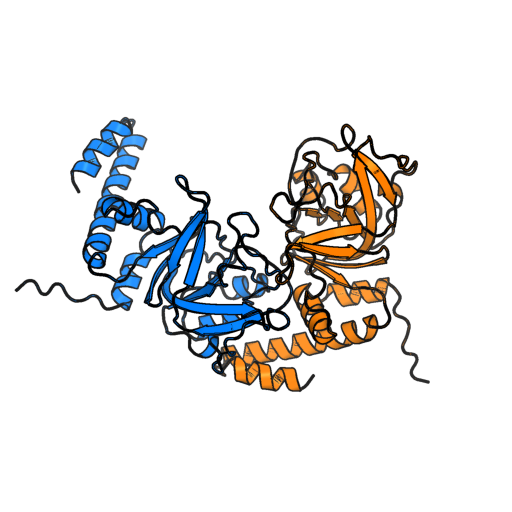1 98.94 59 TYR B N 1
ATOM 2287 C CA . TYR B 1 59 ? 4.062 -22.609 -12.516 1 98.94 59 TYR B CA 1
ATOM 2288 C C . TYR B 1 59 ? 5.234 -22.25 -11.602 1 98.94 59 TYR B C 1
ATOM 2290 O O . TYR B 1 59 ? 5.875 -21.203 -11.789 1 98.94 59 TYR B O 1
ATOM 2298 N N . THR B 1 60 ? 5.52 -23.125 -10.586 1 98.94 60 THR B N 1
ATOM 2299 C CA . THR B 1 60 ? 6.406 -22.734 -9.492 1 98.94 60 THR B CA 1
ATOM 2300 C C . THR B 1 60 ? 7.82 -23.25 -9.742 1 98.94 60 THR B C 1
ATOM 2302 O O . THR B 1 60 ? 8.008 -24.344 -10.25 1 98.94 60 THR B O 1
ATOM 2305 N N . VAL B 1 61 ? 8.773 -22.438 -9.398 1 98.94 61 VAL B N 1
ATOM 2306 C CA . VAL B 1 61 ? 10.195 -22.766 -9.484 1 98.94 61 VAL B CA 1
ATOM 2307 C C . VAL B 1 61 ? 10.891 -22.391 -8.18 1 98.94 61 VAL B C 1
ATOM 2309 O O . VAL B 1 61 ? 10.742 -21.266 -7.691 1 98.94 61 VAL B O 1
ATOM 2312 N N . LEU B 1 62 ? 11.617 -23.328 -7.609 1 98.88 62 LEU B N 1
ATOM 2313 C CA . LEU B 1 62 ? 12.328 -23.109 -6.355 1 98.88 62 LEU B CA 1
ATOM 2314 C C . LEU B 1 62 ? 13.836 -23 -6.598 1 98.88 62 LEU B C 1
ATOM 2316 O O . LEU B 1 62 ? 14.461 -23.953 -7.066 1 98.88 62 LEU B O 1
ATOM 2320 N N . TYR B 1 63 ? 14.414 -21.859 -6.371 1 98.88 63 TYR B N 1
ATOM 2321 C CA . TYR B 1 63 ? 15.859 -21.656 -6.297 1 98.88 63 TYR B CA 1
ATOM 2322 C C . TYR B 1 63 ? 16.391 -21.969 -4.898 1 98.88 63 TYR B C 1
ATOM 2324 O O . TYR B 1 63 ? 15.641 -21.891 -3.92 1 98.88 63 TYR B O 1
ATOM 2332 N N . ALA B 1 64 ? 17.594 -22.312 -4.816 1 98.75 64 ALA B N 1
ATOM 2333 C CA . ALA B 1 64 ? 18.297 -22.516 -3.557 1 98.75 64 ALA B CA 1
ATOM 2334 C C . ALA B 1 64 ? 19.797 -22.203 -3.709 1 98.75 64 ALA B C 1
ATOM 2336 O O . ALA B 1 64 ? 20.297 -22.109 -4.828 1 98.75 64 ALA B O 1
ATOM 2337 N N . PRO B 1 65 ? 20.453 -22.031 -2.592 1 98.31 65 PRO B N 1
ATOM 2338 C CA . PRO B 1 65 ? 21.891 -21.812 -2.689 1 98.31 65 PRO B CA 1
ATOM 2339 C C . PRO B 1 65 ? 22.609 -22.953 -3.418 1 98.31 65 PRO B C 1
ATOM 2341 O O . PRO B 1 65 ? 22.203 -24.109 -3.33 1 98.31 65 PRO B O 1
ATOM 2344 N N . LYS B 1 66 ? 23.688 -22.609 -4.078 1 97.19 66 LYS B N 1
ATOM 2345 C CA . LYS B 1 66 ? 24.484 -23.625 -4.75 1 97.19 66 LYS B CA 1
ATOM 2346 C C . LYS B 1 66 ? 24.922 -24.719 -3.771 1 97.19 66 LYS B C 1
ATOM 2348 O O . LYS B 1 66 ? 25.125 -25.875 -4.16 1 97.19 66 LYS B O 1
ATOM 2353 N N . SER B 1 67 ? 25.078 -24.359 -2.482 1 97 67 SER B N 1
ATOM 2354 C CA . SER B 1 67 ? 25.531 -25.281 -1.446 1 97 67 SER B CA 1
ATOM 2355 C C . SER B 1 67 ? 24.391 -26.203 -0.988 1 97 67 SER B C 1
ATOM 2357 O O . SER B 1 67 ? 24.625 -27.156 -0.238 1 97 67 SER B O 1
ATOM 2359 N N . ASP B 1 68 ? 23.156 -25.875 -1.417 1 97.56 68 ASP B N 1
ATOM 2360 C CA . ASP B 1 68 ? 22.031 -26.734 -1.054 1 97.56 68 ASP B CA 1
ATOM 2361 C C . ASP B 1 68 ? 22.297 -28.188 -1.465 1 97.56 68 ASP B C 1
ATOM 2363 O O . ASP B 1 68 ? 22.797 -28.438 -2.562 1 97.56 68 ASP B O 1
ATOM 2367 N N . PRO B 1 69 ? 21.891 -29.141 -0.591 1 97.19 69 PRO B N 1
ATOM 2368 C CA . PRO B 1 69 ? 22.188 -30.547 -0.91 1 97.19 69 PRO B CA 1
ATOM 2369 C C . PRO B 1 69 ? 21.359 -31.078 -2.068 1 97.19 69 PRO B C 1
ATOM 2371 O O . PRO B 1 69 ? 21.734 -32.094 -2.688 1 97.19 69 PRO B O 1
ATOM 2374 N N . ARG B 1 70 ? 20.234 -30.562 -2.322 1 96.5 70 ARG B N 1
ATOM 2375 C CA . ARG B 1 70 ? 19.438 -31.031 -3.457 1 96.5 70 ARG B CA 1
ATOM 2376 C C . ARG B 1 70 ? 20.156 -30.766 -4.773 1 96.5 70 ARG B C 1
ATOM 2378 O O . ARG B 1 70 ? 20.75 -29.688 -4.957 1 96.5 70 ARG B O 1
ATOM 2385 N N . PRO B 1 71 ? 20.078 -31.609 -5.613 1 96.94 71 PRO B N 1
ATOM 2386 C CA . PRO B 1 71 ? 20.734 -31.391 -6.902 1 96.94 71 PRO B CA 1
ATOM 2387 C C . PRO B 1 71 ? 20.016 -30.359 -7.77 1 96.94 71 PRO B C 1
ATOM 2389 O O . PRO B 1 71 ? 18.797 -30.219 -7.676 1 96.94 71 PRO B O 1
ATOM 2392 N N . ALA B 1 72 ? 20.812 -29.719 -8.648 1 97.31 72 ALA B N 1
ATOM 2393 C CA . ALA B 1 72 ? 20.219 -28.812 -9.641 1 97.31 72 ALA B CA 1
ATOM 2394 C C . ALA B 1 72 ? 19.312 -29.594 -10.594 1 97.31 72 ALA B C 1
ATOM 2396 O O . ALA B 1 72 ? 19.641 -30.703 -11.023 1 97.31 72 ALA B O 1
ATOM 2397 N N . VAL B 1 73 ? 18.203 -29 -10.844 1 96.94 73 VAL B N 1
ATOM 2398 C CA . VAL B 1 73 ? 17.328 -29.594 -11.852 1 96.94 73 VAL B CA 1
ATOM 2399 C C . VAL B 1 73 ? 17.984 -29.516 -13.227 1 96.94 73 VAL B C 1
ATOM 2401 O O . VAL B 1 73 ? 18.578 -28.5 -13.578 1 96.94 73 VAL B O 1
ATOM 2404 N N . LYS B 1 74 ? 17.891 -30.5 -14 1 92.81 74 LYS B N 1
ATOM 2405 C CA . LYS B 1 74 ? 18.547 -30.578 -15.305 1 92.81 74 LYS B CA 1
ATOM 2406 C C . LYS B 1 74 ? 17.812 -29.766 -16.344 1 92.81 74 LYS B C 1
ATOM 2408 O O . LYS B 1 74 ? 18.438 -29.141 -17.219 1 92.81 74 LYS B O 1
ATOM 2413 N N . GLU B 1 75 ? 16.516 -29.672 -16.234 1 93.06 75 GLU B N 1
ATOM 2414 C CA . GLU B 1 75 ? 15.664 -28.984 -17.203 1 93.06 75 GLU B CA 1
ATOM 2415 C C . GLU B 1 75 ? 15.75 -27.469 -17.031 1 93.06 75 GLU B C 1
ATOM 2417 O O . GLU B 1 75 ? 15.812 -26.969 -15.914 1 93.06 75 GLU B O 1
ATOM 2422 N N . ALA B 1 76 ? 15.75 -26.859 -18.156 1 96.75 76 ALA B N 1
ATOM 2423 C CA . ALA B 1 76 ? 15.539 -25.422 -18.125 1 96.75 76 ALA B CA 1
ATOM 2424 C C . ALA B 1 76 ? 14.078 -25.078 -17.859 1 96.75 76 ALA B C 1
ATOM 2426 O O . ALA B 1 76 ? 13.227 -25.234 -18.734 1 96.75 76 ALA B O 1
ATOM 2427 N N . TYR B 1 77 ? 13.797 -24.578 -16.656 1 98.5 77 TYR B N 1
ATOM 2428 C CA . TYR B 1 77 ? 12.414 -24.391 -16.25 1 98.5 77 TYR B CA 1
ATOM 2429 C C . TYR B 1 77 ? 11.68 -23.484 -17.234 1 98.5 77 TYR B C 1
ATOM 2431 O O . TYR B 1 77 ? 10.5 -23.703 -17.516 1 98.5 77 TYR B O 1
ATOM 2439 N N . ILE B 1 78 ? 12.352 -22.484 -17.797 1 98.75 78 ILE B N 1
ATOM 2440 C CA . ILE B 1 78 ? 11.703 -21.438 -18.594 1 98.75 78 ILE B CA 1
ATOM 2441 C C . ILE B 1 78 ? 11.258 -22 -19.938 1 98.75 78 ILE B C 1
ATOM 2443 O O . ILE B 1 78 ? 10.328 -21.5 -20.547 1 98.75 78 ILE B O 1
ATOM 2447 N N . ASP B 1 79 ? 11.883 -23.078 -20.391 1 98.62 79 ASP B N 1
ATOM 2448 C CA . ASP B 1 79 ? 11.539 -23.719 -21.656 1 98.62 79 ASP B CA 1
ATOM 2449 C C . ASP B 1 79 ? 10.352 -24.672 -21.484 1 98.62 79 ASP B C 1
ATOM 2451 O O . ASP B 1 79 ? 9.844 -25.219 -22.453 1 98.62 79 ASP B O 1
ATOM 2455 N N . GLN B 1 80 ? 9.883 -24.828 -20.266 1 98.06 80 GLN B N 1
ATOM 2456 C CA . GLN B 1 80 ? 8.812 -25.781 -20 1 98.06 80 GLN B CA 1
ATOM 2457 C C . GLN B 1 80 ? 7.559 -25.078 -19.484 1 98.06 80 GLN B C 1
ATOM 2459 O O . GLN B 1 80 ? 6.602 -25.734 -19.078 1 98.06 80 GLN B O 1
ATOM 2464 N N . VAL B 1 81 ? 7.527 -23.797 -19.5 1 98.69 81 VAL B N 1
ATOM 2465 C CA . VAL B 1 81 ? 6.406 -23.031 -18.984 1 98.69 81 VAL B CA 1
ATOM 2466 C C . VAL B 1 81 ? 5.141 -23.359 -19.766 1 98.69 81 VAL B C 1
ATOM 2468 O O . VAL B 1 81 ? 5.129 -23.281 -21 1 98.69 81 VAL B O 1
ATOM 2471 N N . PRO B 1 82 ? 4.027 -23.75 -19.125 1 98.31 82 PRO B N 1
ATOM 2472 C CA . PRO B 1 82 ? 2.775 -24.016 -19.844 1 98.31 82 PRO B CA 1
ATOM 2473 C C . PRO B 1 82 ? 2.088 -22.734 -20.328 1 98.31 82 PRO B C 1
ATOM 2475 O O . PRO B 1 82 ? 2.289 -21.656 -19.75 1 98.31 82 PRO B O 1
ATOM 2478 N N . GLU B 1 83 ? 1.277 -22.953 -21.297 1 98.06 83 GLU B N 1
ATOM 2479 C CA . GLU B 1 83 ? 0.443 -21.844 -21.766 1 98.06 83 GLU B CA 1
ATOM 2480 C C . GLU B 1 83 ? -0.494 -21.359 -20.656 1 98.06 83 GLU B C 1
ATOM 2482 O O . GLU B 1 83 ? -1.007 -22.172 -19.875 1 98.06 83 GLU B O 1
ATOM 2487 N N . ASP B 1 84 ? -0.667 -19.984 -20.547 1 97.94 84 ASP B N 1
ATOM 2488 C CA . ASP B 1 84 ? -1.61 -19.297 -19.672 1 97.94 84 ASP B CA 1
ATOM 2489 C C . ASP B 1 84 ? -1.167 -19.391 -18.219 1 97.94 84 ASP B C 1
ATOM 2491 O O . ASP B 1 84 ? -1.977 -19.219 -17.297 1 97.94 84 ASP B O 1
ATOM 2495 N N . ALA B 1 85 ? 0.109 -19.688 -17.984 1 98.62 85 ALA B N 1
ATOM 2496 C CA . ALA B 1 85 ? 0.638 -19.781 -16.625 1 98.62 85 ALA B CA 1
ATOM 2497 C C . ALA B 1 85 ? 1.101 -18.422 -16.141 1 98.62 85 ALA B C 1
ATOM 2499 O O . ALA B 1 85 ? 1.258 -17.484 -16.922 1 98.62 85 ALA B O 1
ATOM 2500 N N . ILE B 1 86 ? 1.225 -18.312 -14.898 1 98.94 86 ILE B N 1
ATOM 2501 C CA . ILE B 1 86 ? 2.059 -17.312 -14.227 1 98.94 86 ILE B CA 1
ATOM 2502 C C . ILE B 1 86 ? 3.303 -17.984 -13.656 1 98.94 86 ILE B C 1
ATOM 2504 O O . ILE B 1 86 ? 3.201 -18.922 -12.859 1 98.94 86 ILE B O 1
ATOM 2508 N N . VAL B 1 87 ? 4.465 -17.562 -14.062 1 98.94 87 VAL B N 1
ATOM 2509 C CA . VAL B 1 87 ? 5.711 -18.078 -13.508 1 98.94 87 VAL B CA 1
ATOM 2510 C C . VAL B 1 87 ? 5.926 -17.516 -12.102 1 98.94 87 VAL B C 1
ATOM 2512 O O . VAL B 1 87 ? 5.922 -16.312 -11.906 1 98.94 87 VAL B O 1
ATOM 2515 N N . VAL B 1 88 ? 6.086 -18.375 -11.102 1 99 88 VAL B N 1
ATOM 2516 C CA . VAL B 1 88 ? 6.324 -17.953 -9.727 1 99 88 VAL B CA 1
ATOM 2517 C C . VAL B 1 88 ? 7.648 -18.531 -9.234 1 99 88 VAL B C 1
ATOM 2519 O O . VAL B 1 88 ? 7.801 -19.75 -9.117 1 99 88 VAL B O 1
ATOM 2522 N N . LEU B 1 89 ? 8.594 -17.703 -8.945 1 98.94 89 LEU B N 1
ATOM 2523 C CA . LEU B 1 89 ? 9.891 -18.141 -8.438 1 98.94 89 LEU B CA 1
ATOM 2524 C C . LEU B 1 89 ? 10.008 -17.844 -6.945 1 98.94 89 LEU B C 1
ATOM 2526 O O . LEU B 1 89 ? 9.602 -16.766 -6.484 1 98.94 89 LEU B O 1
ATOM 2530 N N . GLY B 1 90 ? 10.57 -18.75 -6.23 1 98.75 90 GLY B N 1
ATOM 2531 C CA . GLY B 1 90 ? 10.742 -18.562 -4.797 1 98.75 90 GLY B CA 1
ATOM 2532 C C . GLY B 1 90 ? 12.086 -19.062 -4.289 1 98.75 90 GLY B C 1
ATOM 2533 O O . GLY B 1 90 ? 12.883 -19.578 -5.062 1 98.75 90 GLY B O 1
ATOM 2534 N N . LEU B 1 91 ? 12.336 -18.797 -3.066 1 98.88 91 LEU B N 1
ATOM 2535 C CA . LEU B 1 91 ? 13.516 -19.203 -2.307 1 98.88 91 LEU B CA 1
ATOM 2536 C C . LEU B 1 91 ? 13.117 -19.953 -1.044 1 98.88 91 LEU B C 1
ATOM 2538 O O . LEU B 1 91 ? 12 -19.797 -0.545 1 98.88 91 LEU B O 1
ATOM 2542 N N . PRO B 1 92 ? 14 -20.766 -0.534 1 98.62 92 PRO B N 1
ATOM 2543 C CA . PRO B 1 92 ? 13.695 -21.438 0.729 1 98.62 92 PRO B CA 1
ATOM 2544 C C . PRO B 1 92 ? 13.492 -20.469 1.886 1 98.62 92 PRO B C 1
ATOM 2546 O O . PRO B 1 92 ? 14.008 -19.344 1.847 1 98.62 92 PRO B O 1
ATOM 2549 N N . LEU B 1 93 ? 12.805 -20.906 2.896 1 98.25 93 LEU B N 1
ATOM 2550 C CA . LEU B 1 93 ? 12.422 -20.078 4.031 1 98.25 93 LEU B CA 1
ATOM 2551 C C . LEU B 1 93 ? 13.648 -19.453 4.688 1 98.25 93 LEU B C 1
ATOM 2553 O O . LEU B 1 93 ? 13.602 -18.312 5.16 1 98.25 93 LEU B O 1
ATOM 2557 N N . GLU B 1 94 ? 14.758 -20.172 4.723 1 97.69 94 GLU B N 1
ATOM 2558 C CA . GLU B 1 94 ? 15.961 -19.719 5.41 1 97.69 94 GLU B CA 1
ATOM 2559 C C . GLU B 1 94 ? 16.562 -18.484 4.727 1 97.69 94 GLU B C 1
ATOM 2561 O O . GLU B 1 94 ? 17.375 -17.766 5.316 1 97.69 94 GLU B O 1
ATOM 2566 N N . LEU B 1 95 ? 16.141 -18.25 3.518 1 98.56 95 LEU B N 1
ATOM 2567 C CA . LEU B 1 95 ? 16.656 -17.109 2.766 1 98.56 95 LEU B CA 1
ATOM 2568 C C . LEU B 1 95 ? 15.633 -15.992 2.689 1 98.56 95 LEU B C 1
ATOM 2570 O O . LEU B 1 95 ? 15.734 -15.117 1.83 1 98.56 95 LEU B O 1
ATOM 2574 N N . GLN B 1 96 ? 14.617 -16 3.451 1 98.44 96 GLN B N 1
ATOM 2575 C CA . GLN B 1 96 ? 13.539 -15.016 3.449 1 98.44 96 GLN B CA 1
ATOM 2576 C C . GLN B 1 96 ? 13.5 -14.25 4.766 1 98.44 96 GLN B C 1
ATOM 2578 O O . GLN B 1 96 ? 13.93 -14.758 5.805 1 98.44 96 GLN B O 1
ATOM 2583 N N . THR B 1 97 ? 13.039 -13.055 4.75 1 97.31 97 THR B N 1
ATOM 2584 C CA . THR B 1 97 ? 12.742 -12.227 5.914 1 97.31 97 THR B CA 1
ATOM 2585 C C . THR B 1 97 ? 11.391 -11.539 5.754 1 97.31 97 THR B C 1
ATOM 2587 O O . THR B 1 97 ? 10.844 -11.469 4.648 1 97.31 97 THR B O 1
ATOM 2590 N N . VAL B 1 98 ? 10.781 -11.062 6.824 1 96.31 98 VAL B N 1
ATOM 2591 C CA . VAL B 1 98 ? 9.461 -10.438 6.77 1 96.31 98 VAL B CA 1
ATOM 2592 C C . VAL B 1 98 ? 9.609 -8.938 6.555 1 96.31 98 VAL B C 1
ATOM 2594 O O . VAL B 1 98 ? 8.625 -8.227 6.355 1 96.31 98 VAL B O 1
ATOM 2597 N N . ASN B 1 99 ? 10.859 -8.43 6.566 1 96.19 99 ASN B N 1
ATOM 2598 C CA . ASN B 1 99 ? 11.148 -7.02 6.305 1 96.19 99 ASN B CA 1
ATOM 2599 C C . ASN B 1 99 ? 11.867 -6.836 4.969 1 96.19 99 ASN B C 1
ATOM 2601 O O . ASN B 1 99 ? 12.586 -7.723 4.516 1 96.19 99 ASN B O 1
ATOM 2605 N N . ALA B 1 100 ? 11.633 -5.652 4.355 1 96.31 100 ALA B N 1
ATOM 2606 C CA . ALA B 1 100 ? 12.367 -5.375 3.125 1 96.31 100 ALA B CA 1
ATOM 2607 C C . ALA B 1 100 ? 13.875 -5.496 3.348 1 96.31 100 ALA B C 1
ATOM 2609 O O . ALA B 1 100 ? 14.398 -5.016 4.355 1 96.31 100 ALA B O 1
ATOM 2610 N N . PRO B 1 101 ? 14.555 -6.188 2.361 1 97.25 101 PRO B N 1
ATOM 2611 C CA . PRO B 1 101 ? 14.102 -6.516 1.007 1 97.25 101 PRO B CA 1
ATOM 2612 C C . PRO B 1 101 ? 13.453 -7.891 0.92 1 97.25 101 PRO B C 1
ATOM 2614 O O . PRO B 1 101 ? 13.273 -8.43 -0.177 1 97.25 101 PRO B O 1
ATOM 2617 N N . TYR B 1 102 ? 13.086 -8.57 1.98 1 98.25 102 TYR B N 1
ATOM 2618 C CA . TYR B 1 102 ? 12.242 -9.75 2.168 1 98.25 102 TYR B CA 1
ATOM 2619 C C . TYR B 1 102 ? 13 -11.023 1.811 1 98.25 102 TYR B C 1
ATOM 2621 O O . TYR B 1 102 ? 12.484 -12.125 1.994 1 98.25 102 TYR B O 1
ATOM 2629 N N . VAL B 1 103 ? 14.18 -10.875 1.261 1 98.5 103 VAL B N 1
ATOM 2630 C CA . VAL B 1 103 ? 15.062 -12.008 1.001 1 98.5 103 VAL B CA 1
ATOM 2631 C C . VAL B 1 103 ? 16.5 -11.625 1.32 1 98.5 103 VAL B C 1
ATOM 2633 O O . VAL B 1 103 ? 16.844 -10.438 1.395 1 98.5 103 VAL B O 1
ATOM 2636 N N . THR B 1 104 ? 17.312 -12.641 1.526 1 98.12 104 THR B N 1
ATOM 2637 C CA . THR B 1 104 ? 18.703 -12.375 1.871 1 98.12 104 THR B CA 1
ATOM 2638 C C . THR B 1 104 ? 19.594 -12.516 0.644 1 98.12 104 THR B C 1
ATOM 2640 O O . THR B 1 104 ? 20.797 -12.211 0.702 1 98.12 104 THR B O 1
ATOM 2643 N N . VAL B 1 105 ? 19.031 -12.969 -0.505 1 97.81 105 VAL B N 1
ATOM 2644 C CA . VAL B 1 105 ? 19.781 -13.086 -1.755 1 97.81 105 VAL B CA 1
ATOM 2645 C C . VAL B 1 105 ? 19.781 -11.75 -2.484 1 97.81 105 VAL B C 1
ATOM 2647 O O . VAL B 1 105 ? 18.719 -11.148 -2.703 1 97.81 105 VAL B O 1
ATOM 2650 N N . ASN B 1 106 ? 20.953 -11.297 -2.945 1 97.44 106 ASN B N 1
ATOM 2651 C CA . ASN B 1 106 ? 21.047 -10 -3.615 1 97.44 106 ASN B CA 1
ATOM 2652 C C . ASN B 1 106 ? 21.031 -10.156 -5.133 1 97.44 106 ASN B C 1
ATOM 2654 O O . ASN B 1 106 ? 20.719 -9.203 -5.855 1 97.44 106 ASN B O 1
ATOM 2658 N N . ASN B 1 107 ? 21.359 -11.281 -5.598 1 97.81 107 ASN B N 1
ATOM 2659 C CA . ASN B 1 107 ? 21.328 -11.523 -7.035 1 97.81 107 ASN B CA 1
ATOM 2660 C C . ASN B 1 107 ? 19.891 -11.609 -7.559 1 97.81 107 ASN B C 1
ATOM 2662 O O . ASN B 1 107 ? 19 -12.062 -6.852 1 97.81 107 ASN B O 1
ATOM 2666 N N . ALA B 1 108 ? 19.703 -11.148 -8.797 1 98.69 108 ALA B N 1
ATOM 2667 C CA . ALA B 1 108 ? 18.391 -11.25 -9.453 1 98.69 108 ALA B CA 1
ATOM 2668 C C . ALA B 1 108 ? 18.109 -12.688 -9.883 1 98.69 108 ALA B C 1
ATOM 2670 O O . ALA B 1 108 ? 18.969 -13.352 -10.461 1 98.69 108 ALA B O 1
ATOM 2671 N N . LEU B 1 109 ? 16.922 -13.172 -9.633 1 98.75 109 LEU B N 1
ATOM 2672 C CA . LEU B 1 109 ? 16.516 -14.531 -9.969 1 98.75 109 LEU B CA 1
ATOM 2673 C C . LEU B 1 109 ? 15.977 -14.609 -11.391 1 98.75 109 LEU B C 1
ATOM 2675 O O . LEU B 1 109 ? 15.867 -15.695 -11.961 1 98.75 109 LEU B O 1
ATOM 2679 N N . TYR B 1 110 ? 15.594 -13.516 -11.953 1 98.81 110 TYR B N 1
ATOM 2680 C CA . TYR B 1 110 ? 14.805 -13.445 -13.172 1 98.81 110 TYR B CA 1
ATOM 2681 C C . TYR B 1 110 ? 15.203 -12.227 -14.008 1 98.81 110 TYR B C 1
ATOM 2683 O O . TYR B 1 110 ? 15.453 -11.148 -13.461 1 98.81 110 TYR B O 1
ATOM 2691 N N . GLY B 1 111 ? 15.32 -12.367 -15.336 1 98.69 111 GLY B N 1
ATOM 2692 C CA . GLY B 1 111 ? 15.703 -11.266 -16.203 1 98.69 111 GLY B CA 1
ATOM 2693 C C . GLY B 1 111 ? 14.906 -11.211 -17.484 1 98.69 111 GLY B C 1
ATOM 2694 O O . GLY B 1 111 ? 13.945 -11.969 -17.672 1 98.69 111 GLY B O 1
ATOM 2695 N N . GLY B 1 112 ? 15.289 -10.312 -18.328 1 98.56 112 GLY B N 1
ATOM 2696 C CA . GLY B 1 112 ? 14.539 -10.008 -19.547 1 98.56 112 GLY B CA 1
ATOM 2697 C C . GLY B 1 112 ? 14.461 -11.188 -20.5 1 98.56 112 GLY B C 1
ATOM 2698 O O . GLY B 1 112 ? 13.422 -11.406 -21.125 1 98.56 112 GLY B O 1
ATOM 2699 N N . LEU B 1 113 ? 15.484 -11.938 -20.641 1 98.31 113 LEU B N 1
ATOM 2700 C CA . LEU B 1 113 ? 15.477 -13.094 -21.531 1 98.31 113 LEU B CA 1
ATOM 2701 C C . LEU B 1 113 ? 14.484 -14.148 -21.047 1 98.31 113 LEU B C 1
ATOM 2703 O O . LEU B 1 113 ? 13.859 -14.844 -21.844 1 98.31 113 LEU B O 1
ATOM 2707 N N . MET B 1 114 ? 14.43 -14.289 -19.672 1 98.69 114 MET B N 1
ATOM 2708 C CA . MET B 1 114 ? 13.461 -15.227 -19.109 1 98.69 114 MET B CA 1
ATOM 2709 C C . MET B 1 114 ? 12.031 -14.805 -19.469 1 98.69 114 MET B C 1
ATOM 2711 O O . MET B 1 114 ? 11.219 -15.625 -19.875 1 98.69 114 MET B O 1
ATOM 2715 N N . SER B 1 115 ? 11.734 -13.484 -19.359 1 98.81 115 SER B N 1
ATOM 2716 C CA . SER B 1 115 ? 10.422 -12.984 -19.766 1 98.81 115 SER B CA 1
ATOM 2717 C C . SER B 1 115 ? 10.188 -13.188 -21.25 1 98.81 115 SER B C 1
ATOM 2719 O O . SER B 1 115 ? 9.07 -13.5 -21.672 1 98.81 115 SER B O 1
ATOM 2721 N N . THR B 1 116 ? 11.211 -12.961 -22.047 1 98.81 116 THR B N 1
ATOM 2722 C CA . THR B 1 116 ? 11.086 -13.172 -23.484 1 98.81 116 THR B CA 1
ATOM 2723 C C . THR B 1 116 ? 10.641 -14.594 -23.797 1 98.81 116 THR B C 1
ATOM 2725 O O . THR B 1 116 ? 9.711 -14.805 -24.578 1 98.81 116 THR B O 1
ATOM 2728 N N . ARG B 1 117 ? 11.234 -15.547 -23.172 1 98.81 117 ARG B N 1
ATOM 2729 C CA . ARG B 1 117 ? 10.883 -16.953 -23.406 1 98.81 117 ARG B CA 1
ATOM 2730 C C . ARG B 1 117 ? 9.508 -17.266 -22.828 1 98.81 117 ARG B C 1
ATOM 2732 O O . ARG B 1 117 ? 8.711 -17.969 -23.453 1 98.81 117 ARG B O 1
ATOM 2739 N N . ALA B 1 118 ? 9.227 -16.797 -21.578 1 98.88 118 ALA B N 1
ATOM 2740 C CA . ALA B 1 118 ? 7.922 -17.016 -20.969 1 98.88 118 ALA B CA 1
ATOM 2741 C C . ALA B 1 118 ? 6.801 -16.5 -21.859 1 98.88 118 ALA B C 1
ATOM 2743 O O . ALA B 1 118 ? 5.789 -17.172 -22.047 1 98.88 118 ALA B O 1
ATOM 2744 N N . GLN B 1 119 ? 7.016 -15.273 -22.406 1 98.56 119 GLN B N 1
ATOM 2745 C CA . GLN B 1 119 ? 6.012 -14.688 -23.297 1 98.56 119 GLN B CA 1
ATOM 2746 C C . GLN B 1 119 ? 5.848 -15.523 -24.562 1 98.56 119 GLN B C 1
ATOM 2748 O O . GLN B 1 119 ? 4.727 -15.742 -25.031 1 98.56 119 GLN B O 1
ATOM 2753 N N . TYR B 1 120 ? 6.984 -15.953 -25.156 1 98.69 120 TYR B N 1
ATOM 2754 C CA . TYR B 1 120 ? 6.93 -16.828 -26.328 1 98.69 120 TYR B CA 1
ATOM 2755 C C . TYR B 1 120 ? 6.082 -18.062 -26.047 1 98.69 120 TYR B C 1
ATOM 2757 O O . TYR B 1 120 ? 5.348 -18.531 -26.906 1 98.69 120 TYR B O 1
ATOM 2765 N N . ARG B 1 121 ? 6.16 -18.547 -24.828 1 98.56 121 ARG B N 1
ATOM 2766 C CA . ARG B 1 121 ? 5.41 -19.734 -24.422 1 98.56 121 ARG B CA 1
ATOM 2767 C C . ARG B 1 121 ? 4 -19.359 -23.984 1 98.56 121 ARG B C 1
ATOM 2769 O O . ARG B 1 121 ? 3.285 -20.188 -23.406 1 98.56 121 ARG B O 1
ATOM 2776 N N . LYS B 1 122 ? 3.609 -18.094 -24.031 1 98.38 122 LYS B N 1
ATOM 2777 C CA . LYS B 1 122 ? 2.268 -17.562 -23.828 1 98.38 122 LYS B CA 1
ATOM 2778 C C . LYS B 1 122 ? 1.907 -17.562 -22.344 1 98.38 122 LYS B C 1
ATOM 2780 O O . LYS B 1 122 ? 0.763 -17.844 -21.969 1 98.38 122 LYS B O 1
ATOM 2785 N N . ALA B 1 123 ? 2.91 -17.438 -21.484 1 98.69 123 ALA B N 1
ATOM 2786 C CA . ALA B 1 123 ? 2.627 -17.141 -20.078 1 98.69 123 ALA B CA 1
ATOM 2787 C C . ALA B 1 123 ? 1.964 -15.773 -19.938 1 98.69 123 ALA B C 1
ATOM 2789 O O . ALA B 1 123 ? 2.17 -14.883 -20.75 1 98.69 123 ALA B O 1
ATOM 2790 N N . ASN B 1 124 ? 1.219 -15.617 -18.859 1 98.38 124 ASN B N 1
ATOM 2791 C CA . ASN B 1 124 ? 0.455 -14.391 -18.656 1 98.38 124 ASN B CA 1
ATOM 2792 C C . ASN B 1 124 ? 1.183 -13.422 -17.734 1 98.38 124 ASN B C 1
ATOM 2794 O O . ASN B 1 124 ? 0.692 -12.32 -17.469 1 98.38 124 ASN B O 1
ATOM 2798 N N . GLY B 1 125 ? 2.361 -13.781 -17.203 1 98.75 125 GLY B N 1
ATOM 2799 C CA . GLY B 1 125 ? 3.17 -12.938 -16.344 1 98.75 125 GLY B CA 1
ATOM 2800 C C . GLY B 1 125 ? 4.09 -13.727 -15.422 1 98.75 125 GLY B C 1
ATOM 2801 O O . GLY B 1 125 ? 4.129 -14.961 -15.484 1 98.75 125 GLY B O 1
ATOM 2802 N N . SER B 1 126 ? 4.863 -13.023 -14.633 1 98.94 126 SER B N 1
ATOM 2803 C CA . SER B 1 126 ? 5.785 -13.648 -13.688 1 98.94 126 SER B CA 1
ATOM 2804 C C . SER B 1 126 ? 5.75 -12.953 -12.336 1 98.94 126 SER B C 1
ATOM 2806 O O . SER B 1 126 ? 5.672 -11.719 -12.266 1 98.94 126 SER B O 1
ATOM 2808 N N . VAL B 1 127 ? 5.711 -13.68 -11.281 1 98.94 127 VAL B N 1
ATOM 2809 C CA . VAL B 1 127 ? 5.809 -13.242 -9.891 1 98.94 127 VAL B CA 1
ATOM 2810 C C . VAL B 1 127 ? 7.09 -13.781 -9.266 1 98.94 127 VAL B C 1
ATOM 2812 O O . VAL B 1 127 ? 7.215 -14.984 -9.031 1 98.94 127 VAL B O 1
ATOM 2815 N N . ILE B 1 128 ? 7.992 -12.922 -8.984 1 98.94 128 ILE B N 1
ATOM 2816 C CA . ILE B 1 128 ? 9.312 -13.305 -8.508 1 98.94 128 ILE B CA 1
ATOM 2817 C C . ILE B 1 128 ? 9.469 -12.922 -7.039 1 98.94 128 ILE B C 1
ATOM 2819 O O . ILE B 1 128 ? 9.602 -11.734 -6.715 1 98.94 128 ILE B O 1
ATOM 2823 N N . LEU B 1 129 ? 9.422 -13.883 -6.137 1 98.88 129 LEU B N 1
ATOM 2824 C CA . LEU B 1 129 ? 9.656 -13.656 -4.711 1 98.88 129 LEU B CA 1
ATOM 2825 C C . LEU B 1 129 ? 11.133 -13.438 -4.43 1 98.88 129 LEU B C 1
ATOM 2827 O O . LEU B 1 129 ? 11.75 -14.203 -3.682 1 98.88 129 LEU B O 1
ATOM 2831 N N . GLY B 1 130 ? 11.734 -12.461 -5 1 98.81 130 GLY B N 1
ATOM 2832 C CA . GLY B 1 130 ? 13.125 -12.023 -5 1 98.81 130 GLY B CA 1
ATOM 2833 C C . GLY B 1 130 ? 13.367 -10.82 -5.895 1 98.81 130 GLY B C 1
ATOM 2834 O O . GLY B 1 130 ? 12.477 -9.992 -6.098 1 98.81 130 GLY B O 1
ATOM 2835 N N . ARG B 1 131 ? 14.625 -10.633 -6.348 1 98.69 131 ARG B N 1
ATOM 2836 C CA . ARG B 1 131 ? 15 -9.508 -7.199 1 98.69 131 ARG B CA 1
ATOM 2837 C C . ARG B 1 131 ? 14.945 -9.898 -8.672 1 98.69 131 ARG B C 1
ATOM 2839 O O . ARG B 1 131 ? 15.148 -11.062 -9.023 1 98.69 131 ARG B O 1
ATOM 2846 N N . ILE B 1 132 ? 14.68 -8.977 -9.516 1 98.88 132 ILE B N 1
ATOM 2847 C CA . ILE B 1 132 ? 14.781 -9.133 -10.961 1 98.88 132 ILE B CA 1
ATOM 2848 C C . ILE B 1 132 ? 15.773 -8.117 -11.523 1 98.88 132 ILE B C 1
ATOM 2850 O O . ILE B 1 132 ? 16.172 -7.184 -10.82 1 98.88 132 ILE B O 1
ATOM 2854 N N . ARG B 1 133 ? 16.172 -8.305 -12.734 1 98.69 133 ARG B N 1
ATOM 2855 C CA . ARG B 1 133 ? 17.016 -7.355 -13.453 1 98.69 133 ARG B CA 1
ATOM 2856 C C . ARG B 1 133 ? 16.469 -7.094 -14.852 1 98.69 133 ARG B C 1
ATOM 2858 O O . ARG B 1 133 ? 15.484 -7.703 -15.266 1 98.69 133 ARG B O 1
ATOM 2865 N N . ASP B 1 134 ? 16.984 -6.133 -15.688 1 98.56 134 ASP B N 1
ATOM 2866 C CA . ASP B 1 134 ? 16.672 -5.832 -17.078 1 98.56 134 ASP B CA 1
ATOM 2867 C C . ASP B 1 134 ? 15.258 -5.246 -17.203 1 98.56 134 ASP B C 1
ATOM 2869 O O . ASP B 1 134 ? 14.477 -5.684 -18.062 1 98.56 134 ASP B O 1
ATOM 2873 N N . LEU B 1 135 ? 14.977 -4.215 -16.422 1 98.62 135 LEU B N 1
ATOM 2874 C CA . LEU B 1 135 ? 13.633 -3.648 -16.359 1 98.62 135 LEU B CA 1
ATOM 2875 C C . LEU B 1 135 ? 13.141 -3.23 -17.734 1 98.62 135 LEU B C 1
ATOM 2877 O O . LEU B 1 135 ? 11.977 -3.459 -18.078 1 98.62 135 LEU B O 1
ATOM 2881 N N . ASP B 1 136 ? 13.977 -2.561 -18.516 1 98.19 136 ASP B N 1
ATOM 2882 C CA . ASP B 1 136 ? 13.562 -2.084 -19.828 1 98.19 136 ASP B CA 1
ATOM 2883 C C . ASP B 1 136 ? 13.117 -3.244 -20.719 1 98.19 136 ASP B C 1
ATOM 2885 O O . ASP B 1 136 ? 12.164 -3.117 -21.484 1 98.19 136 ASP B O 1
ATOM 2889 N N . GLU B 1 137 ? 13.805 -4.387 -20.656 1 98.12 137 GLU B N 1
ATOM 2890 C CA . GLU B 1 137 ? 13.445 -5.539 -21.469 1 98.12 137 GLU B CA 1
ATOM 2891 C C . GLU B 1 137 ? 12.055 -6.055 -21.125 1 98.12 137 GLU B C 1
ATOM 2893 O O . GLU B 1 137 ? 11.258 -6.383 -22 1 98.12 137 GLU B O 1
ATOM 2898 N N . HIS B 1 138 ? 11.734 -6.188 -19.781 1 98.44 138 HIS B N 1
ATOM 2899 C CA . HIS B 1 138 ? 10.391 -6.574 -19.375 1 98.44 138 HIS B CA 1
ATOM 2900 C C . HIS B 1 138 ? 9.352 -5.609 -19.922 1 98.44 138 HIS B C 1
ATOM 2902 O O . HIS B 1 138 ? 8.328 -6.039 -20.453 1 98.44 138 HIS B O 1
ATOM 2908 N N . ASN B 1 139 ? 9.578 -4.277 -19.719 1 97.94 139 ASN B N 1
ATOM 2909 C CA . ASN B 1 139 ? 8.633 -3.236 -20.094 1 97.94 139 ASN B CA 1
ATOM 2910 C C . ASN B 1 139 ? 8.438 -3.186 -21.609 1 97.94 139 ASN B C 1
ATOM 2912 O O . ASN B 1 139 ? 7.312 -3.029 -22.094 1 97.94 139 ASN B O 1
ATOM 2916 N N . ASP B 1 140 ? 9.5 -3.33 -22.359 1 97.94 140 ASP B N 1
ATOM 2917 C CA . ASP B 1 140 ? 9.422 -3.342 -23.828 1 97.94 140 ASP B CA 1
ATOM 2918 C C . ASP B 1 140 ? 8.555 -4.5 -24.312 1 97.94 140 ASP B C 1
ATOM 2920 O O . ASP B 1 140 ? 7.863 -4.379 -25.328 1 97.94 140 ASP B O 1
ATOM 2924 N N . LEU B 1 141 ? 8.617 -5.605 -23.625 1 97.81 141 LEU B N 1
ATOM 2925 C CA . LEU B 1 141 ? 7.832 -6.785 -23.969 1 97.81 141 LEU B CA 1
ATOM 2926 C C . LEU B 1 141 ? 6.359 -6.582 -23.609 1 97.81 141 LEU B C 1
ATOM 2928 O O . LEU B 1 141 ? 5.5 -7.34 -24.078 1 97.81 141 LEU B O 1
ATOM 2932 N N . GLN B 1 142 ? 6.066 -5.574 -22.766 1 97.12 142 GLN B N 1
ATOM 2933 C CA . GLN B 1 142 ? 4.734 -5.445 -22.188 1 97.12 142 GLN B CA 1
ATOM 2934 C C . GLN B 1 142 ? 4.289 -6.746 -21.531 1 97.12 142 GLN B C 1
ATOM 2936 O O . GLN B 1 142 ? 3.17 -7.211 -21.75 1 97.12 142 GLN B O 1
ATOM 2941 N N . TYR B 1 143 ? 5.18 -7.367 -20.891 1 97.75 143 TYR B N 1
ATOM 2942 C CA . TYR B 1 143 ? 5.016 -8.586 -20.094 1 97.75 143 TYR B CA 1
ATOM 2943 C C . TYR B 1 143 ? 5.023 -8.273 -18.609 1 97.75 143 TYR B C 1
ATOM 2945 O O . TYR B 1 143 ? 6.031 -7.809 -18.078 1 97.75 143 TYR B O 1
ATOM 2953 N N . PRO B 1 144 ? 3.91 -8.477 -17.906 1 98.5 144 PRO B N 1
ATOM 2954 C CA . PRO B 1 144 ? 3.855 -8.039 -16.516 1 98.5 144 PRO B CA 1
ATOM 2955 C C . PRO B 1 144 ? 4.711 -8.906 -15.594 1 98.5 144 PRO B C 1
ATOM 2957 O O . PRO B 1 144 ? 4.684 -10.141 -15.695 1 98.5 144 PRO B O 1
ATOM 2960 N N . VAL B 1 145 ? 5.465 -8.227 -14.719 1 98.88 145 VAL B N 1
ATOM 2961 C CA . VAL B 1 145 ? 6.359 -8.883 -13.773 1 98.88 145 VAL B CA 1
ATOM 2962 C C . VAL B 1 145 ? 6.266 -8.195 -12.406 1 98.88 145 VAL B C 1
ATOM 2964 O O . VAL B 1 145 ? 6.348 -6.973 -12.32 1 98.88 145 VAL B O 1
ATOM 2967 N N . TRP B 1 146 ? 6 -8.953 -11.359 1 98.88 146 TRP B N 1
ATOM 2968 C CA . TRP B 1 146 ? 6.043 -8.484 -9.977 1 98.88 146 TRP B CA 1
ATOM 2969 C C . TRP B 1 146 ? 7.266 -9.031 -9.25 1 98.88 146 TRP B C 1
ATOM 2971 O O . TRP B 1 146 ? 7.629 -10.195 -9.43 1 98.88 146 TRP B O 1
ATOM 2981 N N . SER B 1 147 ? 7.879 -8.266 -8.383 1 98.94 147 SER B N 1
ATOM 2982 C CA . SER B 1 147 ? 9.039 -8.727 -7.629 1 98.94 147 SER B CA 1
ATOM 2983 C C . SER B 1 147 ? 9.188 -7.957 -6.32 1 98.94 147 SER B C 1
ATOM 2985 O O . SER B 1 147 ? 8.539 -6.93 -6.121 1 98.94 147 SER B O 1
ATOM 2987 N N . TYR B 1 148 ? 10.008 -8.484 -5.41 1 98.69 148 TYR B N 1
ATOM 2988 C CA . TYR B 1 148 ? 10.32 -7.797 -4.164 1 98.69 148 TYR B CA 1
ATOM 2989 C C . TYR B 1 148 ? 11.289 -6.648 -4.402 1 98.69 148 TYR B C 1
ATOM 2991 O O . TYR B 1 148 ? 11.227 -5.621 -3.725 1 98.69 148 TYR B O 1
ATOM 2999 N N . GLY B 1 149 ? 12.195 -6.844 -5.336 1 98.44 149 GLY B N 1
ATOM 3000 C CA . GLY B 1 149 ? 13.234 -5.859 -5.566 1 98.44 149 GLY B CA 1
ATOM 3001 C C . GLY B 1 149 ? 13.844 -5.949 -6.953 1 98.44 149 GLY B C 1
ATOM 3002 O O . GLY B 1 149 ? 13.398 -6.742 -7.785 1 98.44 149 GLY B O 1
ATOM 3003 N N . VAL B 1 150 ? 14.82 -5.031 -7.215 1 98.56 150 VAL B N 1
ATOM 3004 C CA . VAL B 1 150 ? 15.578 -4.992 -8.461 1 98.56 150 VAL B CA 1
ATOM 3005 C C . VAL B 1 150 ? 17.062 -5.125 -8.172 1 98.56 150 VAL B C 1
ATOM 3007 O O . VAL B 1 150 ? 17.516 -4.801 -7.074 1 98.56 150 VAL B O 1
ATOM 3010 N N . GLY B 1 151 ? 17.719 -5.719 -9.078 1 97.88 151 GLY B N 1
ATOM 3011 C CA . GLY B 1 151 ? 19.156 -5.902 -9 1 97.88 151 GLY B CA 1
ATOM 3012 C C . GLY B 1 151 ? 19.828 -5.953 -10.359 1 97.88 151 GLY B C 1
ATOM 3013 O O . GLY B 1 151 ? 19.203 -5.656 -11.383 1 97.88 151 GLY B O 1
ATOM 3014 N N . THR B 1 152 ? 21.141 -6.355 -10.344 1 98.38 152 THR B N 1
ATOM 3015 C CA . THR B 1 152 ? 21.875 -6.281 -11.602 1 98.38 152 THR B CA 1
ATOM 3016 C C . THR B 1 152 ? 22.578 -7.605 -11.906 1 98.38 152 THR B C 1
ATOM 3018 O O . THR B 1 152 ? 22.859 -7.91 -13.062 1 98.38 152 THR B O 1
ATOM 3021 N N . SER B 1 153 ? 22.844 -8.359 -10.852 1 98 153 SER B N 1
ATOM 3022 C CA . SER B 1 153 ? 23.672 -9.547 -11.023 1 98 153 SER B CA 1
ATOM 3023 C C . SER B 1 153 ? 22.828 -10.789 -11.273 1 98 153 SER B C 1
ATOM 3025 O O . SER B 1 153 ? 21.797 -10.977 -10.633 1 98 153 SER B O 1
ATOM 3027 N N . ALA B 1 154 ? 23.266 -11.648 -12.172 1 97.12 154 ALA B N 1
ATOM 3028 C CA . ALA B 1 154 ? 22.562 -12.875 -12.516 1 97.12 154 ALA B CA 1
ATOM 3029 C C . ALA B 1 154 ? 22.594 -13.875 -11.367 1 97.12 154 ALA B C 1
ATOM 3031 O O . ALA B 1 154 ? 23.469 -13.797 -10.5 1 97.12 154 ALA B O 1
ATOM 3032 N N . PRO B 1 155 ? 21.688 -14.859 -11.305 1 97.06 155 PRO B N 1
ATOM 3033 C CA . PRO B 1 155 ? 21.547 -15.734 -10.141 1 97.06 155 PRO B CA 1
ATOM 3034 C C . PRO B 1 155 ? 22.609 -16.844 -10.109 1 97.06 155 PRO B C 1
ATOM 3036 O O . PRO B 1 155 ? 23 -17.297 -9.031 1 97.06 155 PRO B O 1
ATOM 3039 N N . GLY B 1 156 ? 23.25 -17.172 -11.141 1 95.56 156 GLY B N 1
ATOM 3040 C CA . GLY B 1 156 ? 24.047 -18.391 -11.336 1 95.56 156 GLY B CA 1
ATOM 3041 C C . GLY B 1 156 ? 25.172 -18.531 -10.328 1 95.56 156 GLY B C 1
ATOM 3042 O O . GLY B 1 156 ? 25.422 -19.609 -9.805 1 95.56 156 GLY B O 1
ATOM 3043 N N . PRO B 1 157 ? 25.875 -17.5 -10.047 1 96.69 157 PRO B N 1
ATOM 3044 C CA . PRO B 1 157 ? 27.016 -17.609 -9.148 1 96.69 157 PRO B CA 1
ATOM 3045 C C . PRO B 1 157 ? 26.625 -17.984 -7.727 1 96.69 157 PRO B C 1
ATOM 3047 O O . PRO B 1 157 ? 27.453 -18.484 -6.965 1 96.69 157 PRO B O 1
ATOM 3050 N N . LEU B 1 158 ? 25.344 -17.797 -7.305 1 97.5 158 LEU B N 1
ATOM 3051 C CA . LEU B 1 158 ? 25.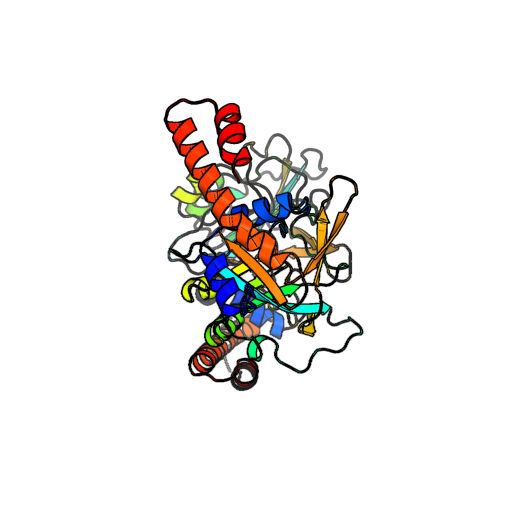016 -17.969 -5.895 1 97.5 158 LEU B CA 1
ATOM 3052 C C . LEU B 1 158 ? 23.938 -19.047 -5.715 1 97.5 158 LEU B C 1
ATOM 3054 O O . LEU B 1 158 ? 23.906 -19.734 -4.691 1 97.5 158 LEU B O 1
ATOM 3058 N N . VAL B 1 159 ? 22.984 -19.156 -6.645 1 98.5 159 VAL B N 1
ATOM 3059 C CA . VAL B 1 159 ? 21.828 -20.016 -6.449 1 98.5 159 VAL B CA 1
ATOM 3060 C C . VAL B 1 159 ? 21.625 -20.906 -7.68 1 98.5 159 VAL B C 1
ATOM 3062 O O . VAL B 1 159 ? 22.188 -20.625 -8.742 1 98.5 159 VAL B O 1
ATOM 3065 N N . LYS B 1 160 ? 20.859 -21.953 -7.484 1 98.25 160 LYS B N 1
ATOM 3066 C CA . LYS B 1 160 ? 20.469 -22.906 -8.523 1 98.25 160 LYS B CA 1
ATOM 3067 C C . LYS B 1 160 ? 19.016 -23.328 -8.375 1 98.25 160 LYS B C 1
ATOM 3069 O O . LYS B 1 160 ? 18.438 -23.219 -7.289 1 98.25 160 LYS B O 1
ATOM 3074 N N . VAL B 1 161 ? 18.422 -23.766 -9.484 1 98.75 161 VAL B N 1
ATOM 3075 C CA . VAL B 1 161 ? 17.062 -24.297 -9.422 1 98.75 161 VAL B CA 1
ATOM 3076 C C . VAL B 1 161 ? 17.094 -25.719 -8.844 1 98.75 161 VAL B C 1
ATOM 3078 O O . VAL B 1 161 ? 17.812 -26.578 -9.344 1 98.75 161 VAL B O 1
ATOM 3081 N N . VAL B 1 162 ? 16.297 -25.953 -7.832 1 98.75 162 VAL B N 1
ATOM 3082 C CA . VAL B 1 162 ? 16.312 -27.281 -7.211 1 98.75 162 VAL B CA 1
ATOM 3083 C C . VAL B 1 162 ? 14.93 -27.906 -7.309 1 98.75 162 VAL B C 1
ATOM 3085 O O . VAL B 1 162 ? 14.742 -29.062 -6.906 1 98.75 162 VAL B O 1
ATOM 3088 N N . GLY B 1 163 ? 13.938 -27.188 -7.777 1 98.56 163 GLY B N 1
ATOM 3089 C CA . GLY B 1 163 ? 12.594 -27.734 -7.91 1 98.56 163 GLY B CA 1
ATOM 3090 C C . GLY B 1 163 ? 11.75 -27 -8.938 1 98.56 163 GLY B C 1
ATOM 3091 O O . GLY B 1 163 ? 11.812 -25.781 -9.039 1 98.56 163 GLY B O 1
ATOM 3092 N N . ILE B 1 164 ? 11.016 -27.703 -9.742 1 98.75 164 ILE B N 1
ATOM 3093 C CA . ILE B 1 164 ? 10 -27.219 -10.672 1 98.75 164 ILE B CA 1
ATOM 3094 C C . ILE B 1 164 ? 8.648 -27.844 -10.336 1 98.75 164 ILE B C 1
ATOM 3096 O O . ILE B 1 164 ? 8.562 -29.062 -10.102 1 98.75 164 ILE B O 1
ATOM 3100 N N . ASN B 1 165 ? 7.59 -26.969 -10.266 1 98.56 165 ASN B N 1
ATOM 3101 C CA . ASN B 1 165 ? 6.254 -27.422 -9.891 1 98.56 165 ASN B CA 1
ATOM 3102 C C . ASN B 1 165 ? 6.254 -28.094 -8.531 1 98.56 165 ASN B C 1
ATOM 3104 O O . ASN B 1 165 ? 5.707 -29.188 -8.375 1 98.56 165 ASN B O 1
ATOM 3108 N N . VAL B 1 166 ? 6.898 -27.5 -7.574 1 98.75 166 VAL B N 1
ATOM 3109 C CA . VAL B 1 166 ? 6.867 -27.859 -6.164 1 98.75 166 VAL B CA 1
ATOM 3110 C C . VAL B 1 166 ? 6.25 -26.719 -5.348 1 98.75 166 VAL B C 1
ATOM 3112 O O . VAL B 1 166 ? 6.281 -25.562 -5.766 1 98.75 166 VAL B O 1
ATOM 3115 N N . PRO B 1 167 ? 5.629 -27.031 -4.25 1 98.88 167 PRO B N 1
ATOM 3116 C CA . PRO B 1 167 ? 5.086 -25.953 -3.412 1 98.88 167 PRO B CA 1
ATOM 3117 C C . PRO B 1 167 ? 6.152 -24.938 -2.986 1 98.88 167 PRO B C 1
ATOM 3119 O O . PRO B 1 167 ? 7.285 -25.328 -2.686 1 98.88 167 PRO B O 1
ATOM 3122 N N . LEU B 1 168 ? 5.848 -23.672 -3.053 1 98.88 168 LEU B N 1
ATOM 3123 C CA . LEU B 1 168 ? 6.676 -22.594 -2.508 1 98.88 168 LEU B CA 1
ATOM 3124 C C . LEU B 1 168 ? 6.121 -22.109 -1.176 1 98.88 168 LEU B C 1
ATOM 3126 O O . LEU B 1 168 ? 4.914 -21.891 -1.044 1 98.88 168 LEU B O 1
ATOM 3130 N N . GLU B 1 169 ? 6.973 -22 -0.201 1 98.75 169 GLU B N 1
ATOM 3131 C CA . GLU B 1 169 ? 6.625 -21.438 1.098 1 98.75 169 GLU B CA 1
ATOM 3132 C C . GLU B 1 169 ? 7.105 -19.984 1.212 1 98.75 169 GLU B C 1
ATOM 3134 O O . GLU B 1 169 ? 8.25 -19.688 0.878 1 98.75 169 GLU B O 1
ATOM 3139 N N . VAL B 1 170 ? 6.242 -19.078 1.652 1 98.62 170 VAL B N 1
ATOM 3140 C CA . VAL B 1 170 ? 6.535 -17.656 1.73 1 98.62 170 VAL B CA 1
ATOM 3141 C C . VAL B 1 170 ? 6.387 -17.172 3.172 1 98.62 170 VAL B C 1
ATOM 3143 O O . VAL B 1 170 ? 5.312 -17.297 3.768 1 98.62 170 VAL B O 1
ATOM 3146 N N . LYS B 1 171 ? 7.457 -16.656 3.709 1 97.81 171 LYS B N 1
ATOM 3147 C CA . LYS B 1 171 ? 7.434 -16.047 5.035 1 97.81 171 LYS B CA 1
ATOM 3148 C C . LYS B 1 171 ? 6.723 -14.695 5.004 1 97.81 171 LYS B C 1
ATOM 3150 O O . LYS B 1 171 ? 7.062 -13.82 4.195 1 97.81 171 LYS B O 1
ATOM 3155 N N . VAL B 1 172 ? 5.684 -14.484 5.867 1 96.75 172 VAL B N 1
ATOM 3156 C CA . VAL B 1 172 ? 4.957 -13.227 5.895 1 96.75 172 VAL B CA 1
ATOM 3157 C C . VAL B 1 172 ? 4.77 -12.766 7.34 1 96.75 172 VAL B C 1
ATOM 3159 O O . VAL B 1 172 ? 4.746 -13.586 8.258 1 96.75 172 VAL B O 1
ATOM 3162 N N . ALA B 1 173 ? 4.621 -11.461 7.527 1 95 173 ALA B N 1
ATOM 3163 C CA . ALA B 1 173 ? 4.336 -10.914 8.852 1 95 173 ALA B CA 1
ATOM 3164 C C . ALA B 1 173 ? 2.965 -11.367 9.344 1 95 173 ALA B C 1
ATOM 3166 O O . ALA B 1 173 ? 2.09 -11.711 8.547 1 95 173 ALA B O 1
ATOM 3167 N N . SER B 1 174 ? 2.783 -11.414 10.672 1 92.94 174 SER B N 1
ATOM 3168 C CA . SER B 1 174 ? 1.546 -11.875 11.289 1 92.94 174 SER B CA 1
ATOM 3169 C C . SER B 1 174 ? 1.189 -11.023 12.508 1 92.94 174 SER B C 1
ATOM 3171 O O . SER B 1 174 ? 2.074 -10.484 13.172 1 92.94 174 SER B O 1
ATOM 3173 N N . ILE B 1 175 ? -0.09 -10.883 12.766 1 90.19 175 ILE B N 1
ATOM 3174 C CA . ILE B 1 175 ? -0.538 -10.055 13.883 1 90.19 175 ILE B CA 1
ATOM 3175 C C . ILE B 1 175 ? -0.404 -10.836 15.188 1 90.19 175 ILE B C 1
ATOM 3177 O O . ILE B 1 175 ? -0.209 -10.25 16.25 1 90.19 175 ILE B O 1
ATOM 3181 N N . ASP B 1 176 ? -0.508 -12.094 15.133 1 86.56 176 ASP B N 1
ATOM 3182 C CA . ASP B 1 176 ? -0.571 -12.914 16.344 1 86.56 176 ASP B CA 1
ATOM 3183 C C . ASP B 1 176 ? 0.791 -13.531 16.656 1 86.56 176 ASP B C 1
ATOM 3185 O O . ASP B 1 176 ? 1.062 -13.891 17.797 1 86.56 176 ASP B O 1
ATOM 3189 N N . LYS B 1 177 ? 1.519 -13.773 15.609 1 86.56 177 LYS B N 1
ATOM 3190 C CA . LYS B 1 177 ? 2.85 -14.359 15.727 1 86.56 177 LYS B CA 1
ATOM 3191 C C . LYS B 1 177 ? 3.9 -13.484 15.055 1 86.56 177 LYS B C 1
ATOM 3193 O O . LYS B 1 177 ? 3.566 -12.477 14.422 1 86.56 177 LYS B O 1
ATOM 3198 N N . ASP B 1 178 ? 5.07 -13.711 15.328 1 83.88 178 ASP B N 1
ATOM 3199 C CA . ASP B 1 178 ? 6.137 -12.953 14.68 1 83.88 178 ASP B CA 1
ATOM 3200 C C . ASP B 1 178 ? 6.043 -13.07 13.156 1 83.88 178 ASP B C 1
ATOM 3202 O O . ASP B 1 178 ? 6.164 -12.062 12.445 1 83.88 178 ASP B O 1
ATOM 3206 N N . GLN B 1 179 ? 5.828 -14.336 12.711 1 92.31 179 GLN B N 1
ATOM 3207 C CA . GLN B 1 179 ? 5.711 -14.609 11.281 1 92.31 179 GLN B CA 1
ATOM 3208 C C . GLN B 1 179 ? 4.82 -15.828 11.023 1 92.31 179 GLN B C 1
ATOM 3210 O O . GLN B 1 179 ? 4.578 -16.625 11.93 1 92.31 179 GLN B O 1
ATOM 3215 N N . GLU B 1 180 ? 4.289 -15.914 9.82 1 95.25 180 GLU B N 1
ATOM 3216 C CA . GLU B 1 180 ? 3.578 -17.094 9.336 1 95.25 180 GLU B CA 1
ATOM 3217 C C . GLU B 1 180 ? 4.047 -17.484 7.934 1 95.25 180 GLU B C 1
ATOM 3219 O O . GLU B 1 180 ? 4.832 -16.766 7.312 1 95.25 180 GLU B O 1
ATOM 3224 N N . VAL B 1 181 ? 3.67 -18.703 7.543 1 97.31 181 VAL B N 1
ATOM 3225 C CA . VAL B 1 181 ? 4.094 -19.203 6.242 1 97.31 181 VAL B CA 1
ATOM 3226 C C . VAL B 1 181 ? 2.875 -19.391 5.34 1 97.31 181 VAL B C 1
ATOM 3228 O O . VAL B 1 181 ? 1.901 -20.047 5.73 1 97.31 181 VAL B O 1
ATOM 3231 N N . LEU B 1 182 ? 2.889 -18.75 4.23 1 96.94 182 LEU B N 1
ATOM 3232 C CA . LEU B 1 182 ? 1.936 -18.984 3.152 1 96.94 182 LEU B CA 1
ATOM 3233 C C . LEU B 1 182 ? 2.49 -19.984 2.145 1 96.94 182 LEU B C 1
ATOM 3235 O O . LEU B 1 182 ? 3.684 -19.969 1.837 1 96.94 182 LEU B O 1
ATOM 3239 N N . THR B 1 183 ? 1.637 -20.875 1.605 1 98.56 183 THR B N 1
ATOM 3240 C CA . THR B 1 183 ? 2.078 -21.844 0.607 1 98.56 183 THR B CA 1
ATOM 3241 C C . THR B 1 183 ? 1.423 -21.562 -0.743 1 98.56 183 THR B C 1
ATOM 3243 O O . THR B 1 183 ? 0.214 -21.328 -0.816 1 98.56 183 THR B O 1
ATOM 3246 N N . ILE B 1 184 ? 2.174 -21.484 -1.757 1 98.81 184 ILE B N 1
ATOM 3247 C CA . ILE B 1 184 ? 1.707 -21.438 -3.137 1 98.81 184 ILE B CA 1
ATOM 3248 C C . ILE B 1 184 ? 1.938 -22.797 -3.807 1 98.81 184 ILE B C 1
ATOM 3250 O O . ILE B 1 184 ? 3.082 -23.219 -3.961 1 98.81 184 ILE B O 1
ATOM 3254 N N . ASN B 1 185 ? 0.911 -23.453 -4.207 1 98.75 185 ASN B N 1
ATOM 3255 C CA . ASN B 1 185 ? 1.034 -24.75 -4.879 1 98.75 185 ASN B CA 1
ATOM 3256 C C . ASN B 1 185 ? 1.019 -24.594 -6.395 1 98.75 185 ASN B C 1
ATOM 3258 O O . ASN B 1 185 ? 0.34 -23.703 -6.93 1 98.75 185 ASN B O 1
ATOM 3262 N N . PRO B 1 186 ? 1.791 -25.516 -7.047 1 98.69 186 PRO B N 1
ATOM 3263 C CA . PRO B 1 186 ? 1.569 -25.562 -8.492 1 98.69 186 PRO B CA 1
ATOM 3264 C C . PRO B 1 186 ? 0.098 -25.734 -8.859 1 98.69 186 PRO B C 1
ATOM 3266 O O . PRO B 1 186 ? -0.603 -26.547 -8.234 1 98.69 186 PRO B O 1
ATOM 3269 N N . GLY B 1 187 ? -0.356 -24.891 -9.727 1 98.25 187 GLY B N 1
ATOM 3270 C CA . GLY B 1 187 ? -1.729 -25.047 -10.18 1 98.25 187 GLY B CA 1
ATOM 3271 C C . GLY B 1 187 ? -2.699 -24.109 -9.477 1 98.25 187 GLY B C 1
ATOM 3272 O O . GLY B 1 187 ? -3.844 -23.969 -9.906 1 98.25 187 GLY B O 1
ATOM 3273 N N . ASP B 1 188 ? -2.301 -23.5 -8.367 1 98.62 188 ASP B N 1
ATOM 3274 C CA . ASP B 1 188 ? -3.117 -22.422 -7.832 1 98.62 188 ASP B CA 1
ATOM 3275 C C . ASP B 1 188 ? -3.354 -21.344 -8.883 1 98.62 188 ASP B C 1
ATOM 3277 O O . ASP B 1 188 ? -2.49 -21.078 -9.727 1 98.62 188 ASP B O 1
ATOM 3281 N N . TYR B 1 189 ? -4.434 -20.703 -8.852 1 98.81 189 TYR B N 1
ATOM 3282 C CA . TYR B 1 189 ? -4.617 -19.516 -9.68 1 98.81 189 TYR B CA 1
ATOM 3283 C C . TYR B 1 189 ? -3.953 -18.297 -9.047 1 98.81 189 TYR B C 1
ATOM 3285 O O . TYR B 1 189 ? -4.039 -18.109 -7.832 1 98.81 189 TYR B O 1
ATOM 3293 N N . ILE B 1 190 ? -3.26 -17.578 -9.828 1 98.88 190 ILE B N 1
ATOM 3294 C CA . ILE B 1 190 ? -2.672 -16.297 -9.453 1 98.88 190 ILE B CA 1
ATOM 3295 C C . ILE B 1 190 ? -3.391 -15.164 -10.18 1 98.88 190 ILE B C 1
ATOM 3297 O O . ILE B 1 190 ? -3.607 -15.234 -11.391 1 98.88 190 ILE B O 1
ATOM 3301 N N . ILE B 1 191 ? -3.842 -14.172 -9.477 1 98.81 191 ILE B N 1
ATOM 3302 C CA . ILE B 1 191 ? -4.422 -12.938 -10.008 1 98.81 191 ILE B CA 1
ATOM 3303 C C . ILE B 1 191 ? -3.617 -11.734 -9.516 1 98.81 191 ILE B C 1
ATOM 3305 O O . ILE B 1 191 ? -3.387 -11.586 -8.312 1 98.81 191 ILE B O 1
ATOM 3309 N N . ALA B 1 192 ? -3.174 -10.914 -10.469 1 98.75 192 ALA B N 1
ATOM 3310 C CA . ALA B 1 192 ? -2.264 -9.836 -10.07 1 98.75 192 ALA B CA 1
ATOM 3311 C C . ALA B 1 192 ? -2.551 -8.555 -10.844 1 98.75 192 ALA B C 1
ATOM 3313 O O . ALA B 1 192 ? -2.842 -8.602 -12.039 1 98.75 192 ALA B O 1
ATOM 3314 N N . ASP B 1 193 ? -2.502 -7.457 -10.156 1 98 193 ASP B N 1
ATOM 3315 C CA . ASP B 1 193 ? -2.568 -6.133 -10.766 1 98 193 ASP B CA 1
ATOM 3316 C C . ASP B 1 193 ? -1.785 -5.113 -9.938 1 98 193 ASP B C 1
ATOM 3318 O O . ASP B 1 193 ? -0.838 -5.469 -9.234 1 98 193 ASP B O 1
ATOM 3322 N N . LYS B 1 194 ? -2.072 -3.85 -10.078 1 96.56 194 LYS B N 1
ATOM 3323 C CA . LYS B 1 194 ? -1.316 -2.799 -9.406 1 96.56 194 LYS B CA 1
ATOM 3324 C C . LYS B 1 194 ? -1.526 -2.854 -7.891 1 96.56 194 LYS B C 1
ATOM 3326 O O . LYS B 1 194 ? -0.709 -2.336 -7.129 1 96.56 194 LYS B O 1
ATOM 3331 N N . ASN B 1 195 ? -2.648 -3.471 -7.406 1 97.69 195 ASN B N 1
ATOM 3332 C CA . ASN B 1 195 ? -2.904 -3.57 -5.973 1 97.69 195 ASN B CA 1
ATOM 3333 C C . ASN B 1 195 ? -2.08 -4.684 -5.332 1 97.69 195 ASN B C 1
ATOM 3335 O O . ASN B 1 195 ? -1.808 -4.648 -4.129 1 97.69 195 ASN B O 1
ATOM 3339 N N . GLY B 1 196 ? -1.771 -5.711 -6.137 1 98.31 196 GLY B N 1
ATOM 3340 C CA . GLY B 1 196 ? -0.985 -6.805 -5.59 1 98.31 196 GLY B CA 1
ATOM 3341 C C . GLY B 1 196 ? -1.303 -8.148 -6.227 1 98.31 196 GLY B C 1
ATOM 3342 O O . GLY B 1 196 ? -1.872 -8.195 -7.32 1 98.31 196 GLY B O 1
ATOM 3343 N N . VAL B 1 197 ? -0.797 -9.203 -5.598 1 98.88 197 VAL B N 1
ATOM 3344 C CA . VAL B 1 197 ? -0.892 -10.578 -6.094 1 98.88 197 VAL B CA 1
ATOM 3345 C C . VAL B 1 197 ? -1.708 -11.422 -5.117 1 98.88 197 VAL B C 1
ATOM 3347 O O . VAL B 1 197 ? -1.478 -11.383 -3.908 1 98.88 197 VAL B O 1
ATOM 3350 N N . VAL B 1 198 ? -2.688 -12.148 -5.641 1 98.88 198 VAL B N 1
ATOM 3351 C CA . VAL B 1 198 ? -3.561 -13.008 -4.848 1 98.88 198 VAL B CA 1
ATOM 3352 C C . VAL B 1 198 ? -3.477 -14.445 -5.359 1 98.88 198 VAL B C 1
ATOM 3354 O O . VAL B 1 198 ? -3.461 -14.68 -6.57 1 98.88 198 VAL B O 1
ATOM 3357 N N . LYS B 1 199 ? -3.367 -15.383 -4.48 1 98.81 199 LYS B N 1
ATOM 3358 C CA . LYS B 1 199 ? -3.463 -16.797 -4.82 1 98.81 199 LYS B CA 1
ATOM 3359 C C . LYS B 1 199 ? -4.852 -17.344 -4.504 1 98.81 199 LYS B C 1
ATOM 3361 O O . LYS B 1 199 ? -5.41 -17.062 -3.441 1 98.81 199 LYS B O 1
ATOM 3366 N N . LEU B 1 200 ? -5.434 -18.031 -5.383 1 98.69 200 LEU B N 1
ATOM 3367 C CA . LEU B 1 200 ? -6.691 -18.75 -5.254 1 98.69 200 LEU B CA 1
ATOM 3368 C C . LEU B 1 200 ? -6.484 -20.25 -5.488 1 98.69 200 LEU B C 1
ATOM 3370 O O . LEU B 1 200 ? -6.109 -20.656 -6.59 1 98.69 200 LEU B O 1
ATOM 3374 N N . GLU B 1 201 ? -6.707 -21.031 -4.492 1 98.12 201 GLU B N 1
ATOM 3375 C CA . GLU B 1 201 ? -6.484 -22.469 -4.598 1 98.12 201 GLU B CA 1
ATOM 3376 C C . GLU B 1 201 ? -7.492 -23.125 -5.539 1 98.12 201 GLU B C 1
ATOM 3378 O O . GLU B 1 201 ? -8.672 -22.766 -5.531 1 98.12 201 GLU B O 1
ATOM 3383 N N . ASP B 1 202 ? -7.02 -24 -6.312 1 96.44 202 ASP B N 1
ATOM 3384 C CA . ASP B 1 202 ? -7.887 -24.812 -7.148 1 96.44 202 ASP B CA 1
ATOM 3385 C C . ASP B 1 202 ? -8.453 -26 -6.363 1 96.44 202 ASP B C 1
ATOM 3387 O O . ASP B 1 202 ? -7.996 -27.125 -6.516 1 96.44 202 ASP B O 1
ATOM 3391 N N . ASN B 1 203 ? -9.453 -25.688 -5.551 1 95.69 203 ASN B N 1
ATOM 3392 C CA . ASN B 1 203 ? -10.016 -26.703 -4.668 1 95.69 203 ASN B CA 1
ATOM 3393 C C . ASN B 1 203 ? -11.539 -26.688 -4.711 1 95.69 203 ASN B C 1
ATOM 3395 O O . ASN B 1 203 ? -12.141 -26.141 -5.633 1 95.69 203 ASN B O 1
ATOM 3399 N N . GLU B 1 204 ? -12.156 -27.266 -3.781 1 95.12 204 GLU B N 1
ATOM 3400 C CA . GLU B 1 204 ? -13.602 -27.5 -3.785 1 95.12 204 GLU B CA 1
ATOM 3401 C C . GLU B 1 204 ? -14.367 -26.188 -3.615 1 95.12 204 GLU B C 1
ATOM 3403 O O . GLU B 1 204 ? -15.555 -26.109 -3.936 1 95.12 204 GLU B O 1
ATOM 3408 N N . GLN B 1 205 ? -13.68 -25.094 -3.17 1 96 205 GLN B N 1
ATOM 3409 C CA . GLN B 1 205 ? -14.359 -23.828 -2.938 1 96 205 GLN B CA 1
ATOM 3410 C C . GLN B 1 205 ? -14.344 -22.953 -4.191 1 96 205 GLN B C 1
ATOM 3412 O O . GLN B 1 205 ? -15.008 -21.922 -4.238 1 96 205 GLN B O 1
ATOM 3417 N N . LEU B 1 206 ? -13.664 -23.375 -5.188 1 97.19 206 LEU B N 1
ATOM 3418 C CA . LEU B 1 206 ? -13.398 -22.547 -6.363 1 97.19 206 LEU B CA 1
ATOM 3419 C C . LEU B 1 206 ? -14.695 -22.062 -6.992 1 97.19 206 LEU B C 1
ATOM 3421 O O . LEU B 1 206 ? -14.859 -20.875 -7.262 1 97.19 206 LEU B O 1
ATOM 3425 N N . ALA B 1 207 ? -15.594 -22.953 -7.199 1 96.5 207 ALA B N 1
ATOM 3426 C CA . ALA B 1 207 ? -16.859 -22.594 -7.852 1 96.5 207 ALA B CA 1
ATOM 3427 C C . ALA B 1 207 ? -17.609 -21.547 -7.051 1 96.5 207 ALA B C 1
ATOM 3429 O O . ALA B 1 207 ? -18.125 -20.578 -7.613 1 96.5 207 ALA B O 1
ATOM 3430 N N . SER B 1 208 ? -17.688 -21.766 -5.762 1 97.81 208 SER B N 1
ATOM 3431 C CA . SER B 1 208 ? -18.406 -20.844 -4.891 1 97.81 208 SER B CA 1
ATOM 3432 C C . SER B 1 208 ? -17.719 -19.484 -4.852 1 97.81 208 SER B C 1
ATOM 3434 O O . SER B 1 208 ? -18.375 -18.438 -4.836 1 97.81 208 SER B O 1
ATOM 3436 N N . VAL B 1 209 ? -16.391 -19.438 -4.828 1 98.06 209 VAL B N 1
ATOM 3437 C CA . VAL B 1 209 ? -15.617 -18.203 -4.836 1 98.06 209 VAL B CA 1
ATOM 3438 C C . VAL B 1 209 ? -15.906 -17.422 -6.113 1 98.06 209 VAL B C 1
ATOM 3440 O O . VAL B 1 209 ? -16.188 -16.234 -6.062 1 98.06 209 VAL B O 1
ATOM 3443 N N . LEU B 1 210 ? -15.906 -18.125 -7.219 1 98.12 210 LEU B N 1
ATOM 3444 C CA . LEU B 1 210 ? -16.125 -17.484 -8.516 1 98.12 210 LEU B CA 1
ATOM 3445 C C . LEU B 1 210 ? -17.547 -16.938 -8.617 1 98.12 210 LEU B C 1
ATOM 3447 O O . LEU B 1 210 ? -17.75 -15.875 -9.203 1 98.12 210 LEU B O 1
ATOM 3451 N N . ASP B 1 211 ? -18.469 -17.625 -8.055 1 97.62 211 ASP B N 1
ATOM 3452 C CA . ASP B 1 211 ? -19.875 -17.219 -8.117 1 97.62 211 ASP B CA 1
ATOM 3453 C C . ASP B 1 211 ? -20.109 -15.953 -7.301 1 97.62 211 ASP B C 1
ATOM 3455 O O . ASP B 1 211 ? -20.953 -15.125 -7.66 1 97.62 211 ASP B O 1
ATOM 3459 N N . TYR B 1 212 ? -19.344 -15.766 -6.23 1 98.38 212 TYR B N 1
ATOM 3460 C CA . TYR B 1 212 ? -19.562 -14.664 -5.301 1 98.38 212 TYR B CA 1
ATOM 3461 C C . TYR B 1 212 ? -18.969 -13.367 -5.844 1 98.38 212 TYR B C 1
ATOM 3463 O O . TYR B 1 212 ? -19.5 -12.281 -5.57 1 98.38 212 TYR B O 1
ATOM 3471 N N . ILE B 1 213 ? -18 -13.406 -6.688 1 98.5 213 ILE B N 1
ATOM 3472 C CA . ILE B 1 213 ? -17.203 -12.242 -7.086 1 98.5 213 ILE B CA 1
ATOM 3473 C C . ILE B 1 213 ? -18.109 -11.234 -7.793 1 98.5 213 ILE B C 1
ATOM 3475 O O . ILE B 1 213 ? -18.203 -10.078 -7.379 1 98.5 213 ILE B O 1
ATOM 3479 N N . PRO B 1 214 ? -18.844 -11.68 -8.859 1 98.25 214 PRO B N 1
ATOM 3480 C CA . PRO B 1 214 ? -19.656 -10.68 -9.555 1 98.25 214 PRO B CA 1
ATOM 3481 C C . PRO B 1 214 ? -20.75 -10.094 -8.664 1 98.25 214 PRO B C 1
ATOM 3483 O O . PRO B 1 214 ? -21.125 -8.922 -8.82 1 98.25 214 PRO B O 1
ATOM 3486 N N . LYS B 1 215 ? -21.297 -10.844 -7.754 1 98.5 215 LYS B N 1
ATOM 3487 C CA . LYS B 1 215 ? -22.312 -10.359 -6.836 1 98.5 215 LYS B CA 1
ATOM 3488 C C . LYS B 1 215 ? -21.766 -9.266 -5.922 1 98.5 215 LYS B C 1
ATOM 3490 O O . LYS B 1 215 ? -22.406 -8.227 -5.742 1 98.5 215 LYS B O 1
ATOM 3495 N N . ARG B 1 216 ? -20.594 -9.484 -5.367 1 98.38 216 ARG B N 1
ATOM 3496 C CA . ARG B 1 216 ? -19.953 -8.523 -4.48 1 98.38 216 ARG B CA 1
ATOM 3497 C C . ARG B 1 216 ? -19.578 -7.25 -5.234 1 98.38 216 ARG B C 1
ATOM 3499 O O . ARG B 1 216 ? -19.781 -6.141 -4.734 1 98.38 216 ARG B O 1
ATOM 3506 N N . VAL B 1 217 ? -19.047 -7.391 -6.426 1 98.19 217 VAL B N 1
ATOM 3507 C CA . VAL B 1 217 ? -18.672 -6.246 -7.25 1 98.19 217 VAL B CA 1
ATOM 3508 C C . VAL B 1 217 ? -19.906 -5.391 -7.543 1 98.19 217 VAL B C 1
ATOM 3510 O O . VAL B 1 217 ? -19.859 -4.164 -7.438 1 98.19 217 VAL B O 1
ATOM 3513 N N . GLU B 1 218 ? -20.984 -6.031 -7.898 1 98.19 218 GLU B N 1
ATOM 3514 C CA . GLU B 1 218 ? -22.219 -5.305 -8.172 1 98.19 218 GLU B CA 1
ATOM 3515 C C . GLU B 1 218 ? -22.734 -4.586 -6.922 1 98.19 218 GLU B C 1
ATOM 3517 O O . GLU B 1 218 ? -23.125 -3.422 -6.984 1 98.19 218 GLU B O 1
ATOM 3522 N N . ALA B 1 219 ? -22.734 -5.273 -5.812 1 98.31 219 ALA B N 1
ATOM 3523 C CA . ALA B 1 219 ? -23.141 -4.664 -4.551 1 98.31 219 ALA B CA 1
ATOM 3524 C C . ALA B 1 219 ? -22.312 -3.432 -4.23 1 98.31 219 ALA B C 1
ATOM 3526 O O . ALA B 1 219 ? -22.844 -2.383 -3.865 1 98.31 219 ALA B O 1
ATOM 3527 N N . ASP B 1 220 ? -21 -3.51 -4.375 1 98 220 ASP B N 1
ATOM 3528 C CA . ASP B 1 220 ? -20.109 -2.406 -4.043 1 98 220 ASP B CA 1
ATOM 3529 C C . ASP B 1 220 ? -20.266 -1.25 -5.027 1 98 220 ASP B C 1
ATOM 3531 O O . ASP B 1 220 ? -20.094 -0.086 -4.66 1 98 220 ASP B O 1
ATOM 3535 N N . THR B 1 221 ? -20.594 -1.584 -6.289 1 98.06 221 THR B N 1
ATOM 3536 C CA . THR B 1 221 ? -20.906 -0.546 -7.262 1 98.06 221 THR B CA 1
ATOM 3537 C C . THR B 1 221 ? -22.125 0.252 -6.828 1 98.06 221 THR B C 1
ATOM 3539 O O . THR B 1 221 ? -22.125 1.483 -6.898 1 98.06 221 THR B O 1
ATOM 3542 N N . ARG B 1 222 ? -23.125 -0.435 -6.332 1 98.31 222 ARG B N 1
ATOM 3543 C CA . ARG B 1 222 ? -24.328 0.215 -5.84 1 98.31 222 ARG B CA 1
ATOM 3544 C C . ARG B 1 222 ? -24.047 1.03 -4.586 1 98.31 222 ARG B C 1
ATOM 3546 O O . ARG B 1 222 ? -24.625 2.104 -4.391 1 98.31 222 ARG B O 1
ATOM 3553 N N . VAL B 1 223 ? -23.234 0.504 -3.74 1 98.5 223 VAL B N 1
ATOM 3554 C CA . VAL B 1 223 ? -22.828 1.244 -2.551 1 98.5 223 VAL B CA 1
ATOM 3555 C C . VAL B 1 223 ? -22.188 2.57 -2.961 1 98.5 223 VAL B C 1
ATOM 3557 O O . VAL B 1 223 ? -22.516 3.621 -2.4 1 98.5 223 VAL B O 1
ATOM 3560 N N . SER B 1 224 ? -21.281 2.514 -3.93 1 98.31 224 SER B N 1
ATOM 3561 C CA . SER B 1 224 ? -20.625 3.717 -4.414 1 98.31 224 SER B CA 1
ATOM 3562 C C . SER B 1 224 ? -21.625 4.738 -4.93 1 98.31 224 SER B C 1
ATOM 3564 O O . SER B 1 224 ? -21.516 5.934 -4.648 1 98.31 224 SER B O 1
ATOM 3566 N N . GLU B 1 225 ? -22.609 4.297 -5.699 1 98.25 225 GLU B N 1
ATOM 3567 C CA . GLU B 1 225 ? -23.656 5.168 -6.223 1 98.25 225 GLU B CA 1
ATOM 3568 C C . GLU B 1 225 ? -24.453 5.812 -5.086 1 98.25 225 GLU B C 1
ATOM 3570 O O . GLU B 1 225 ? -24.734 7.012 -5.133 1 98.25 225 GLU B O 1
ATOM 3575 N N . ASP B 1 226 ? -24.75 4.988 -4.094 1 98.38 226 ASP B N 1
ATOM 3576 C CA . ASP B 1 226 ? -25.453 5.5 -2.92 1 98.38 226 ASP B CA 1
ATOM 3577 C C . ASP B 1 226 ? -24.656 6.605 -2.24 1 98.38 226 ASP B C 1
ATOM 3579 O O . ASP B 1 226 ? -25.188 7.668 -1.924 1 98.38 226 ASP B O 1
ATOM 3583 N N . ILE B 1 227 ? -23.406 6.363 -2.006 1 98.31 227 ILE B N 1
ATOM 3584 C CA . ILE B 1 227 ? -22.547 7.312 -1.305 1 98.31 227 ILE B CA 1
ATOM 3585 C C . ILE B 1 227 ? -22.469 8.617 -2.09 1 98.31 227 ILE B C 1
ATOM 3587 O O . ILE B 1 227 ? -22.594 9.703 -1.515 1 98.31 227 ILE B O 1
ATOM 3591 N N . LYS B 1 228 ? -22.328 8.523 -3.383 1 97.5 228 LYS B N 1
ATOM 3592 C CA . LYS B 1 228 ? -22.219 9.703 -4.234 1 97.5 228 LYS B CA 1
ATOM 3593 C C . LYS B 1 228 ? -23.516 10.5 -4.238 1 97.5 228 LYS B C 1
ATOM 3595 O O . LYS B 1 228 ? -23.516 11.703 -4.492 1 97.5 228 LYS B O 1
ATOM 3600 N N . ALA B 1 229 ? -24.641 9.828 -3.947 1 97.69 229 ALA B N 1
ATOM 3601 C CA . ALA B 1 229 ? -25.953 10.469 -3.867 1 97.69 229 ALA B CA 1
ATOM 3602 C C . ALA B 1 229 ? -26.219 10.984 -2.457 1 97.69 229 ALA B C 1
ATOM 3604 O O . ALA B 1 229 ? -27.297 11.539 -2.188 1 97.69 229 ALA B O 1
ATOM 3605 N N . GLY B 1 230 ? -25.297 10.656 -1.546 1 97.31 230 GLY B N 1
ATOM 3606 C CA . GLY B 1 230 ? -25.391 11.281 -0.234 1 97.31 230 GLY B CA 1
ATOM 3607 C C . GLY B 1 230 ? -25.75 10.297 0.865 1 97.31 230 GLY B C 1
ATOM 3608 O O . GLY B 1 230 ? -25.75 10.656 2.045 1 97.31 230 GLY B O 1
ATOM 3609 N N . LYS B 1 231 ? -26.078 9.062 0.495 1 97.88 231 LYS B N 1
ATOM 3610 C CA . LYS B 1 231 ? -26.406 8.07 1.515 1 97.88 231 LYS B CA 1
ATOM 3611 C C . LYS B 1 231 ? -25.156 7.668 2.309 1 97.88 231 LYS B C 1
ATOM 3613 O O . LYS B 1 231 ? -24.078 7.535 1.746 1 97.88 231 LYS B O 1
ATOM 3618 N N . PRO B 1 232 ? -25.344 7.434 3.613 1 97.5 232 PRO B N 1
ATOM 3619 C CA . PRO B 1 232 ? -24.203 6.996 4.418 1 97.5 232 PRO B CA 1
ATOM 3620 C C . PRO B 1 232 ? -23.609 5.684 3.922 1 97.5 232 PRO B C 1
ATOM 3622 O O . PRO B 1 232 ? -24.328 4.797 3.469 1 97.5 232 PRO B O 1
ATOM 3625 N N . ALA B 1 233 ? -22.281 5.582 4.02 1 98.06 233 ALA B N 1
ATOM 3626 C CA . ALA B 1 233 ? -21.547 4.414 3.533 1 98.06 233 ALA B CA 1
ATOM 3627 C C . ALA B 1 233 ? -21.984 3.15 4.27 1 98.06 233 ALA B C 1
ATOM 3629 O O . ALA B 1 233 ? -22.281 2.127 3.646 1 98.06 233 ALA B O 1
ATOM 3630 N N . ALA B 1 234 ? -22.062 3.256 5.602 1 97.12 234 ALA B N 1
ATOM 3631 C CA . ALA B 1 234 ? -22.375 2.084 6.422 1 97.12 234 ALA B CA 1
ATOM 3632 C C . ALA B 1 234 ? -23.75 1.511 6.07 1 97.12 234 ALA B C 1
ATOM 3634 O O . ALA B 1 234 ? -23.891 0.295 5.922 1 97.12 234 ALA B O 1
ATOM 3635 N N . GLU B 1 235 ? -24.672 2.395 5.98 1 97.44 235 GLU B N 1
ATOM 3636 C CA . GLU B 1 235 ? -26.031 1.978 5.641 1 97.44 235 GLU B CA 1
ATOM 3637 C C . GLU B 1 235 ? -26.094 1.333 4.258 1 97.44 235 GLU B C 1
ATOM 3639 O O . GLU B 1 235 ? -26.734 0.301 4.074 1 97.44 235 GLU B O 1
ATOM 3644 N N . SER B 1 236 ? -25.453 1.95 3.295 1 98.38 236 SER B N 1
ATOM 3645 C CA . SER B 1 236 ? -25.453 1.445 1.926 1 98.38 236 SER B CA 1
ATOM 3646 C C . SER B 1 236 ? -24.75 0.089 1.841 1 98.38 236 SER B C 1
ATOM 3648 O O . SER B 1 236 ? -25.234 -0.82 1.164 1 98.38 236 SER B O 1
ATOM 3650 N N . GLN B 1 237 ? -23.562 -0.052 2.518 1 97.5 237 GLN B N 1
ATOM 3651 C CA . GLN B 1 237 ? -22.844 -1.32 2.527 1 97.5 237 GLN B CA 1
ATOM 3652 C C . GLN B 1 237 ? -23.703 -2.436 3.121 1 97.5 237 GLN B C 1
ATOM 3654 O O . GLN B 1 237 ? -23.812 -3.516 2.539 1 97.5 237 GLN B O 1
ATOM 3659 N N . LYS B 1 238 ? -24.312 -2.125 4.301 1 96.88 238 LYS B N 1
ATOM 3660 C CA . LYS B 1 238 ? -25.156 -3.113 4.953 1 96.88 238 LYS B CA 1
ATOM 3661 C C . LYS B 1 238 ? -26.312 -3.533 4.039 1 96.88 238 LYS B C 1
ATOM 3663 O O . LYS B 1 238 ? -26.594 -4.727 3.902 1 96.88 238 LYS B O 1
ATOM 3668 N N . PHE B 1 239 ? -26.969 -2.594 3.406 1 97.75 239 PHE B N 1
ATOM 3669 C CA . PHE B 1 239 ? -28.141 -2.855 2.582 1 97.75 239 PHE B CA 1
ATOM 3670 C C . PHE B 1 239 ? -27.766 -3.717 1.379 1 97.75 239 PHE B C 1
ATOM 3672 O O . PHE B 1 239 ? -28.344 -4.797 1.187 1 97.75 239 PHE B O 1
ATOM 3679 N N . TRP B 1 240 ? -26.812 -3.328 0.563 1 97.94 240 TRP B N 1
ATOM 3680 C CA . TRP B 1 240 ? -26.531 -3.98 -0.712 1 97.94 240 TRP B CA 1
ATOM 3681 C C . TRP B 1 240 ? -25.812 -5.309 -0.501 1 97.94 240 TRP B C 1
ATOM 3683 O O . TRP B 1 240 ? -26.047 -6.27 -1.234 1 97.94 240 TRP B O 1
ATOM 3693 N N . ARG B 1 241 ? -24.891 -5.367 0.511 1 96.69 241 ARG B N 1
ATOM 3694 C CA . ARG B 1 241 ? -24.109 -6.582 0.718 1 96.69 241 ARG B CA 1
ATOM 3695 C C . ARG B 1 241 ? -24.953 -7.664 1.384 1 96.69 241 ARG B C 1
ATOM 3697 O O . ARG B 1 241 ? -24.609 -8.844 1.335 1 96.69 241 ARG B O 1
ATOM 3704 N N . SER B 1 242 ? -26.031 -7.312 2.02 1 96.94 242 SER B N 1
ATOM 3705 C CA . SER B 1 242 ? -26.938 -8.297 2.604 1 96.94 242 SER B CA 1
ATOM 3706 C C . SER B 1 242 ? -27.75 -9.008 1.524 1 96.94 242 SER B C 1
ATOM 3708 O O . SER B 1 242 ? -28.359 -10.047 1.788 1 96.94 242 SER B O 1
ATOM 3710 N N . LYS B 1 243 ? -27.719 -8.578 0.304 1 96.19 243 LYS B N 1
ATOM 3711 C CA . LYS B 1 243 ? -28.562 -9.094 -0.768 1 96.19 243 LYS B CA 1
ATOM 3712 C C . LYS B 1 243 ? -27.828 -10.141 -1.593 1 96.19 243 LYS B C 1
ATOM 3714 O O . LYS B 1 243 ? -28.391 -10.688 -2.547 1 96.19 243 LYS B O 1
ATOM 3719 N N . ILE B 1 244 ? -26.672 -10.391 -1.219 1 94.31 244 ILE B N 1
ATOM 3720 C CA . ILE B 1 244 ? -25.891 -11.258 -2.1 1 94.31 244 ILE B CA 1
ATOM 3721 C C . ILE B 1 244 ? -25.469 -12.516 -1.346 1 94.31 244 ILE B C 1
ATOM 3723 O O . ILE B 1 244 ? -25.406 -12.516 -0.114 1 94.31 244 ILE B O 1
#

Secondary structure (DSSP, 8-state):
--------HHHHHHHHTTS-HHHHHHHHHHTT-TTTTEETT-EESSPPTT---EEEEEEEEEEEETT-SSPPPSS-GGGGPPTTEEEEEE--GGGB-SSTT-BS--SEEE-HHHHHHHHHTT--EEEEEEEE--HHHHHHHT--EEEEEE-SS-STTTEEEEEES-PEEEEEE-SSSSEEEEEE-TT-EEEE-SS-EEEE--STTHHHHHHHHHHHHHHHHHHHHHHHTT--HHHHHHHHHTT-/--------HHHHHHHHTTS-HHHHHHHHHHTT-TTTTEETT-EESSPPTT---EEEEEEEEEEEETT-SSPPPSS-GGGGPPTTEEEEEE--GGGB-SSTT-BS--SEEE-HHHHHHHHHTT--EEEEEEEE--HHHHHHTT--EEEEEE-SS-STTTEEEEEES-PEEEEEE-SSSSEEEEEE-TT-EEEEETTEEEEE--STTHHHHHHHHHHHHHHHHHHHHHHHTT--HHHHHHHHHTT-

InterPro domains:
  IPR005493 Ribonuclease E inhibitor RraA/RraA-like protein [PF03737] (22-198)
  IPR005493 Ribonuclease E inhibitor RraA/RraA-like protein [cd16841] (22-198)
  IPR036704 Ribonuclease E inhibitor RraA/RraA-like superfamily [SSF89562] (18-203)